Protein AF-0000000066271198 (afdb_homodimer)

Radius of gyration: 22.62 Å; Cα contacts (8 Å, |Δi|>4): 1071; chains: 2; bounding box: 44×80×50 Å

Sequence (428 aa):
MVAAVRVIGGETPLARYVLKVLRDRTTGFPEFRRYVRIAGSILAVYIAGELGWVEEEVETPLGAKAKELAPAGPVYLVGILGASLPMVEGFASMMPEARIALVAARRVEEPGRLKIEVYYSRLPRMFDGPAVVLDPMLATGKTVAEAVRLARDRGASKVVIGSIIASRQGVEYISSLYGDTPIYTLALDPELDENYFIVPGLGDAGDRALGVEPMVAAVRVIGGETPLARYVLKVLRDRTTGFPEFRRYVRIAGSILAVYIAGELGWVEEEVETPLGAKAKELAPAGPVYLVGILGASLPMVEGFASMMPEARIALVAARRVEEPGRLKIEVYYSRLPRMFDGPAVVLDPMLATGKTVAEAVRLARDRGASKVVIGSIIASRQGVEYISSLYGDTPIYTLALDPELDENYFIVPGLGDAGDRALGVEP

Organism: Aeropyrum pernix (strain ATCC 700893 / DSM 11879 / JCM 9820 / NBRC 100138 / K1) (NCBI:txid272557)

Nearest PDB structures (foldseek):
  1xtt-assembly1_D  TM=9.079E-01  e=1.219E-23  Saccharolobus solfataricus
  1v9s-assembly1_C  TM=9.137E-01  e=6.698E-23  Thermus thermophilus HB8
  3g6w-assembly1_B  TM=9.095E-01  e=1.025E-22  Saccharolobus solfataricus
  1i5e-assembly1_B  TM=9.008E-01  e=3.227E-23  [Bacillus] caldolyticus
  2e55-assembly1_D  TM=9.241E-01  e=1.267E-19  Aquifex aeolicus

InterPro domains:
  IPR000836 Phosphoribosyltransferase domain [PF14681] (11-209)
  IPR000836 Phosphoribosyltransferase domain [cd06223] (74-186)
  IPR005765 Uracil phosphoribosyl transferase [TIGR01091] (11-212)
  IPR029057 Phosphoribosyltransferase-like [G3DSA:3.40.50.2020] (3-212)
  IPR029057 Phosphoribosyltransferase-like [SSF53271] (11-211)
  IPR034331 Uracil phosphoribosyltransferase, archaea [MF_01218_A] (5-211)

Foldseek 3Di:
DQAAEDACLVVDVVLVVLVVLLQDPPRAQARNLVSLLVLLQSCLVVCVVVWAWDWDWDADPVRDIDIDIDGPDAEEEEEAPFLCVSSSNSNCVNVVRHHYWYWYWDFDDDVPDTDIDTPDTRDDQADPTAYEYEDQEQFQQRNVLVVVVVNVVRPYPAYEYEYAEYEPNSSRVSCVVPVHHHYYYNYYAYHADPVRAGVVHNPDSRCRNVVDDD/DQAAEDACLVVDVVLVVLCVLLQDPPRAQARNLVSLLVLLQSCLVVCVVVWAWDWDWDADPVRDIDIDIDGPDAEEEEEAPFLCVSSSNSNCVNVVRHHYWYWYWDFDDDVPDGDIDTPDTRDDQADPTAYEYEDQEQFQQRNVLVVVVVNVVRPYPAYEYEYAEYEPNSSRVSCVVPVHHHYYYNYYAYHADPVRAGVVHNPDSRCRNVVDDD

Secondary structure (DSSP, 8-state):
----EEEGGGT-HHHHHHHHHHH-TT--HHHHHHHHHHHHHHHHHHHGGGS-EEEEEEE-TTS-EEEEEEESS--EEEEETTTTHHHHHHHHHHSTT-EEEEEEEEEEEETTEEEEEEEEEE--SS-SS-EEEE-SEESSSHHHHHHHHHHHHTT-S-EEEEEEEEEHHHHHHHHHH-TT--EEEEEEESEE-TT--EESS-S-HHHHHHS---/----EEEGGGT-HHHHHHHHHHH-TT--HHHHHHHHHHHHHHHHHHHGGGS-EEEEEEE-TTS-EEEEEEESS--EEEEETTTTHHHHHHHHHHSTT-EEEEEEEEEEEETTEEEEEEEEEE--SS-SS-EEEE-SEESSSHHHHHHHHHHHHTT-S-EEEEEEEEEHHHHHHHHHH-TT--EEEEEEESEE-TT--EESS-S-HHHHHHS---

pLDDT: mean 94.22, std 8.73, range [44.59, 98.88]

Structure (mmCIF, N/CA/C/O backbone):
data_AF-0000000066271198-model_v1
#
loop_
_entity.id
_entity.type
_entity.pdbx_description
1 polymer 'Uracil phosphoribosyltransferase'
#
loop_
_atom_site.group_PDB
_atom_site.id
_atom_site.type_symbol
_atom_site.label_atom_id
_atom_site.label_alt_id
_atom_site.label_comp_id
_atom_site.label_asym_id
_atom_site.label_entity_id
_atom_site.label_seq_id
_atom_site.pdbx_PDB_ins_code
_atom_site.Cartn_x
_atom_site.Cartn_y
_atom_site.Cartn_z
_atom_site.occupancy
_atom_site.B_iso_or_equiv
_atom_site.auth_seq_id
_atom_site.auth_comp_id
_atom_site.auth_asym_id
_atom_site.auth_atom_id
_atom_site.pdbx_PDB_model_num
ATOM 1 N N . MET A 1 1 ? -13.281 -14.758 -23.453 1 44.59 1 MET A N 1
ATOM 2 C CA . MET A 1 1 ? -13.055 -13.461 -22.828 1 44.59 1 MET A CA 1
ATOM 3 C C . MET A 1 1 ? -11.711 -13.43 -22.109 1 44.59 1 MET A C 1
ATOM 5 O O . MET A 1 1 ? -11.32 -14.414 -21.469 1 44.59 1 MET A O 1
ATOM 9 N N . VAL A 1 2 ? -10.711 -12.758 -22.578 1 56.53 2 VAL A N 1
ATOM 10 C CA . VAL A 1 2 ? -9.32 -12.742 -22.141 1 56.53 2 VAL A CA 1
ATOM 11 C C . VAL A 1 2 ? -9.234 -12.211 -20.719 1 56.53 2 VAL A C 1
ATOM 13 O O . VAL A 1 2 ? -9.867 -11.203 -20.391 1 56.53 2 VAL A O 1
ATOM 16 N N . ALA A 1 3 ? -8.766 -13.133 -19.859 1 67.19 3 ALA A N 1
ATOM 17 C CA . ALA A 1 3 ? -8.547 -12.656 -18.5 1 67.19 3 ALA A CA 1
ATOM 18 C C . ALA A 1 3 ? -7.879 -11.289 -18.5 1 67.19 3 ALA A C 1
ATOM 20 O O . ALA A 1 3 ? -6.977 -11.031 -19.297 1 67.19 3 ALA A O 1
ATOM 21 N N . ALA A 1 4 ? -8.555 -10.289 -17.922 1 84.88 4 ALA A N 1
ATOM 22 C CA . ALA A 1 4 ? -8 -8.938 -17.828 1 84.88 4 ALA A CA 1
ATOM 23 C C . ALA A 1 4 ? -6.793 -8.906 -16.891 1 84.88 4 ALA A C 1
ATOM 25 O O . ALA A 1 4 ? -6.895 -9.312 -15.734 1 84.88 4 ALA A O 1
ATOM 26 N N . VAL A 1 5 ? -5.605 -8.805 -17.469 1 95.88 5 VAL A N 1
ATOM 27 C CA . VAL A 1 5 ? -4.398 -8.711 -16.656 1 95.88 5 VAL A CA 1
ATOM 28 C C . VAL A 1 5 ? -4.023 -7.242 -16.453 1 95.88 5 VAL A C 1
ATOM 30 O O . VAL A 1 5 ? -3.982 -6.473 -17.422 1 95.88 5 VAL A O 1
ATOM 33 N N . ARG A 1 6 ? -3.941 -6.883 -15.258 1 97.81 6 ARG A N 1
ATOM 34 C CA . ARG A 1 6 ? -3.463 -5.547 -14.922 1 97.81 6 ARG A CA 1
ATOM 35 C C . ARG A 1 6 ? -2.029 -5.594 -14.406 1 97.81 6 ARG A C 1
ATOM 37 O O . ARG A 1 6 ? -1.745 -6.254 -13.398 1 97.81 6 ARG A O 1
ATOM 44 N N . VAL A 1 7 ? -1.145 -4.91 -15.086 1 98.56 7 VAL A N 1
ATOM 45 C CA . VAL A 1 7 ? 0.271 -4.883 -14.734 1 98.56 7 VAL A CA 1
ATOM 46 C C . VAL A 1 7 ? 0.586 -3.611 -13.953 1 98.56 7 VAL A C 1
ATOM 48 O O . VAL A 1 7 ? 0.713 -2.531 -14.539 1 98.56 7 VAL A O 1
ATOM 51 N N . ILE A 1 8 ? 0.87 -3.719 -12.727 1 98.56 8 ILE A N 1
ATOM 52 C CA . ILE A 1 8 ? 0.976 -2.619 -11.773 1 98.56 8 ILE A CA 1
ATOM 53 C C . ILE A 1 8 ? 2.311 -1.901 -11.961 1 98.56 8 ILE A C 1
ATOM 55 O O . ILE A 1 8 ? 2.41 -0.694 -11.727 1 98.56 8 ILE A O 1
ATOM 59 N N . GLY A 1 9 ? 3.361 -2.629 -12.406 1 97.5 9 GLY A N 1
ATOM 60 C CA . GLY A 1 9 ? 4.656 -2.02 -12.672 1 97.5 9 GLY A CA 1
ATOM 61 C C . GLY A 1 9 ? 4.586 -0.865 -13.648 1 97.5 9 GLY A C 1
ATOM 62 O O . GLY A 1 9 ? 5.477 -0.012 -13.68 1 97.5 9 GLY A O 1
ATOM 63 N N . GLY A 1 10 ? 3.568 -0.855 -14.461 1 96.69 10 GLY A N 1
ATOM 64 C CA . GLY A 1 10 ? 3.348 0.245 -15.383 1 96.69 10 GLY A CA 1
ATOM 65 C C . GLY A 1 10 ? 2.582 1.399 -14.766 1 96.69 10 GLY A C 1
ATOM 66 O O . GLY A 1 10 ? 2.41 2.445 -15.391 1 96.69 10 GLY A O 1
ATOM 67 N N . GLU A 1 11 ? 2.143 1.268 -13.555 1 96.69 11 GLU A N 1
ATOM 68 C CA . GLU A 1 11 ? 1.245 2.25 -12.953 1 96.69 11 GLU A CA 1
ATOM 69 C C . GLU A 1 11 ? 1.906 2.953 -11.773 1 96.69 11 GLU A C 1
ATOM 71 O O . GLU A 1 11 ? 1.559 4.09 -11.445 1 96.69 11 GLU A O 1
ATOM 76 N N . THR A 1 12 ? 2.834 2.322 -11.047 1 97.94 12 THR A N 1
ATOM 77 C CA . THR A 1 12 ? 3.564 2.938 -9.945 1 97.94 12 THR A CA 1
ATOM 78 C C . THR A 1 12 ? 5.031 2.523 -9.969 1 97.94 12 THR A C 1
ATOM 80 O O . THR A 1 12 ? 5.348 1.336 -10.062 1 97.94 12 THR A O 1
ATOM 83 N N . PRO A 1 13 ? 5.91 3.438 -9.836 1 98.56 13 PRO A N 1
ATOM 84 C CA . PRO A 1 13 ? 7.336 3.092 -9.812 1 98.56 13 PRO A CA 1
ATOM 85 C C . PRO A 1 13 ? 7.723 2.271 -8.586 1 98.56 13 PRO A C 1
ATOM 87 O O . PRO A 1 13 ? 8.766 1.612 -8.578 1 98.56 13 PRO A O 1
ATOM 90 N N . LEU A 1 14 ? 6.93 2.32 -7.523 1 98.75 14 LEU A N 1
ATOM 91 C CA . LEU A 1 14 ? 7.203 1.529 -6.328 1 98.75 14 LEU A CA 1
ATOM 92 C C . LEU A 1 14 ? 7.234 0.04 -6.66 1 98.75 14 LEU A C 1
ATOM 94 O O . LEU A 1 14 ? 8.07 -0.698 -6.137 1 98.75 14 LEU A O 1
ATOM 98 N N . ALA A 1 15 ? 6.312 -0.421 -7.504 1 98.81 15 ALA A N 1
ATOM 99 C CA . ALA A 1 15 ? 6.285 -1.82 -7.922 1 98.81 15 ALA A CA 1
ATOM 100 C C . ALA A 1 15 ? 7.57 -2.199 -8.648 1 98.81 15 ALA A C 1
ATOM 102 O O . ALA A 1 15 ? 8.109 -3.287 -8.445 1 98.81 15 ALA A O 1
ATOM 103 N N . ARG A 1 16 ? 8.047 -1.316 -9.484 1 98.75 16 ARG A N 1
ATOM 104 C CA . ARG A 1 16 ? 9.273 -1.569 -10.234 1 98.75 16 ARG A CA 1
ATOM 105 C C . ARG A 1 16 ? 10.484 -1.588 -9.305 1 98.75 16 ARG A C 1
ATOM 107 O O . ARG A 1 16 ? 11.445 -2.332 -9.539 1 98.75 16 ARG A O 1
ATOM 114 N N . TYR A 1 17 ? 10.445 -0.723 -8.336 1 98.75 17 TYR A N 1
ATOM 115 C CA . TYR A 1 17 ? 11.5 -0.744 -7.324 1 98.75 17 TYR A CA 1
ATOM 116 C C . TYR A 1 17 ? 11.508 -2.074 -6.582 1 98.75 17 TYR A C 1
ATOM 118 O O . TYR A 1 17 ? 12.57 -2.666 -6.375 1 98.75 17 TYR A O 1
ATOM 126 N N . VAL A 1 18 ? 10.344 -2.561 -6.141 1 98.81 18 VAL A N 1
ATOM 127 C CA . VAL A 1 18 ? 10.203 -3.85 -5.473 1 98.81 18 VAL A CA 1
ATOM 128 C C . VAL A 1 18 ? 10.742 -4.957 -6.375 1 98.81 18 VAL A C 1
ATOM 130 O O . VAL A 1 18 ? 11.5 -5.82 -5.926 1 98.81 18 VAL A O 1
ATOM 133 N N . LEU A 1 19 ? 10.391 -4.93 -7.633 1 98.81 19 LEU A N 1
ATOM 134 C CA . LEU A 1 19 ? 10.844 -5.918 -8.609 1 98.81 19 LEU A CA 1
ATOM 135 C C . LEU A 1 19 ? 12.359 -5.898 -8.734 1 98.81 19 LEU A C 1
ATOM 137 O O . LEU A 1 19 ? 12.992 -6.949 -8.883 1 98.81 19 LEU A O 1
ATOM 141 N N . LYS A 1 20 ? 12.984 -4.672 -8.703 1 98.75 20 LYS A N 1
ATOM 142 C CA . LYS A 1 20 ? 14.438 -4.559 -8.773 1 98.75 20 LYS A CA 1
ATOM 143 C C . LYS A 1 20 ? 15.109 -5.41 -7.703 1 98.75 20 LYS A C 1
ATOM 145 O O . LYS A 1 20 ? 16.031 -6.176 -8 1 98.75 20 LYS A O 1
ATOM 150 N N . VAL A 1 21 ? 14.633 -5.289 -6.508 1 98.69 21 VAL A N 1
ATOM 151 C CA . VAL A 1 21 ? 15.219 -6 -5.375 1 98.69 21 VAL A CA 1
ATOM 152 C C . VAL A 1 21 ? 14.961 -7.496 -5.516 1 98.69 21 VAL A C 1
ATOM 154 O O . VAL A 1 21 ? 15.875 -8.312 -5.348 1 98.69 21 VAL A O 1
ATOM 157 N N . LEU A 1 22 ? 13.758 -7.875 -5.926 1 98.69 22 LEU A N 1
ATOM 158 C CA . LEU A 1 22 ? 13.344 -9.273 -5.957 1 98.69 22 LEU A CA 1
ATOM 159 C C . LEU A 1 22 ? 14.016 -10.016 -7.109 1 98.69 22 LEU A C 1
ATOM 161 O O . LEU A 1 22 ? 14.305 -11.203 -6.996 1 98.69 22 LEU A O 1
ATOM 165 N N . ARG A 1 23 ? 14.25 -9.328 -8.195 1 98.75 23 ARG A N 1
ATOM 166 C CA . ARG A 1 23 ? 14.859 -9.953 -9.367 1 98.75 23 ARG A CA 1
ATOM 167 C C . ARG A 1 23 ? 16.359 -10.117 -9.188 1 98.75 23 ARG A C 1
ATOM 169 O O . ARG A 1 23 ? 16.984 -10.938 -9.859 1 98.75 23 ARG A O 1
ATOM 176 N N . ASP A 1 24 ? 17.016 -9.32 -8.328 1 98.69 24 ASP A N 1
ATOM 177 C CA . ASP A 1 24 ? 18.469 -9.297 -8.141 1 98.69 24 ASP A CA 1
ATOM 178 C C . ASP A 1 24 ? 18.953 -10.594 -7.5 1 98.69 24 ASP A C 1
ATOM 180 O O . ASP A 1 24 ? 18.578 -10.906 -6.363 1 98.69 24 ASP A O 1
ATOM 184 N N . ARG A 1 25 ? 19.797 -11.305 -8.141 1 97.75 25 ARG A N 1
ATOM 185 C CA . ARG A 1 25 ? 20.281 -12.602 -7.676 1 97.75 25 ARG A CA 1
ATOM 186 C C . ARG A 1 25 ? 21.047 -12.461 -6.359 1 97.75 25 ARG A C 1
ATOM 188 O O . ARG A 1 25 ? 21.203 -13.445 -5.629 1 97.75 25 ARG A O 1
ATOM 195 N N . THR A 1 26 ? 21.484 -11.266 -6 1 97.81 26 THR A N 1
ATOM 196 C CA . THR A 1 26 ? 22.328 -11.078 -4.824 1 97.81 26 THR A CA 1
ATOM 197 C C . THR A 1 26 ? 21.469 -10.75 -3.598 1 97.81 26 THR A C 1
ATOM 199 O O . THR A 1 26 ? 22 -10.656 -2.484 1 97.81 26 THR A O 1
ATOM 202 N N . THR A 1 27 ? 20.172 -10.57 -3.787 1 97.75 27 THR A N 1
ATOM 203 C CA . THR A 1 27 ? 19.312 -10.273 -2.65 1 97.75 27 THR A CA 1
ATOM 204 C C . THR A 1 27 ? 19.219 -11.469 -1.707 1 97.75 27 THR A C 1
ATOM 206 O O . THR A 1 27 ? 18.828 -12.562 -2.115 1 97.75 27 THR A O 1
ATOM 209 N N . GLY A 1 28 ? 19.547 -11.289 -0.429 1 96.25 28 GLY A N 1
ATOM 210 C CA . GLY A 1 28 ? 19.453 -12.352 0.554 1 96.25 28 GLY A CA 1
ATOM 211 C C . GLY A 1 28 ? 18.031 -12.633 0.993 1 96.25 28 GLY A C 1
ATOM 212 O O . GLY A 1 28 ? 17.125 -11.836 0.723 1 96.25 28 GLY A O 1
ATOM 213 N N . PHE A 1 29 ? 17.844 -13.789 1.69 1 94.88 29 PHE A N 1
ATOM 214 C CA . PHE A 1 29 ? 16.484 -14.281 1.944 1 94.88 29 PHE A CA 1
ATOM 215 C C . PHE A 1 29 ? 15.734 -13.336 2.877 1 94.88 29 PHE A C 1
ATOM 217 O O . PHE A 1 29 ? 14.539 -13.109 2.703 1 94.88 29 PHE A O 1
ATOM 224 N N . PRO A 1 30 ? 16.406 -12.727 3.932 1 96 30 PRO A N 1
ATOM 225 C CA . PRO A 1 30 ? 15.609 -11.812 4.766 1 96 30 PRO A CA 1
ATOM 226 C C . PRO A 1 30 ? 15.07 -10.617 3.984 1 96 30 PRO A C 1
ATOM 228 O O . PRO A 1 30 ? 13.906 -10.242 4.148 1 96 30 PRO A O 1
ATOM 231 N N . GLU A 1 31 ? 15.93 -10.047 3.178 1 97.31 31 GLU A N 1
ATOM 232 C CA . GLU A 1 31 ? 15.523 -8.906 2.363 1 97.31 31 GLU A CA 1
ATOM 233 C C . GLU A 1 31 ? 14.492 -9.312 1.318 1 97.31 31 GLU A C 1
ATOM 235 O O . GLU A 1 31 ? 13.539 -8.57 1.064 1 97.31 31 GLU A O 1
ATOM 240 N N . PHE A 1 32 ? 14.719 -10.461 0.703 1 97.81 32 PHE A N 1
ATOM 241 C CA . PHE A 1 32 ? 13.75 -10.984 -0.258 1 97.81 32 PHE A CA 1
ATOM 242 C C . PHE A 1 32 ? 12.375 -11.117 0.378 1 97.81 32 PHE A C 1
ATOM 244 O O . PHE A 1 32 ? 11.383 -10.641 -0.175 1 97.81 32 PHE A O 1
ATOM 251 N N . ARG A 1 33 ? 12.281 -11.664 1.538 1 97 33 ARG A N 1
ATOM 252 C CA . ARG A 1 33 ? 11.023 -11.852 2.264 1 97 33 ARG A CA 1
ATOM 253 C C . ARG A 1 33 ? 10.344 -10.516 2.537 1 97 33 ARG A C 1
ATOM 255 O O . ARG A 1 33 ? 9.133 -10.383 2.371 1 97 33 ARG A O 1
ATOM 262 N N . ARG A 1 34 ? 11.133 -9.594 2.939 1 97.81 34 ARG A N 1
ATOM 263 C CA . ARG A 1 34 ? 10.617 -8.258 3.221 1 97.81 34 ARG A CA 1
ATOM 264 C C . ARG A 1 34 ? 9.953 -7.656 1.984 1 97.81 34 ARG A C 1
ATOM 266 O O . ARG A 1 34 ? 8.844 -7.121 2.066 1 97.81 34 ARG A O 1
ATOM 273 N N . TYR A 1 35 ? 10.57 -7.77 0.913 1 98.62 35 TYR A N 1
ATOM 274 C CA . TYR A 1 35 ? 10.062 -7.133 -0.298 1 98.62 35 TYR A CA 1
ATOM 275 C C . TYR A 1 35 ? 8.906 -7.93 -0.895 1 98.62 35 TYR A C 1
ATOM 277 O O . TYR A 1 35 ? 8.062 -7.379 -1.603 1 98.62 35 TYR A O 1
ATOM 285 N N . VAL A 1 36 ? 8.836 -9.258 -0.66 1 98.5 36 VAL A N 1
ATOM 286 C CA . VAL A 1 36 ? 7.637 -10.016 -1.009 1 98.5 36 VAL A CA 1
ATOM 287 C C . VAL A 1 36 ? 6.445 -9.492 -0.212 1 98.5 36 VAL A C 1
ATOM 289 O O . VAL A 1 36 ? 5.34 -9.375 -0.744 1 98.5 36 VAL A O 1
ATOM 292 N N . ARG A 1 37 ? 6.656 -9.141 1.064 1 98.38 37 ARG A N 1
ATOM 293 C CA . ARG A 1 37 ? 5.605 -8.539 1.88 1 98.38 37 ARG A CA 1
ATOM 294 C C . ARG A 1 37 ? 5.145 -7.211 1.289 1 98.38 37 ARG A C 1
ATOM 296 O O . ARG A 1 37 ? 3.945 -6.949 1.197 1 98.38 37 ARG A O 1
ATOM 303 N N . ILE A 1 38 ? 6.145 -6.395 0.879 1 98.88 38 ILE A N 1
ATOM 304 C CA . ILE A 1 38 ? 5.828 -5.105 0.279 1 98.88 38 ILE A CA 1
ATOM 305 C C . ILE A 1 38 ? 5.004 -5.312 -0.99 1 98.88 38 ILE A C 1
ATOM 307 O O . ILE A 1 38 ? 4.016 -4.609 -1.218 1 98.88 38 ILE A O 1
ATOM 311 N N . ALA A 1 39 ? 5.387 -6.293 -1.8 1 98.81 39 ALA A N 1
ATOM 312 C CA . ALA A 1 39 ? 4.621 -6.617 -3 1 98.81 39 ALA A CA 1
ATOM 313 C C . ALA A 1 39 ? 3.176 -6.965 -2.652 1 98.81 39 ALA A C 1
ATOM 315 O O . ALA A 1 39 ? 2.246 -6.539 -3.342 1 98.81 39 ALA A O 1
ATOM 316 N N . GLY A 1 40 ? 2.982 -7.75 -1.594 1 98.81 40 GLY A N 1
ATOM 317 C CA . GLY A 1 40 ? 1.642 -8.07 -1.13 1 98.81 40 GLY A CA 1
ATOM 318 C C . GLY A 1 40 ? 0.823 -6.84 -0.781 1 98.81 40 GLY A C 1
ATOM 319 O O . GLY A 1 40 ? -0.359 -6.758 -1.121 1 98.81 40 GLY A O 1
ATOM 320 N N . SER A 1 41 ? 1.475 -5.918 -0.12 1 98.88 41 SER A N 1
ATOM 321 C CA . SER A 1 41 ? 0.802 -4.68 0.261 1 98.88 41 SER A CA 1
ATOM 322 C C . SER A 1 41 ? 0.394 -3.873 -0.967 1 98.88 41 SER A C 1
ATOM 324 O O . SER A 1 41 ? -0.707 -3.318 -1.015 1 98.88 41 SER A O 1
ATOM 326 N N . ILE A 1 42 ? 1.28 -3.75 -1.953 1 98.88 42 ILE A N 1
ATOM 327 C CA . ILE A 1 42 ? 0.973 -3.041 -3.191 1 98.88 42 ILE A CA 1
ATOM 328 C C . ILE A 1 42 ? -0.224 -3.695 -3.877 1 98.88 42 ILE A C 1
ATOM 330 O O . ILE A 1 42 ? -1.147 -3.006 -4.316 1 98.88 42 ILE A O 1
ATOM 334 N N . LEU A 1 43 ? -0.22 -4.977 -3.951 1 98.88 43 LEU A N 1
ATOM 335 C CA . LEU A 1 43 ? -1.312 -5.715 -4.578 1 98.88 43 LEU A CA 1
ATOM 336 C C . LEU A 1 43 ? -2.635 -5.434 -3.873 1 98.88 43 LEU A C 1
ATOM 338 O O . LEU A 1 43 ? -3.676 -5.316 -4.523 1 98.88 43 LEU A O 1
ATOM 342 N N . ALA A 1 44 ? -2.609 -5.383 -2.549 1 98.88 44 ALA A N 1
ATOM 343 C CA . ALA A 1 44 ? -3.824 -5.117 -1.782 1 98.88 44 ALA A CA 1
ATOM 344 C C . ALA A 1 44 ? -4.473 -3.807 -2.217 1 98.88 44 ALA A C 1
ATOM 346 O O . ALA A 1 44 ? -5.695 -3.732 -2.371 1 98.88 44 ALA A O 1
ATOM 347 N N . VAL A 1 45 ? -3.67 -2.791 -2.439 1 98.81 45 VAL A N 1
ATOM 348 C CA . VAL A 1 45 ? -4.168 -1.476 -2.834 1 98.81 45 VAL A CA 1
ATOM 349 C C . VAL A 1 45 ? -4.914 -1.581 -4.16 1 98.81 45 VAL A C 1
ATOM 351 O O . VAL A 1 45 ? -6.023 -1.056 -4.297 1 98.81 45 VAL A O 1
ATOM 354 N N . TYR A 1 46 ? -4.422 -2.271 -5.113 1 98.69 46 TYR A N 1
ATOM 355 C CA . TYR A 1 46 ? -4.977 -2.328 -6.461 1 98.69 46 TYR A CA 1
ATOM 356 C C . TYR A 1 46 ? -6.113 -3.34 -6.543 1 98.69 46 TYR A C 1
ATOM 358 O O . TYR A 1 46 ? -7.125 -3.096 -7.203 1 98.69 46 TYR A O 1
ATOM 366 N N . ILE A 1 47 ? -5.992 -4.449 -5.832 1 98.69 47 ILE A N 1
ATOM 367 C CA . ILE A 1 47 ? -6.973 -5.527 -5.902 1 98.69 47 ILE A CA 1
ATOM 368 C C . ILE A 1 47 ? -8.227 -5.141 -5.121 1 98.69 47 ILE A C 1
ATOM 370 O O . ILE A 1 47 ? -9.297 -5.719 -5.324 1 98.69 47 ILE A O 1
ATOM 374 N N . ALA A 1 48 ? -8.109 -4.199 -4.242 1 98.56 48 ALA A N 1
ATOM 375 C CA . ALA A 1 48 ? -9.227 -3.787 -3.395 1 98.56 48 ALA A CA 1
ATOM 376 C C . ALA A 1 48 ? -10.453 -3.453 -4.234 1 98.56 48 ALA A C 1
ATOM 378 O O . ALA A 1 48 ? -11.586 -3.693 -3.809 1 98.56 48 ALA A O 1
ATOM 379 N N . GLY A 1 49 ? -10.227 -2.912 -5.422 1 97.81 49 GLY A N 1
ATOM 380 C CA . GLY A 1 49 ? -11.336 -2.535 -6.285 1 97.81 49 GLY A CA 1
ATOM 381 C C . GLY A 1 49 ? -12.188 -3.715 -6.707 1 97.81 49 GLY A C 1
ATOM 382 O O . GLY A 1 49 ? -13.312 -3.535 -7.188 1 97.81 49 GLY A O 1
ATOM 383 N N . GLU A 1 50 ? -11.672 -4.945 -6.48 1 97.75 50 GLU A N 1
ATOM 384 C CA . GLU A 1 50 ? -12.344 -6.164 -6.934 1 97.75 50 GLU A CA 1
ATOM 385 C C . GLU A 1 50 ? -13.18 -6.777 -5.816 1 97.75 50 GLU A C 1
ATOM 387 O O . GLU A 1 50 ? -13.914 -7.746 -6.043 1 97.75 50 GLU A O 1
ATOM 392 N N . LEU A 1 51 ? -13.203 -6.363 -4.543 1 97.81 51 LEU A N 1
ATOM 393 C CA . LEU A 1 51 ? -13.555 -7.16 -3.369 1 97.81 51 LEU A CA 1
ATOM 394 C C . LEU A 1 51 ? -14.992 -6.883 -2.934 1 97.81 51 LEU A C 1
ATOM 396 O O . LEU A 1 51 ? -15.5 -7.531 -2.018 1 97.81 51 LEU A O 1
ATOM 400 N N . GLY A 1 52 ? -15.703 -5.992 -3.592 1 96.94 52 GLY A N 1
ATOM 401 C CA . GLY A 1 52 ? -17.078 -5.66 -3.229 1 96.94 52 GLY A CA 1
ATOM 402 C C . GLY A 1 52 ? -17.172 -4.781 -1.994 1 96.94 52 GLY A C 1
ATOM 403 O O . GLY A 1 52 ? -16.625 -5.129 -0.94 1 96.94 52 GLY A O 1
ATOM 404 N N . TRP A 1 53 ? -17.812 -3.734 -2.035 1 98.19 53 TRP A N 1
ATOM 405 C CA . TRP A 1 53 ? -17.859 -2.738 -0.971 1 98.19 53 TRP A CA 1
ATOM 406 C C . TRP A 1 53 ? -19.281 -2.199 -0.795 1 98.19 53 TRP A C 1
ATOM 408 O O . TRP A 1 53 ? -20.062 -2.174 -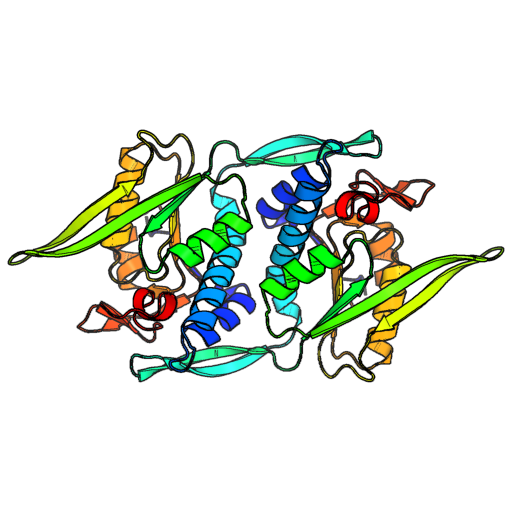1.747 1 98.19 53 TRP A O 1
ATOM 418 N N . VAL A 1 54 ? -19.562 -1.817 0.382 1 98.44 54 VAL A N 1
ATOM 419 C CA . VAL A 1 54 ? -20.844 -1.169 0.683 1 98.44 54 VAL A CA 1
ATOM 420 C C . VAL A 1 54 ? -20.594 0.128 1.449 1 98.44 54 VAL A C 1
ATOM 422 O O . VAL A 1 54 ? -19.609 0.245 2.18 1 98.44 54 VAL A O 1
ATOM 425 N N . GLU A 1 55 ? -21.438 1.098 1.229 1 98.38 55 GLU A N 1
ATOM 426 C CA . GLU A 1 55 ? -21.344 2.357 1.961 1 98.38 55 GLU A CA 1
ATOM 427 C C . GLU A 1 55 ? -21.781 2.191 3.41 1 98.38 55 GLU A C 1
ATOM 429 O O . GLU A 1 55 ? -22.766 1.498 3.686 1 98.38 55 GLU A O 1
ATOM 434 N N . GLU A 1 56 ? -21.062 2.713 4.305 1 98.06 56 GLU A N 1
ATOM 435 C CA . GLU A 1 56 ? -21.391 2.734 5.727 1 98.06 56 GLU A CA 1
ATOM 436 C C . GLU A 1 56 ? -21.172 4.121 6.324 1 98.06 56 GLU A C 1
ATOM 438 O O . GLU A 1 56 ? -20.172 4.781 6.016 1 98.06 56 GLU A O 1
ATOM 443 N N . GLU A 1 57 ? -22.125 4.586 7.062 1 98.25 57 GLU A N 1
ATOM 444 C CA . GLU A 1 57 ? -22 5.875 7.738 1 98.25 57 GLU A CA 1
ATOM 445 C C . GLU A 1 57 ? -21.375 5.715 9.117 1 98.25 57 GLU A C 1
ATOM 447 O O . GLU A 1 57 ? -21.703 4.789 9.859 1 98.25 57 GLU A O 1
ATOM 452 N N . VAL A 1 58 ? -20.453 6.566 9.461 1 98.12 58 VAL A N 1
ATOM 453 C CA . VAL A 1 58 ? -19.844 6.551 10.781 1 98.12 58 VAL A CA 1
ATOM 454 C C . VAL A 1 58 ? -19.906 7.941 11.406 1 98.12 58 VAL A C 1
ATOM 456 O O . VAL A 1 58 ? -20 8.945 10.688 1 98.12 58 VAL A O 1
ATOM 459 N N . GLU A 1 59 ? -19.938 7.977 12.688 1 98.62 59 GLU A N 1
ATOM 460 C CA . GLU A 1 59 ? -19.875 9.242 13.414 1 98.62 59 GLU A CA 1
ATOM 461 C C . GLU A 1 59 ? -18.453 9.531 13.891 1 98.62 59 GLU A C 1
ATOM 463 O O . GLU A 1 59 ? -17.781 8.656 14.461 1 98.62 59 GLU A O 1
ATOM 468 N N . THR A 1 60 ? -18.016 10.719 13.594 1 98.31 60 THR A N 1
ATOM 469 C CA . THR A 1 60 ? -16.672 11.117 13.969 1 98.31 60 THR A CA 1
ATOM 470 C C . THR A 1 60 ? -16.625 11.625 15.406 1 98.31 60 THR A C 1
ATOM 472 O O . THR A 1 60 ? -17.672 11.875 16 1 98.31 60 THR A O 1
ATOM 475 N N . PRO A 1 61 ? -15.461 11.758 16 1 96.94 61 PRO A N 1
ATOM 476 C CA . PRO A 1 61 ? -15.344 12.312 17.344 1 96.94 61 PRO A CA 1
ATOM 477 C C . PRO A 1 61 ? -15.898 13.734 17.453 1 96.94 61 PRO A C 1
ATOM 479 O O . PRO A 1 61 ? -16.141 14.227 18.562 1 96.94 61 PRO A O 1
ATOM 482 N N . LEU A 1 62 ? -16.094 14.461 16.359 1 96.81 62 LEU A N 1
ATOM 483 C CA . LEU A 1 62 ? -16.594 15.828 16.344 1 96.81 62 LEU A CA 1
ATOM 484 C C . LEU A 1 62 ? -18.109 15.852 16.203 1 96.81 62 LEU A C 1
ATOM 486 O O . LEU A 1 62 ? -18.719 16.922 16.094 1 96.81 62 LEU A O 1
ATOM 490 N N . GLY A 1 63 ? -18.688 14.641 16.172 1 96.81 63 GLY A N 1
ATOM 491 C CA . GLY A 1 63 ? -20.141 14.531 16.109 1 96.81 63 GLY A CA 1
ATOM 492 C C . GLY A 1 63 ? -20.688 14.57 14.688 1 96.81 63 GLY A C 1
ATOM 493 O O . GLY A 1 63 ? -21.891 14.492 14.469 1 96.81 63 GLY A O 1
ATOM 494 N N . ALA A 1 64 ? -19.859 14.734 13.727 1 97.81 64 ALA A N 1
ATOM 495 C CA . ALA A 1 64 ? -20.266 14.758 12.32 1 97.81 64 ALA A CA 1
ATOM 496 C C . ALA A 1 64 ? -20.359 13.344 11.758 1 97.81 64 ALA A C 1
ATOM 498 O O . ALA A 1 64 ? -19.703 12.43 12.25 1 97.81 64 ALA A O 1
ATOM 499 N N . LYS A 1 65 ? -21.156 13.203 10.758 1 97.94 65 LYS A N 1
ATOM 500 C CA . LYS A 1 65 ? -21.297 11.93 10.062 1 97.94 65 LYS A CA 1
ATOM 501 C C . LYS A 1 65 ? -20.484 11.906 8.773 1 97.94 65 LYS A C 1
ATOM 503 O O . LYS A 1 65 ? -20.375 12.93 8.094 1 97.94 65 LYS A O 1
ATOM 508 N N . ALA A 1 66 ? -19.922 10.797 8.531 1 97.88 66 ALA A N 1
ATOM 509 C CA . ALA A 1 66 ? -19.172 10.594 7.293 1 97.88 66 ALA A CA 1
ATOM 510 C C . ALA A 1 66 ? -19.562 9.273 6.637 1 97.88 66 ALA A C 1
ATOM 512 O O . ALA A 1 66 ? -19.797 8.273 7.324 1 97.88 66 ALA A O 1
ATOM 513 N N . LYS A 1 67 ? -19.688 9.25 5.344 1 98.06 67 LYS A N 1
ATOM 514 C CA . LYS A 1 67 ? -19.984 8.039 4.578 1 98.06 67 LYS A CA 1
ATOM 515 C C . LYS A 1 67 ? -18.703 7.449 3.982 1 98.06 67 LYS A C 1
ATOM 517 O O . LYS A 1 67 ? -18 8.125 3.227 1 98.06 67 LYS A O 1
ATOM 522 N N . GLU A 1 68 ? -18.375 6.273 4.363 1 98.62 68 GLU A N 1
ATOM 523 C CA . GLU A 1 68 ? -17.203 5.566 3.889 1 98.62 68 GLU A CA 1
ATOM 524 C C . GLU A 1 68 ? -17.547 4.148 3.438 1 98.62 68 GLU A C 1
ATOM 526 O O . GLU A 1 68 ? -18.719 3.828 3.232 1 98.62 68 GLU A O 1
ATOM 531 N N . LEU A 1 69 ? -16.547 3.393 3.125 1 98.62 69 LEU A N 1
ATOM 532 C CA . LEU A 1 69 ? -16.781 2.061 2.584 1 98.62 69 LEU A CA 1
ATOM 533 C C . LEU A 1 69 ? -16.391 0.984 3.588 1 98.62 69 LEU A C 1
ATOM 535 O O . LEU A 1 69 ? -15.43 1.163 4.348 1 98.62 69 LEU A O 1
ATOM 539 N N . ALA A 1 70 ? -17.078 -0.099 3.629 1 98.19 70 ALA A N 1
ATOM 540 C CA . ALA A 1 70 ? -16.781 -1.349 4.328 1 98.19 70 ALA A CA 1
ATOM 541 C C . ALA A 1 70 ? -16.891 -2.541 3.381 1 98.19 70 ALA A C 1
ATOM 543 O O . ALA A 1 70 ? -17.594 -2.484 2.373 1 98.19 70 ALA A O 1
ATOM 544 N N . PRO A 1 71 ? -16.094 -3.59 3.689 1 97.5 71 PRO A N 1
ATOM 545 C CA . PRO A 1 71 ? -16.297 -4.789 2.873 1 97.5 71 PRO A CA 1
ATOM 546 C C . PRO A 1 71 ? -17.75 -5.289 2.904 1 97.5 71 PRO A C 1
ATOM 548 O O . PRO A 1 71 ? -18.375 -5.285 3.963 1 97.5 71 PRO A O 1
ATOM 551 N N . ALA A 1 72 ? -18.281 -5.68 1.708 1 97.69 72 ALA A N 1
ATOM 552 C CA . ALA A 1 72 ? -19.656 -6.176 1.612 1 97.69 72 ALA A CA 1
ATOM 553 C C . ALA A 1 72 ? -19.812 -7.508 2.34 1 97.69 72 ALA A C 1
ATOM 555 O O . ALA A 1 72 ? -20.922 -7.898 2.703 1 97.69 72 ALA A O 1
ATOM 556 N N . GLY A 1 73 ? -18.75 -8.25 2.557 1 96 73 GLY A N 1
ATOM 557 C CA . GLY A 1 73 ? -18.641 -9.531 3.236 1 96 73 GLY A CA 1
ATOM 558 C C . GLY A 1 73 ? -17.219 -9.93 3.527 1 96 73 GLY A C 1
ATOM 559 O O . GLY A 1 73 ? -16.281 -9.148 3.301 1 96 73 GLY A O 1
ATOM 560 N N . PRO A 1 74 ? -17.016 -11.117 4.094 1 97.56 74 PRO A N 1
ATOM 561 C CA . PRO A 1 74 ? -15.656 -11.562 4.395 1 97.56 74 PRO A CA 1
ATOM 562 C C . PRO A 1 74 ? -14.789 -11.695 3.146 1 97.56 74 PRO A C 1
ATOM 564 O O . PRO A 1 74 ? -15.25 -12.195 2.121 1 97.56 74 PRO A O 1
ATOM 567 N N . VAL A 1 75 ? -13.641 -11.164 3.223 1 98.44 75 VAL A N 1
ATOM 568 C CA . VAL A 1 75 ? -12.633 -11.312 2.176 1 98.44 75 VAL A CA 1
ATOM 569 C C . VAL A 1 75 ? -11.68 -12.445 2.533 1 98.44 75 VAL A C 1
ATOM 571 O O . VAL A 1 75 ? -11.195 -12.523 3.666 1 98.44 75 VAL A O 1
ATOM 574 N N . TYR A 1 76 ? -11.391 -13.336 1.584 1 98.62 76 TYR A N 1
ATOM 575 C CA . TYR A 1 76 ? -10.5 -14.469 1.826 1 98.62 76 TYR A CA 1
ATOM 576 C C . TYR A 1 76 ? -9.219 -14.336 1.011 1 98.62 76 TYR A C 1
ATOM 578 O O . TYR A 1 76 ? -9.273 -14.156 -0.208 1 98.62 76 TYR A O 1
ATOM 586 N N . LEU A 1 77 ? -8.133 -14.367 1.683 1 98.69 77 LEU A N 1
ATOM 587 C CA . LEU A 1 77 ? -6.84 -14.523 1.033 1 98.69 77 LEU A CA 1
ATOM 588 C C . LEU A 1 77 ? -6.445 -16 0.959 1 98.69 77 LEU A C 1
ATOM 590 O O . LEU A 1 77 ? -6.371 -16.672 1.985 1 98.69 77 LEU A O 1
ATOM 594 N N . VAL A 1 78 ? -6.27 -16.453 -0.234 1 98.12 78 VAL A N 1
ATOM 595 C CA . VAL A 1 78 ? -5.887 -17.844 -0.446 1 98.12 78 VAL A CA 1
ATOM 596 C C . VAL A 1 78 ? -4.422 -17.922 -0.868 1 98.12 78 VAL A C 1
ATOM 598 O O . VAL A 1 78 ? -4.09 -17.672 -2.031 1 98.12 78 VAL A O 1
ATOM 601 N N . GLY A 1 79 ? -3.605 -18.266 0.066 1 97.62 79 GLY A N 1
ATOM 602 C CA . GLY A 1 79 ? -2.182 -18.391 -0.209 1 97.62 79 GLY A CA 1
ATOM 603 C C . GLY A 1 79 ? -1.784 -19.766 -0.682 1 97.62 79 GLY A C 1
ATOM 604 O O . GLY A 1 79 ? -2.215 -20.766 -0.111 1 97.62 79 GLY A O 1
ATOM 605 N N . ILE A 1 80 ? -1.085 -19.797 -1.721 1 94.5 80 ILE A N 1
ATOM 606 C CA . ILE A 1 80 ? -0.467 -21.047 -2.141 1 94.5 80 ILE A CA 1
ATOM 607 C C . ILE A 1 80 ? 0.828 -21.266 -1.363 1 94.5 80 ILE A C 1
ATOM 609 O O . ILE A 1 80 ? 1.816 -20.562 -1.575 1 94.5 80 ILE A O 1
ATOM 613 N N . LEU A 1 81 ? 0.872 -22.203 -0.475 1 87.81 81 LEU A N 1
ATOM 614 C CA . LEU A 1 81 ? 1.888 -22.391 0.554 1 87.81 81 LEU A CA 1
ATOM 615 C C . LEU A 1 81 ? 3.285 -22.391 -0.055 1 87.81 81 LEU A C 1
ATOM 617 O O . LEU A 1 81 ? 3.475 -22.844 -1.187 1 87.81 81 LEU A O 1
ATOM 621 N N . GLY A 1 82 ? 4.348 -22.016 0.828 1 83.25 82 GLY A N 1
ATOM 622 C CA . GLY A 1 82 ? 5.742 -21.781 0.482 1 83.25 82 GLY A CA 1
ATOM 623 C C . GLY A 1 82 ? 6.066 -20.312 0.267 1 83.25 82 GLY A C 1
ATOM 624 O O . GLY A 1 82 ? 6.074 -19.531 1.218 1 83.25 82 GLY A O 1
ATOM 625 N N . ALA A 1 83 ? 6.07 -19.938 -0.964 1 82.5 83 ALA A N 1
ATOM 626 C CA . ALA A 1 83 ? 6.598 -18.625 -1.292 1 82.5 83 ALA A CA 1
ATOM 627 C C . ALA A 1 83 ? 5.539 -17.547 -1.073 1 82.5 83 ALA A C 1
ATOM 629 O O . ALA A 1 83 ? 5.863 -16.359 -1.007 1 82.5 83 ALA A O 1
ATOM 630 N N . SER A 1 84 ? 4.277 -17.984 -0.833 1 93.06 84 SER A N 1
ATOM 631 C CA . SER A 1 84 ? 3.23 -16.953 -0.828 1 93.06 84 SER A CA 1
ATOM 632 C C . SER A 1 84 ? 3.051 -16.359 0.562 1 93.06 84 SER A C 1
ATOM 634 O O . SER A 1 84 ? 2.398 -15.32 0.717 1 93.06 84 SER A O 1
ATOM 636 N N . LEU A 1 85 ? 3.561 -16.969 1.557 1 93.88 85 LEU A N 1
ATOM 637 C CA . LEU A 1 85 ? 3.254 -16.594 2.932 1 93.88 85 LEU A CA 1
ATOM 638 C C . LEU A 1 85 ? 3.604 -15.133 3.188 1 93.88 85 LEU A C 1
ATOM 640 O O . LEU A 1 85 ? 2.758 -14.359 3.645 1 93.88 85 LEU A O 1
ATOM 644 N N . PRO A 1 86 ? 4.879 -14.711 2.867 1 96.19 86 PRO A N 1
ATOM 645 C CA . PRO A 1 86 ? 5.164 -13.289 3.086 1 96.19 86 PRO A CA 1
ATOM 646 C C . PRO A 1 86 ? 4.23 -12.375 2.301 1 96.19 86 PRO A C 1
ATOM 648 O O . PRO A 1 86 ? 3.881 -11.289 2.775 1 96.19 86 PRO A O 1
ATOM 651 N N . MET A 1 87 ? 3.85 -12.797 1.154 1 97.88 87 MET A N 1
ATOM 652 C CA . MET A 1 87 ? 2.938 -12.023 0.316 1 97.88 87 MET A CA 1
ATOM 653 C C . MET A 1 87 ? 1.562 -11.914 0.964 1 97.88 87 MET A C 1
ATOM 655 O O . MET A 1 87 ? 0.963 -10.836 0.987 1 97.88 87 MET A O 1
ATOM 659 N N . VAL A 1 88 ? 1.091 -13.031 1.468 1 98.19 88 VAL A N 1
ATOM 660 C CA . VAL A 1 88 ? -0.179 -13.07 2.186 1 98.19 88 VAL A CA 1
ATOM 661 C C . VAL A 1 88 ? -0.117 -12.133 3.395 1 98.19 88 VAL A C 1
ATOM 663 O O . VAL A 1 88 ? -1.053 -11.375 3.645 1 98.19 88 VAL A O 1
ATOM 666 N N . GLU A 1 89 ? 0.998 -12.195 4.082 1 97.81 89 GLU A N 1
ATOM 667 C CA . GLU A 1 89 ? 1.188 -11.328 5.238 1 97.81 89 GLU A CA 1
ATOM 668 C C . GLU A 1 89 ? 1.109 -9.859 4.84 1 97.81 89 GLU A C 1
ATOM 670 O O . GLU A 1 89 ? 0.469 -9.055 5.523 1 97.81 89 GLU A O 1
ATOM 675 N N . GLY A 1 90 ? 1.812 -9.5 3.793 1 98.56 90 GLY A N 1
ATOM 676 C CA . GLY A 1 90 ? 1.762 -8.133 3.293 1 98.56 90 GLY A CA 1
ATOM 677 C C . GLY A 1 90 ? 0.358 -7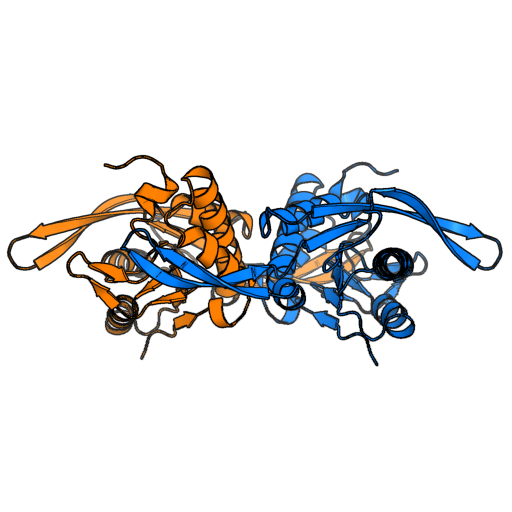.68 2.936 1 98.56 90 GLY A C 1
ATOM 678 O O . GLY A 1 90 ? -0.07 -6.598 3.338 1 98.56 90 GLY A O 1
ATOM 679 N N . PHE A 1 91 ? -0.368 -8.523 2.172 1 98.81 91 PHE A N 1
ATOM 680 C CA . PHE A 1 91 ? -1.742 -8.219 1.79 1 98.81 91 PHE A CA 1
ATOM 681 C C . PHE A 1 91 ? -2.625 -8.07 3.021 1 98.81 91 PHE A C 1
ATOM 683 O O . PHE A 1 91 ? -3.369 -7.094 3.143 1 98.81 91 PHE A O 1
ATOM 690 N N . ALA A 1 92 ? -2.504 -9 3.961 1 98.56 92 ALA A N 1
ATOM 691 C CA . ALA A 1 92 ? -3.326 -9.023 5.168 1 98.56 92 ALA A CA 1
ATOM 692 C C . ALA A 1 92 ? -3.047 -7.809 6.047 1 98.56 92 ALA A C 1
ATOM 694 O O . ALA A 1 92 ? -3.938 -7.324 6.75 1 98.56 92 ALA A O 1
ATOM 695 N N . SER A 1 93 ? -1.843 -7.328 6.012 1 98.38 93 SER A N 1
ATOM 696 C CA . SER A 1 93 ? -1.51 -6.148 6.809 1 98.38 93 SER A CA 1
ATOM 697 C C . SER A 1 93 ? -2.299 -4.93 6.348 1 98.38 93 SER A C 1
ATOM 699 O O . SER A 1 93 ? -2.531 -4.004 7.129 1 98.38 93 SER A O 1
ATOM 701 N N . MET A 1 94 ? -2.719 -4.906 5.102 1 98.69 94 MET A N 1
ATOM 702 C CA . MET A 1 94 ? -3.48 -3.799 4.531 1 98.69 94 MET A CA 1
ATOM 703 C C . MET A 1 94 ? -4.973 -3.982 4.773 1 98.69 94 MET A C 1
ATOM 705 O O . MET A 1 94 ? -5.742 -3.02 4.703 1 98.69 94 MET A O 1
ATOM 709 N N . MET A 1 95 ? -5.371 -5.211 5.008 1 98.25 95 MET A N 1
ATOM 710 C CA . MET A 1 95 ? -6.746 -5.586 5.316 1 98.25 95 MET A CA 1
ATOM 711 C C . MET A 1 95 ? -6.801 -6.535 6.508 1 98.25 95 MET A C 1
ATOM 713 O O . MET A 1 95 ? -7.031 -7.734 6.34 1 98.25 95 MET A O 1
ATOM 717 N N . PRO A 1 96 ? -6.703 -5.98 7.688 1 96.94 96 PRO A N 1
ATOM 718 C CA . PRO A 1 96 ? -6.5 -6.797 8.883 1 96.94 96 PRO A CA 1
ATOM 719 C C . PRO A 1 96 ? -7.652 -7.766 9.141 1 96.94 96 PRO A C 1
ATOM 721 O O . PRO A 1 96 ? -7.477 -8.781 9.82 1 96.94 96 PRO A O 1
ATOM 724 N N . GLU A 1 97 ? -8.805 -7.551 8.609 1 96 97 GLU A N 1
ATOM 725 C CA . GLU A 1 97 ? -9.969 -8.391 8.891 1 96 97 GLU A CA 1
ATOM 726 C C . GLU A 1 97 ? -10.102 -9.508 7.859 1 96 97 GLU A C 1
ATOM 728 O O . GLU A 1 97 ? -11 -10.344 7.957 1 96 97 GLU A O 1
ATOM 733 N N . ALA A 1 98 ? -9.25 -9.492 6.844 1 97.94 98 ALA A N 1
ATOM 734 C CA . ALA A 1 98 ? -9.297 -10.555 5.844 1 97.94 98 ALA A CA 1
ATOM 735 C C . ALA A 1 98 ? -9.023 -11.922 6.473 1 97.94 98 ALA A C 1
ATOM 737 O O . ALA A 1 98 ? -8.195 -12.031 7.383 1 97.94 98 ALA A O 1
ATOM 738 N N . ARG A 1 99 ? -9.695 -12.898 6.023 1 98.06 99 ARG A N 1
ATOM 739 C CA . ARG A 1 99 ? -9.469 -14.273 6.438 1 98.06 99 ARG A CA 1
ATOM 740 C C . ARG A 1 99 ? -8.398 -14.938 5.57 1 98.06 99 ARG A C 1
ATOM 742 O O . ARG A 1 99 ? -8.305 -14.656 4.375 1 98.06 99 ARG A O 1
ATOM 749 N N . ILE A 1 100 ? -7.605 -15.742 6.188 1 97.88 100 ILE A N 1
ATOM 750 C CA . ILE A 1 100 ? -6.492 -16.344 5.469 1 97.88 100 ILE A CA 1
ATOM 751 C C . ILE A 1 100 ? -6.746 -17.844 5.297 1 97.88 100 ILE A C 1
ATOM 753 O O . ILE A 1 100 ? -7.008 -18.547 6.273 1 97.88 100 ILE A O 1
ATOM 757 N N . ALA A 1 101 ? -6.801 -18.234 4.117 1 97.12 101 ALA A N 1
ATOM 758 C CA . ALA A 1 101 ? -6.863 -19.641 3.717 1 97.12 101 ALA A CA 1
ATOM 759 C C . ALA A 1 101 ? -5.578 -20.062 3.012 1 97.12 101 ALA A C 1
ATOM 761 O O . ALA A 1 101 ? -4.914 -19.25 2.369 1 97.12 101 ALA A O 1
ATOM 762 N N . LEU A 1 102 ? -5.238 -21.375 3.143 1 96.19 102 LEU A N 1
ATOM 763 C CA . LEU A 1 102 ? -3.971 -21.859 2.602 1 96.19 102 LEU A CA 1
ATOM 764 C C . LEU A 1 102 ? -4.168 -23.141 1.804 1 96.19 102 LEU A C 1
ATOM 766 O O . LEU A 1 102 ? -4.965 -24 2.191 1 96.19 102 LEU A O 1
ATOM 770 N N . VAL A 1 103 ? -3.426 -23.234 0.745 1 94.38 103 VAL A N 1
ATOM 771 C CA . VAL A 1 103 ? -3.404 -24.438 -0.065 1 94.38 103 VAL A CA 1
ATOM 772 C C . VAL A 1 103 ? -1.966 -24.781 -0.457 1 94.38 103 VAL A C 1
ATOM 774 O O . VAL A 1 103 ? -1.162 -23.875 -0.714 1 94.38 103 VAL A O 1
ATOM 777 N N . ALA A 1 104 ? -1.658 -26.031 -0.349 1 92.19 104 ALA A N 1
ATOM 778 C CA . ALA A 1 104 ? -0.393 -26.531 -0.885 1 92.19 104 ALA A CA 1
ATOM 779 C C . ALA A 1 104 ? -0.626 -27.469 -2.059 1 92.19 104 ALA A C 1
ATOM 781 O O . ALA A 1 104 ? -1.485 -28.359 -1.993 1 92.19 104 ALA A O 1
ATOM 782 N N . ALA A 1 105 ? 0.062 -27.188 -3.102 1 86.94 105 ALA A N 1
ATOM 783 C CA . ALA A 1 105 ? -0.072 -28.016 -4.309 1 86.94 105 ALA A CA 1
ATOM 784 C C . ALA A 1 105 ? 1.295 -28.344 -4.898 1 86.94 105 ALA A C 1
ATOM 786 O O . ALA A 1 105 ? 2.262 -27.609 -4.703 1 86.94 105 ALA A O 1
ATOM 787 N N . ARG A 1 106 ? 1.441 -29.469 -5.5 1 82 106 ARG A N 1
ATOM 788 C CA . ARG A 1 106 ? 2.668 -29.891 -6.164 1 82 106 ARG A CA 1
ATOM 789 C C . ARG A 1 106 ? 2.367 -30.5 -7.527 1 82 106 ARG A C 1
ATOM 791 O O . ARG A 1 106 ? 1.249 -30.953 -7.773 1 82 106 ARG A O 1
ATOM 798 N N . ARG A 1 107 ? 3.438 -30.359 -8.336 1 78.31 107 ARG A N 1
ATOM 799 C CA . ARG A 1 107 ? 3.352 -31 -9.641 1 78.31 107 ARG A CA 1
ATOM 800 C C . ARG A 1 107 ? 3.705 -32.5 -9.547 1 78.31 107 ARG A C 1
ATOM 802 O O . ARG A 1 107 ? 4.66 -32.844 -8.859 1 78.31 107 ARG A O 1
ATOM 809 N N . VAL A 1 108 ? 2.828 -33.281 -9.969 1 78.38 108 VAL A N 1
ATOM 810 C CA . VAL A 1 108 ? 3.104 -34.719 -10.008 1 78.38 108 VAL A CA 1
ATOM 811 C C . VAL A 1 108 ? 3.17 -35.188 -11.461 1 78.38 108 VAL A C 1
ATOM 813 O O . VAL A 1 108 ? 2.318 -34.812 -12.273 1 78.38 108 VAL A O 1
ATOM 816 N N . GLU A 1 109 ? 4.43 -35.5 -11.859 1 66.88 109 GLU A N 1
ATOM 817 C CA . GLU A 1 109 ? 4.602 -36.031 -13.211 1 66.88 109 GLU A CA 1
ATOM 818 C C . GLU A 1 109 ? 3.953 -37.406 -13.367 1 66.88 109 GLU A C 1
ATOM 820 O O . GLU A 1 109 ? 4.164 -38.281 -12.547 1 66.88 109 GLU A O 1
ATOM 825 N N . GLU A 1 110 ? 2.82 -37.5 -13.898 1 61.53 110 GLU A N 1
ATOM 826 C CA . GLU A 1 110 ? 2.318 -38.781 -14.359 1 61.53 110 GLU A CA 1
ATOM 827 C C . GLU A 1 110 ? 2.602 -38.969 -15.844 1 61.53 110 GLU A C 1
ATOM 829 O O . GLU A 1 110 ? 2.795 -38 -16.578 1 61.53 110 GLU A O 1
ATOM 834 N N . PRO A 1 111 ? 2.9 -40.281 -16.328 1 63.16 111 PRO A N 1
ATOM 835 C CA . PRO A 1 111 ? 3.172 -40.469 -17.75 1 63.16 111 PRO A CA 1
ATOM 836 C C . PRO A 1 111 ? 2.225 -39.688 -18.656 1 63.16 111 PRO A C 1
ATOM 838 O O . PRO A 1 111 ? 1.013 -39.906 -18.625 1 63.16 111 PRO A O 1
ATOM 841 N N . GLY A 1 112 ? 2.609 -38.656 -19.438 1 56.88 112 GLY A N 1
ATOM 842 C CA . GLY A 1 112 ? 1.924 -37.875 -20.453 1 56.88 112 GLY A CA 1
ATOM 843 C C . GLY A 1 112 ? 1.188 -36.688 -19.906 1 56.88 112 GLY A C 1
ATOM 844 O O . GLY A 1 112 ? 0.578 -35.906 -20.656 1 56.88 112 GLY A O 1
ATOM 845 N N . ARG A 1 113 ? 0.905 -36.625 -18.578 1 61.06 113 ARG A N 1
ATOM 846 C CA . ARG A 1 113 ? 0.085 -35.5 -18.125 1 61.06 113 ARG A CA 1
ATOM 847 C C . ARG A 1 113 ? 0.681 -34.875 -16.875 1 61.06 113 ARG A C 1
ATOM 849 O O . ARG A 1 113 ? 1.098 -35.562 -15.953 1 61.06 113 ARG A O 1
ATOM 856 N N . LEU A 1 114 ? 1.06 -33.656 -16.875 1 65.19 114 LEU A N 1
ATOM 857 C CA . LEU A 1 114 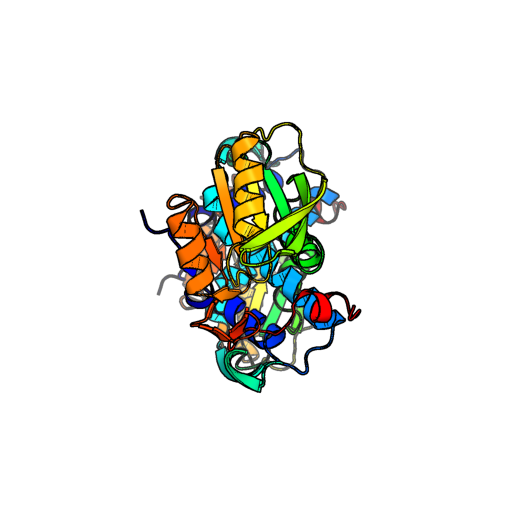? 1.406 -32.875 -15.703 1 65.19 114 LEU A CA 1
ATOM 858 C C . LEU A 1 114 ? 0.169 -32.562 -14.852 1 65.19 114 LEU A C 1
ATOM 860 O O . LEU A 1 114 ? -0.791 -31.969 -15.336 1 65.19 114 LEU A O 1
ATOM 864 N N . LYS A 1 115 ? -0.024 -33.438 -13.758 1 77.62 115 LYS A N 1
ATOM 865 C CA . LYS A 1 115 ? -1.169 -33.25 -12.867 1 77.62 115 LYS A CA 1
ATOM 866 C C . LYS A 1 115 ? -0.776 -32.469 -11.617 1 77.62 115 LYS A C 1
ATOM 868 O O . LYS A 1 115 ? 0.319 -32.656 -11.086 1 77.62 115 LYS A O 1
ATOM 873 N N . ILE A 1 116 ? -1.577 -31.438 -11.258 1 84.81 116 ILE A N 1
ATOM 874 C CA . ILE A 1 116 ? -1.402 -30.703 -10.016 1 84.81 116 ILE A CA 1
ATOM 875 C C . ILE A 1 116 ? -2.139 -31.422 -8.883 1 84.81 116 ILE A C 1
ATOM 877 O O . ILE A 1 116 ? -3.332 -31.703 -8.992 1 84.81 116 ILE A O 1
ATOM 881 N N . GLU A 1 117 ? -1.38 -31.797 -7.871 1 87.31 117 GLU A N 1
ATOM 882 C CA . GLU A 1 117 ? -1.977 -32.438 -6.699 1 87.31 117 GLU A CA 1
ATOM 883 C C . GLU A 1 117 ? -1.992 -31.484 -5.504 1 87.31 117 GLU A C 1
ATOM 885 O O . GLU A 1 117 ? -0.944 -30.984 -5.086 1 87.31 117 GLU A O 1
ATOM 890 N N . VAL A 1 118 ? -3.17 -31.203 -4.973 1 88.75 118 VAL A N 1
ATOM 891 C CA . VAL A 1 118 ? -3.316 -30.453 -3.734 1 88.75 118 VAL A CA 1
ATOM 892 C C . VAL A 1 118 ? -3.141 -31.375 -2.535 1 88.75 118 VAL A C 1
ATOM 894 O O . VAL A 1 118 ? -3.955 -32.281 -2.311 1 88.75 118 VAL A O 1
ATOM 897 N N . TYR A 1 119 ? -2.074 -31.188 -1.77 1 89.25 119 TYR A N 1
ATOM 898 C CA . TYR A 1 119 ? -1.8 -32.125 -0.695 1 89.25 119 TYR A CA 1
ATOM 899 C C . TYR A 1 119 ? -2.051 -31.5 0.668 1 89.25 119 TYR A C 1
ATOM 901 O O . TYR A 1 119 ? -2.004 -32.188 1.694 1 89.25 119 TYR A O 1
ATOM 909 N N . TYR A 1 120 ? -2.328 -30.25 0.761 1 90.81 120 TYR A N 1
ATOM 910 C CA . TYR A 1 120 ? -2.752 -29.531 1.951 1 90.81 120 TYR A CA 1
ATOM 911 C C . TYR A 1 120 ? -3.793 -28.469 1.603 1 90.81 120 TYR A C 1
ATOM 913 O O . TYR A 1 120 ? -3.654 -27.75 0.605 1 90.81 120 TYR A O 1
ATOM 921 N N . SER A 1 121 ? -4.852 -28.453 2.365 1 92.12 121 SER A N 1
ATOM 922 C CA . SER A 1 121 ? -5.906 -27.484 2.127 1 92.12 121 SER A CA 1
ATOM 923 C C . SER A 1 121 ? -6.547 -27.031 3.434 1 92.12 121 SER A C 1
ATOM 925 O O . SER A 1 121 ? -7.105 -27.844 4.172 1 92.12 121 SER A O 1
ATOM 927 N N . ARG A 1 122 ? -6.336 -25.844 3.816 1 93.62 122 ARG A N 1
ATOM 928 C CA . ARG A 1 122 ? -7.059 -25.172 4.895 1 93.62 122 ARG A CA 1
ATOM 929 C C . ARG A 1 122 ? -7.992 -24.094 4.344 1 93.62 122 ARG A C 1
ATOM 931 O O . ARG A 1 122 ? -7.762 -22.906 4.547 1 93.62 122 ARG A O 1
ATOM 938 N N . LEU A 1 123 ? -9 -24.531 3.615 1 95.62 123 LEU A N 1
ATOM 939 C CA . LEU A 1 123 ? -10.016 -23.688 2.996 1 95.62 123 LEU A CA 1
ATOM 940 C C . LEU A 1 123 ? -11.328 -23.781 3.762 1 95.62 123 LEU A C 1
ATOM 942 O O . LEU A 1 123 ? -11.617 -24.797 4.395 1 95.62 123 LEU A O 1
ATOM 946 N N . PRO A 1 124 ? -12.062 -22.719 3.73 1 95.12 124 PRO A N 1
ATOM 947 C CA . PRO A 1 124 ? -13.398 -22.844 4.305 1 95.12 124 PRO A CA 1
ATOM 948 C C . PRO A 1 124 ? -14.289 -23.812 3.531 1 95.12 124 PRO A C 1
ATOM 950 O O . PRO A 1 124 ? -14.031 -24.078 2.355 1 95.12 124 PRO A O 1
ATOM 953 N N . ARG A 1 125 ? -15.258 -24.391 4.23 1 95.56 125 ARG A N 1
ATOM 954 C CA . ARG A 1 125 ? -16.219 -25.266 3.555 1 95.56 125 ARG A CA 1
ATOM 955 C C . ARG A 1 125 ? -16.953 -24.516 2.445 1 95.56 125 ARG A C 1
ATOM 957 O O . ARG A 1 125 ? -17.188 -25.062 1.368 1 95.56 125 ARG A O 1
ATOM 964 N N . MET A 1 126 ? -17.219 -23.312 2.76 1 96.62 126 MET A N 1
ATOM 965 C CA . MET A 1 126 ? -17.875 -22.422 1.802 1 96.62 126 MET A CA 1
ATOM 966 C C . MET A 1 126 ? -17.312 -21 1.914 1 96.62 126 MET A C 1
ATOM 968 O O . MET A 1 126 ? -17.125 -20.5 3.02 1 96.62 126 MET A O 1
ATOM 972 N N . PHE A 1 127 ? -17.062 -20.453 0.737 1 96.75 127 PHE A N 1
ATOM 973 C CA . PHE A 1 127 ? -16.719 -19.047 0.717 1 96.75 127 PHE A CA 1
ATOM 974 C C . PHE A 1 127 ? -17.969 -18.172 0.74 1 96.75 127 PHE A C 1
ATOM 976 O O . PHE A 1 127 ? -18.875 -18.359 -0.072 1 96.75 127 PHE A O 1
ATOM 983 N N . ASP A 1 128 ? -18.125 -17.281 1.559 1 96.94 128 ASP A N 1
ATOM 984 C CA . ASP A 1 128 ? -19.266 -16.359 1.599 1 96.94 128 ASP A CA 1
ATOM 985 C C . ASP A 1 128 ? -18.828 -14.945 1.229 1 96.94 128 ASP A C 1
ATOM 987 O O . ASP A 1 128 ? -19.391 -13.969 1.719 1 96.94 128 ASP A O 1
ATOM 991 N N . GLY A 1 129 ? -17.797 -14.789 0.412 1 97.69 129 GLY A N 1
ATOM 992 C CA . GLY A 1 129 ? -17.219 -13.562 -0.115 1 97.69 129 GLY A CA 1
ATOM 993 C C . GLY A 1 129 ? -16.188 -13.805 -1.199 1 97.69 129 GLY A C 1
ATOM 994 O O . GLY A 1 129 ? -16.078 -14.914 -1.72 1 97.69 129 GLY A O 1
ATOM 995 N N . PRO A 1 130 ? -15.531 -12.75 -1.588 1 98.5 130 PRO A N 1
ATOM 996 C CA . PRO A 1 130 ? -14.516 -12.898 -2.635 1 98.5 130 PRO A CA 1
ATOM 997 C C . PRO A 1 130 ? -13.258 -13.609 -2.139 1 98.5 130 PRO A C 1
ATOM 999 O O . PRO A 1 130 ? -12.961 -13.578 -0.942 1 98.5 130 PRO A O 1
ATOM 1002 N N . ALA A 1 131 ? -12.586 -14.25 -3.059 1 98.56 131 ALA A N 1
ATOM 1003 C CA . ALA A 1 131 ? -11.32 -14.93 -2.791 1 98.56 131 ALA A CA 1
ATOM 1004 C C . ALA A 1 131 ? -10.188 -14.328 -3.627 1 98.56 131 ALA A C 1
ATOM 1006 O O . ALA A 1 131 ? -10.305 -14.219 -4.848 1 98.56 131 ALA A O 1
ATOM 1007 N N . VAL A 1 132 ? -9.156 -13.961 -2.963 1 98.81 132 VAL A N 1
ATOM 1008 C CA . VAL A 1 132 ? -7.941 -13.492 -3.627 1 98.81 132 VAL A CA 1
ATOM 1009 C C . VAL A 1 132 ? -6.875 -14.586 -3.568 1 98.81 132 VAL A C 1
ATOM 1011 O O . VAL A 1 132 ? -6.312 -14.852 -2.504 1 98.81 132 VAL A O 1
ATOM 1014 N N . VAL A 1 133 ? -6.582 -15.164 -4.684 1 98.44 133 VAL A N 1
ATOM 1015 C CA . VAL A 1 133 ? -5.559 -16.203 -4.77 1 98.44 133 VAL A CA 1
ATOM 1016 C C . VAL A 1 133 ? -4.188 -15.562 -4.965 1 98.44 133 VAL A C 1
ATOM 1018 O O . VAL A 1 133 ? -3.963 -14.844 -5.941 1 98.44 133 VAL A O 1
ATOM 1021 N N . LEU A 1 134 ? -3.295 -15.852 -4.047 1 98.56 134 LEU A N 1
ATOM 1022 C CA . LEU A 1 134 ? -1.993 -15.195 -4.043 1 98.56 134 LEU A CA 1
ATOM 1023 C C . LEU A 1 134 ? -0.871 -16.203 -4.242 1 98.56 134 LEU A C 1
ATOM 1025 O O . LEU A 1 134 ? -0.755 -17.172 -3.477 1 98.56 134 LEU A O 1
ATOM 1029 N N . ASP A 1 135 ? -0.09 -16 -5.191 1 97.19 135 ASP A N 1
ATOM 1030 C CA . ASP A 1 135 ? 1.138 -16.734 -5.48 1 97.19 135 ASP A CA 1
ATOM 1031 C C . ASP A 1 135 ? 2.18 -15.828 -6.133 1 97.19 135 ASP A C 1
ATOM 1033 O O . ASP A 1 135 ? 1.915 -15.219 -7.168 1 97.19 135 ASP A O 1
ATOM 1037 N N . PRO A 1 136 ? 3.359 -15.773 -5.566 1 97.94 136 PRO A N 1
ATOM 1038 C CA . PRO A 1 136 ? 4.348 -14.836 -6.109 1 97.94 136 PRO A CA 1
ATOM 1039 C C . PRO A 1 136 ? 4.602 -15.055 -7.602 1 97.94 136 PRO A C 1
ATOM 1041 O O . PRO A 1 136 ? 4.793 -14.086 -8.344 1 97.94 136 PRO A O 1
ATOM 1044 N N . MET A 1 137 ? 4.551 -16.281 -8 1 96.75 137 MET A N 1
ATOM 1045 C CA . MET A 1 137 ? 4.934 -16.625 -9.367 1 96.75 137 MET A CA 1
ATOM 1046 C C . MET A 1 137 ? 3.787 -17.312 -10.102 1 96.75 137 MET A C 1
ATOM 1048 O O . MET A 1 137 ? 3.396 -18.422 -9.742 1 96.75 137 MET A O 1
ATOM 1052 N N . LEU A 1 138 ? 3.223 -16.672 -11.07 1 96.81 138 LEU A N 1
ATOM 1053 C CA . LEU A 1 138 ? 2.277 -17.281 -11.992 1 96.81 138 LEU A CA 1
ATOM 1054 C C . LEU A 1 138 ? 2.988 -17.766 -13.258 1 96.81 138 LEU A C 1
ATOM 1056 O O . LEU A 1 138 ? 2.959 -17.094 -14.289 1 96.81 138 LEU A O 1
ATOM 1060 N N . ALA A 1 139 ? 3.555 -18.891 -13.18 1 95.62 139 ALA A N 1
ATOM 1061 C CA . ALA A 1 139 ? 4.391 -19.422 -14.25 1 95.62 139 ALA A CA 1
ATOM 1062 C C . ALA A 1 139 ? 3.545 -20.141 -15.297 1 95.62 139 ALA A C 1
ATOM 1064 O O . ALA A 1 139 ? 3.113 -19.531 -16.281 1 95.62 139 ALA A O 1
ATOM 1065 N N . THR A 1 140 ? 3.25 -21.406 -15.109 1 94 140 THR A N 1
ATOM 1066 C CA . THR A 1 140 ? 2.451 -22.141 -16.078 1 94 140 THR A CA 1
ATOM 1067 C C . THR A 1 140 ? 0.964 -21.875 -15.875 1 94 140 THR A C 1
ATOM 1069 O O . THR A 1 140 ? 0.161 -22.078 -16.781 1 94 140 THR A O 1
ATOM 1072 N N . GLY A 1 141 ? 0.62 -21.469 -14.703 1 94.69 141 GLY A N 1
ATOM 1073 C CA . GLY A 1 141 ? -0.76 -21.156 -14.359 1 94.69 141 GLY A CA 1
ATOM 1074 C C . GLY A 1 141 ? -1.517 -22.344 -13.789 1 94.69 141 GLY A C 1
ATOM 1075 O O . GLY A 1 141 ? -2.607 -22.188 -13.234 1 94.69 141 GLY A O 1
ATOM 1076 N N . LYS A 1 142 ? -0.956 -23.5 -13.828 1 94 142 LYS A N 1
ATOM 1077 C CA . LYS A 1 142 ? -1.673 -24.719 -13.477 1 94 142 LYS A CA 1
ATOM 1078 C C . LYS A 1 142 ? -2.002 -24.75 -11.984 1 94 142 LYS A C 1
ATOM 1080 O O . LYS A 1 142 ? -3.131 -25.062 -11.602 1 94 142 LYS A O 1
ATOM 1085 N N . THR A 1 143 ? -0.985 -24.453 -11.117 1 93.38 143 THR A N 1
ATOM 1086 C CA . THR A 1 143 ? -1.206 -24.469 -9.68 1 93.38 143 THR A CA 1
ATOM 1087 C C . THR A 1 143 ? -2.275 -23.453 -9.289 1 93.38 143 THR A C 1
ATOM 1089 O O . THR A 1 143 ? -3.213 -23.781 -8.555 1 93.38 143 THR A O 1
ATOM 1092 N N . VAL A 1 144 ? -2.139 -22.266 -9.797 1 95.5 144 VAL A N 1
ATOM 1093 C CA . VAL A 1 144 ? -3.076 -21.188 -9.492 1 95.5 144 VAL A CA 1
ATOM 1094 C C . VAL A 1 144 ? -4.469 -21.547 -10 1 95.5 144 VAL A C 1
ATOM 1096 O O . VAL A 1 144 ? -5.469 -21.297 -9.328 1 95.5 144 VAL A O 1
ATOM 1099 N N . ALA A 1 145 ? -4.527 -22.156 -11.188 1 95.62 145 ALA A N 1
ATOM 1100 C CA . ALA A 1 145 ? -5.809 -22.562 -11.75 1 95.62 145 ALA A CA 1
ATOM 1101 C C . ALA A 1 145 ? -6.535 -23.531 -10.82 1 95.62 145 ALA A C 1
ATOM 1103 O O . ALA A 1 145 ? -7.758 -23.469 -10.68 1 95.62 145 ALA A O 1
ATOM 1104 N N . GLU A 1 146 ? -5.809 -24.406 -10.258 1 94.81 146 GLU A N 1
ATOM 1105 C CA . GLU A 1 146 ? -6.402 -25.359 -9.32 1 94.81 146 GLU A CA 1
ATOM 1106 C C . GLU A 1 146 ? -6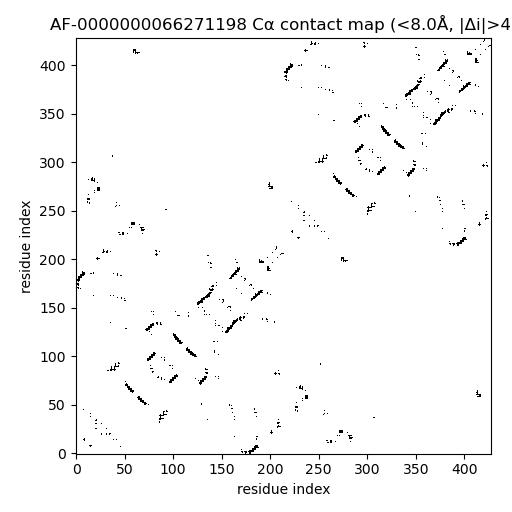.977 -24.641 -8.102 1 94.81 146 GLU A C 1
ATOM 1108 O O . GLU A 1 146 ? -8.062 -24.984 -7.629 1 94.81 146 GLU A O 1
ATOM 1113 N N . ALA A 1 147 ? -6.242 -23.703 -7.566 1 95.62 147 ALA A N 1
ATOM 1114 C CA . ALA A 1 147 ? -6.727 -22.922 -6.43 1 95.62 147 ALA A CA 1
ATOM 1115 C C . ALA A 1 147 ? -7.984 -22.141 -6.801 1 95.62 147 ALA A C 1
ATOM 1117 O O . ALA A 1 147 ? -8.922 -22.047 -6.004 1 95.62 147 ALA A O 1
ATOM 1118 N N . VAL A 1 148 ? -7.996 -21.547 -7.988 1 96.94 148 VAL A N 1
ATOM 1119 C CA . VAL A 1 148 ? -9.164 -20.828 -8.492 1 96.94 148 VAL A CA 1
ATOM 1120 C C . VAL A 1 148 ? -10.359 -21.766 -8.562 1 96.94 148 VAL A C 1
ATOM 1122 O O . VAL A 1 148 ? -11.453 -21.422 -8.109 1 96.94 148 VAL A O 1
ATOM 1125 N N . ARG A 1 149 ? -10.117 -22.938 -9.156 1 96.38 149 ARG A N 1
ATOM 1126 C CA . ARG A 1 149 ? -11.172 -23.938 -9.25 1 96.38 149 ARG A CA 1
ATOM 1127 C C . ARG A 1 149 ? -11.758 -24.25 -7.875 1 96.38 149 ARG A C 1
ATOM 1129 O O . ARG A 1 149 ? -12.977 -24.25 -7.703 1 96.38 149 ARG A O 1
ATOM 1136 N N . LEU A 1 150 ? -10.898 -24.531 -6.922 1 96.19 150 LEU A N 1
ATOM 1137 C CA . LEU A 1 150 ? -11.32 -24.891 -5.574 1 96.19 150 LEU A CA 1
ATOM 1138 C C . LEU A 1 150 ? -12.164 -23.766 -4.961 1 96.19 150 LEU A C 1
ATOM 1140 O O . LEU A 1 150 ? -13.195 -24.031 -4.34 1 96.19 150 LEU A O 1
ATOM 1144 N N . ALA A 1 151 ? -11.719 -22.516 -5.074 1 97.25 151 ALA A N 1
ATOM 1145 C CA . ALA A 1 151 ? -12.453 -21.375 -4.531 1 97.25 151 ALA A CA 1
ATOM 1146 C C . ALA A 1 151 ? -13.82 -21.234 -5.191 1 97.25 151 ALA A C 1
ATOM 1148 O O . ALA A 1 151 ? -14.828 -21.016 -4.512 1 97.25 151 ALA A O 1
ATOM 1149 N N . ARG A 1 152 ? -13.859 -21.375 -6.492 1 97.38 152 ARG A N 1
ATOM 1150 C CA . ARG A 1 152 ? -15.109 -21.266 -7.234 1 97.38 152 ARG A CA 1
ATOM 1151 C C . ARG A 1 152 ? -16.078 -22.375 -6.852 1 97.38 152 ARG A C 1
ATOM 1153 O O . ARG A 1 152 ? -17.25 -22.125 -6.598 1 97.38 152 ARG A O 1
ATOM 1160 N N . ASP A 1 153 ? -15.547 -23.562 -6.855 1 97.06 153 ASP A N 1
ATOM 1161 C CA . ASP A 1 153 ? -16.359 -24.719 -6.512 1 97.06 153 ASP A CA 1
ATOM 1162 C C . ASP A 1 153 ? -16.969 -24.578 -5.121 1 97.06 153 ASP A C 1
ATOM 1164 O O . ASP A 1 153 ? -18.047 -25.109 -4.844 1 97.06 153 ASP A O 1
ATOM 1168 N N . ARG A 1 154 ? -16.359 -23.859 -4.289 1 97.19 154 ARG A N 1
ATOM 1169 C CA . ARG A 1 154 ? -16.812 -23.703 -2.912 1 97.19 154 ARG A CA 1
ATOM 1170 C C . ARG A 1 154 ? -17.594 -22.406 -2.744 1 97.19 154 ARG A C 1
ATOM 1172 O O . ARG A 1 154 ? -17.797 -21.922 -1.622 1 97.19 154 ARG A O 1
ATOM 1179 N N . GLY A 1 155 ? -17.859 -21.672 -3.822 1 97.25 155 GLY A N 1
ATOM 1180 C CA . GLY A 1 155 ? -18.891 -20.641 -3.793 1 97.25 155 GLY A CA 1
ATOM 1181 C C . GLY A 1 155 ? -18.328 -19.234 -3.695 1 97.25 155 GLY A C 1
ATOM 1182 O O . GLY A 1 155 ? -19.047 -18.297 -3.365 1 97.25 155 GLY A O 1
ATOM 1183 N N . ALA A 1 156 ? -17.062 -19.047 -3.941 1 97.75 156 ALA A N 1
ATOM 1184 C CA . ALA A 1 156 ? -16.531 -17.703 -3.9 1 97.75 156 ALA A CA 1
ATOM 1185 C C . ALA A 1 156 ? -17.312 -16.766 -4.824 1 97.75 156 ALA A C 1
ATOM 1187 O O . ALA A 1 156 ? -17.562 -17.109 -5.984 1 97.75 156 ALA A O 1
ATOM 1188 N N . SER A 1 157 ? -17.719 -15.562 -4.305 1 97 157 SER A N 1
ATOM 1189 C CA . SER A 1 157 ? -18.516 -14.625 -5.098 1 97 157 SER A CA 1
ATOM 1190 C C . SER A 1 157 ? -17.703 -14.055 -6.258 1 97 157 SER A C 1
ATOM 1192 O O . SER A 1 157 ? -18.266 -13.664 -7.281 1 97 157 SER A O 1
ATOM 1194 N N . LYS A 1 158 ? -16.453 -13.891 -6.051 1 97.44 158 LYS A N 1
ATOM 1195 C CA . LYS A 1 158 ? -15.461 -13.414 -7.016 1 97.44 158 LYS A CA 1
ATOM 1196 C C . LYS A 1 158 ? -14.078 -13.992 -6.723 1 97.44 158 LYS A C 1
ATOM 1198 O O . LYS A 1 158 ? -13.719 -14.195 -5.562 1 97.44 158 LYS A O 1
ATOM 1203 N N . VAL A 1 159 ? -13.383 -14.336 -7.777 1 98.19 159 VAL A N 1
ATOM 1204 C CA . VAL A 1 159 ? -12.008 -14.781 -7.598 1 98.19 159 VAL A CA 1
ATOM 1205 C C . VAL A 1 159 ? -11.055 -13.836 -8.328 1 98.19 159 VAL A C 1
ATOM 1207 O O . VAL A 1 159 ? -11.305 -13.461 -9.477 1 98.19 159 VAL A O 1
ATOM 1210 N N . VAL A 1 160 ? -10.086 -13.398 -7.66 1 98.69 160 VAL A N 1
ATOM 1211 C CA . VAL A 1 160 ? -9.039 -12.539 -8.203 1 98.69 160 VAL A CA 1
ATOM 1212 C C . VAL A 1 160 ? -7.672 -13.172 -7.98 1 98.69 160 VAL A C 1
ATOM 1214 O O . VAL A 1 160 ? -7.434 -13.805 -6.949 1 98.69 160 VAL A O 1
ATOM 1217 N N . ILE A 1 161 ? -6.793 -13.016 -8.938 1 98.62 161 ILE A N 1
ATOM 1218 C CA . ILE A 1 161 ? -5.445 -13.562 -8.805 1 98.62 161 ILE A CA 1
ATOM 1219 C C . ILE A 1 161 ? -4.441 -12.43 -8.617 1 98.62 161 ILE A C 1
ATOM 1221 O O . ILE A 1 161 ? -4.488 -11.43 -9.328 1 98.62 161 ILE A O 1
ATOM 1225 N N . GLY A 1 162 ? -3.629 -12.555 -7.613 1 98.69 162 GLY A N 1
ATOM 1226 C CA . GLY A 1 162 ? -2.492 -11.672 -7.406 1 98.69 162 GLY A CA 1
ATOM 1227 C C . GLY A 1 162 ? -1.159 -12.391 -7.465 1 98.69 162 GLY A C 1
ATOM 1228 O O . GLY A 1 162 ? -0.985 -13.438 -6.84 1 98.69 162 GLY A O 1
ATOM 1229 N N . SER A 1 163 ? -0.222 -11.859 -8.203 1 98.56 163 SER A N 1
ATOM 1230 C CA . SER A 1 163 ? 1.128 -12.406 -8.281 1 98.56 163 SER A CA 1
ATOM 1231 C C . SER A 1 163 ? 2.172 -11.297 -8.359 1 98.56 163 SER A C 1
ATOM 1233 O O . SER A 1 163 ? 1.835 -10.141 -8.609 1 98.56 163 SER A O 1
ATOM 1235 N N . ILE A 1 164 ? 3.395 -11.617 -8.039 1 98.75 164 ILE A N 1
ATOM 1236 C CA . ILE A 1 164 ? 4.48 -10.656 -8.234 1 98.75 164 ILE A CA 1
ATOM 1237 C C . ILE A 1 164 ? 4.895 -10.633 -9.703 1 98.75 164 ILE A C 1
ATOM 1239 O O . ILE A 1 164 ? 4.941 -9.57 -10.32 1 98.75 164 ILE A O 1
ATOM 1243 N N . ILE A 1 165 ? 5.16 -11.781 -10.227 1 98.75 165 ILE A N 1
ATOM 1244 C CA . ILE A 1 165 ? 5.496 -11.898 -11.641 1 98.75 165 ILE A CA 1
ATOM 1245 C C . ILE A 1 165 ? 4.602 -12.945 -12.297 1 98.75 165 ILE A C 1
ATOM 1247 O O . ILE A 1 165 ? 4.383 -14.023 -11.734 1 98.75 165 ILE A O 1
ATOM 1251 N N . ALA A 1 166 ? 4.074 -12.641 -13.406 1 98.25 166 ALA A N 1
ATOM 1252 C CA . ALA A 1 166 ? 3.316 -13.586 -14.219 1 98.25 166 ALA A CA 1
ATOM 1253 C C . ALA A 1 166 ? 3.984 -13.797 -15.578 1 98.25 166 ALA A C 1
ATOM 1255 O O . ALA A 1 166 ? 4.656 -12.906 -16.094 1 98.25 166 ALA A O 1
ATOM 1256 N N . SER A 1 167 ? 3.865 -14.977 -16.109 1 97.94 167 SER A N 1
ATOM 1257 C CA . SER A 1 167 ? 4.281 -15.227 -17.484 1 97.94 167 SER A CA 1
ATOM 1258 C C . SER A 1 167 ? 3.113 -15.062 -18.453 1 97.94 167 SER A C 1
ATOM 1260 O O . SER A 1 167 ? 1.954 -15.227 -18.062 1 97.94 167 SER A O 1
ATOM 1262 N N . ARG A 1 168 ? 3.406 -14.734 -19.641 1 97.06 168 ARG A N 1
ATOM 1263 C CA . ARG A 1 168 ? 2.371 -14.672 -20.656 1 97.06 168 ARG A CA 1
ATOM 1264 C C . ARG A 1 168 ? 1.651 -16.016 -20.797 1 97.06 168 ARG A C 1
ATOM 1266 O O . ARG A 1 168 ? 0.423 -16.047 -20.906 1 97.06 168 ARG A O 1
ATOM 1273 N N . GLN A 1 169 ? 2.371 -17.078 -20.797 1 95.94 169 GLN A N 1
ATOM 1274 C CA . GLN A 1 169 ? 1.813 -18.422 -20.906 1 95.94 169 GLN A CA 1
ATOM 1275 C C . GLN A 1 169 ? 0.855 -18.719 -19.75 1 95.94 169 GLN A C 1
ATOM 1277 O O . GLN A 1 169 ? -0.221 -19.281 -19.969 1 95.94 169 GLN A O 1
ATOM 1282 N N . GLY A 1 170 ? 1.29 -18.328 -18.578 1 96.06 170 GLY A N 1
ATOM 1283 C CA . GLY A 1 170 ? 0.435 -18.531 -17.422 1 96.06 170 GLY A CA 1
ATOM 1284 C C . GLY A 1 170 ? -0.869 -17.75 -17.5 1 96.06 170 GLY A C 1
ATOM 1285 O O . GLY A 1 170 ? -1.935 -18.297 -17.188 1 96.06 170 GLY A O 1
ATOM 1286 N N . VAL A 1 171 ? -0.797 -16.5 -17.875 1 97.25 171 VAL A N 1
ATOM 1287 C CA . VAL A 1 171 ? -1.972 -15.648 -18.016 1 97.25 171 VAL A CA 1
ATOM 1288 C C . VAL A 1 171 ? -2.904 -16.219 -19.078 1 97.25 171 VAL A C 1
ATOM 1290 O O . VAL A 1 171 ? -4.121 -16.281 -18.875 1 97.25 171 VAL A O 1
ATOM 1293 N N . GLU A 1 172 ? -2.346 -16.656 -20.156 1 95.94 172 GLU A N 1
ATOM 1294 C CA . GLU A 1 172 ? -3.137 -17.234 -21.234 1 95.94 172 GLU A CA 1
ATOM 1295 C C . GLU A 1 172 ? -3.84 -18.516 -20.766 1 95.94 172 GLU A C 1
ATOM 1297 O O . GLU A 1 172 ? -5 -18.75 -21.109 1 95.94 172 GLU A O 1
ATOM 1302 N N . TYR A 1 173 ? -3.109 -19.297 -20.094 1 95.12 173 TYR A N 1
ATOM 1303 C CA . TYR A 1 173 ? -3.686 -20.531 -19.562 1 95.12 173 TYR A CA 1
ATOM 1304 C C . TYR A 1 173 ? -4.875 -20.234 -18.656 1 95.12 173 TYR A C 1
ATOM 1306 O O . TYR A 1 173 ? -5.953 -20.812 -18.844 1 95.12 173 TYR A O 1
ATOM 1314 N N . ILE A 1 174 ? -4.711 -19.328 -17.672 1 96.94 174 ILE A N 1
ATOM 1315 C CA . ILE A 1 174 ? -5.793 -18.953 -16.781 1 96.94 174 ILE A CA 1
ATOM 1316 C C . ILE A 1 174 ? -6.973 -18.422 -17.578 1 96.94 174 ILE A C 1
ATOM 1318 O O . ILE A 1 174 ? -8.125 -18.781 -17.328 1 96.94 174 ILE A O 1
ATOM 1322 N N . SER A 1 175 ? -6.672 -17.547 -18.516 1 96 175 SER A N 1
ATOM 1323 C CA . SER A 1 175 ? -7.703 -16.938 -19.359 1 96 175 SER A CA 1
ATOM 1324 C C . SER A 1 175 ? -8.508 -18 -20.094 1 96 175 SER A C 1
ATOM 1326 O O . SER A 1 175 ? -9.719 -17.859 -20.281 1 96 175 SER A O 1
ATOM 1328 N N . SER A 1 176 ? -7.875 -19.062 -20.562 1 96.06 176 SER A N 1
ATOM 1329 C CA . SER A 1 176 ? -8.539 -20.109 -21.312 1 96.06 176 SER A CA 1
ATOM 1330 C C . SER A 1 176 ? -9.508 -20.891 -20.422 1 96.06 176 SER A C 1
ATOM 1332 O O . SER A 1 176 ? -10.516 -21.422 -20.922 1 96.06 176 SER A O 1
ATOM 1334 N N . LEU A 1 177 ? -9.234 -20.938 -19.188 1 95.19 177 LEU A N 1
ATOM 1335 C CA . LEU A 1 177 ? -10.07 -21.703 -18.266 1 95.19 177 LEU A CA 1
ATOM 1336 C C . LEU A 1 177 ? -11.094 -20.797 -17.594 1 95.19 177 LEU A C 1
ATOM 1338 O O . LEU A 1 177 ? -12.258 -21.172 -17.422 1 95.19 177 LEU A O 1
ATOM 1342 N N . TYR A 1 178 ? -10.555 -19.641 -17.141 1 94.88 178 TYR A N 1
ATOM 1343 C CA . TYR A 1 178 ? -11.312 -18.688 -16.328 1 94.88 178 TYR A CA 1
ATOM 1344 C C . TYR A 1 178 ? -11.203 -17.281 -16.891 1 94.88 178 TYR A C 1
ATOM 1346 O O . TYR A 1 178 ? -10.672 -16.391 -16.234 1 94.88 178 TYR A O 1
ATOM 1354 N N . GLY A 1 179 ? -11.82 -17.047 -17.984 1 92.69 179 GLY A N 1
ATOM 1355 C CA . GLY A 1 179 ? -11.68 -15.805 -18.734 1 92.69 179 GLY A CA 1
ATOM 1356 C C . GLY A 1 179 ? -12.195 -14.594 -17.969 1 92.69 179 GLY A C 1
ATOM 1357 O O . GLY A 1 179 ? -11.836 -13.453 -18.281 1 92.69 179 GLY A O 1
ATOM 1358 N N . ASP A 1 180 ? -12.914 -14.781 -16.938 1 93.62 180 ASP A N 1
ATOM 1359 C CA . ASP A 1 180 ? -13.523 -13.688 -16.188 1 93.62 180 ASP A CA 1
ATOM 1360 C C . ASP A 1 180 ? -12.727 -13.383 -14.922 1 93.62 180 ASP A C 1
ATOM 1362 O O . ASP A 1 180 ? -13.109 -12.516 -14.133 1 93.62 180 ASP A O 1
ATOM 1366 N N . THR A 1 181 ? -11.641 -14.031 -14.688 1 97.12 181 THR A N 1
ATOM 1367 C CA . THR A 1 181 ? -10.859 -13.875 -13.469 1 97.12 181 THR A CA 1
ATOM 1368 C C . THR A 1 181 ? -9.797 -12.789 -13.641 1 97.12 181 THR A C 1
ATOM 1370 O O . THR A 1 181 ? -8.875 -12.953 -14.438 1 97.12 181 THR A O 1
ATOM 1373 N N . PRO A 1 182 ? -9.93 -11.672 -12.938 1 98.12 182 PRO A N 1
ATOM 1374 C CA . PRO A 1 182 ? -8.898 -10.641 -13.055 1 98.12 182 PRO A CA 1
ATOM 1375 C C . PRO A 1 182 ? -7.547 -11.094 -12.5 1 98.12 182 PRO A C 1
ATOM 1377 O O . PRO A 1 182 ? -7.496 -11.805 -11.492 1 98.12 182 PRO A O 1
ATOM 1380 N N . ILE A 1 183 ? -6.52 -10.734 -13.172 1 98.62 183 ILE A N 1
ATOM 1381 C CA . ILE A 1 183 ? -5.152 -11.008 -12.742 1 98.62 183 ILE A CA 1
ATOM 1382 C C . ILE A 1 183 ? -4.406 -9.695 -12.516 1 98.62 183 ILE A C 1
ATOM 1384 O O . ILE A 1 183 ? -4.387 -8.82 -13.391 1 98.62 183 ILE A O 1
ATOM 1388 N N . TYR A 1 184 ? -3.902 -9.516 -11.344 1 98.81 184 TYR A N 1
ATOM 1389 C CA . TYR A 1 184 ? -3.031 -8.398 -11 1 98.81 184 TYR A CA 1
ATOM 1390 C C . TYR A 1 184 ? -1.604 -8.875 -10.758 1 98.81 184 TYR A C 1
ATOM 1392 O O . TYR A 1 184 ? -1.375 -9.828 -10.008 1 98.81 184 TYR A O 1
ATOM 1400 N N . THR A 1 185 ? -0.666 -8.258 -11.406 1 98.88 185 THR A N 1
ATOM 1401 C CA . THR A 1 185 ? 0.735 -8.633 -11.25 1 98.88 185 THR A CA 1
ATOM 1402 C C . THR A 1 185 ? 1.633 -7.395 -11.305 1 98.88 185 THR A C 1
ATOM 1404 O O . THR A 1 185 ? 1.275 -6.387 -11.914 1 98.88 185 THR A O 1
ATOM 1407 N N . LEU A 1 186 ? 2.779 -7.453 -10.602 1 98.88 186 LEU A N 1
ATOM 1408 C CA . LEU A 1 186 ? 3.717 -6.34 -10.711 1 98.88 186 LEU A CA 1
ATOM 1409 C C . LEU A 1 186 ? 4.402 -6.332 -12.07 1 98.88 186 LEU A C 1
ATOM 1411 O O . LEU A 1 186 ? 4.715 -5.27 -12.609 1 98.88 186 LEU A O 1
ATOM 1415 N N . ALA A 1 187 ? 4.598 -7.535 -12.641 1 98.75 187 ALA A N 1
ATOM 1416 C CA . ALA A 1 187 ? 5.262 -7.629 -13.938 1 98.75 187 ALA A CA 1
ATOM 1417 C C . ALA A 1 187 ? 4.715 -8.797 -14.75 1 98.75 187 ALA A C 1
ATOM 1419 O O . ALA A 1 187 ? 4.312 -9.82 -14.188 1 98.75 187 ALA A O 1
ATOM 1420 N N . LEU A 1 188 ? 4.715 -8.656 -16 1 98.38 188 LEU A N 1
ATOM 1421 C CA . LEU A 1 188 ? 4.414 -9.695 -16.984 1 98.38 188 LEU A CA 1
ATOM 1422 C C . LEU A 1 188 ? 5.641 -10.023 -17.828 1 98.38 188 LEU A C 1
ATOM 1424 O O . LEU A 1 188 ? 6.047 -9.234 -18.672 1 98.38 188 LEU A O 1
ATOM 1428 N N . ASP A 1 189 ? 6.211 -11.164 -17.578 1 98.25 189 ASP A N 1
ATOM 1429 C CA . ASP A 1 189 ? 7.418 -11.562 -18.297 1 98.25 189 ASP A CA 1
ATOM 1430 C C . ASP A 1 189 ? 7.074 -12.391 -19.531 1 98.25 189 ASP A C 1
ATOM 1432 O O . ASP A 1 189 ? 6.031 -13.047 -19.578 1 98.25 189 ASP A O 1
ATOM 1436 N N . PRO A 1 190 ? 7.871 -12.484 -20.469 1 96.19 190 PRO A N 1
ATOM 1437 C CA . PRO A 1 190 ? 7.484 -12.945 -21.797 1 96.19 190 PRO A CA 1
ATOM 1438 C C . PRO A 1 190 ? 7.48 -14.469 -21.922 1 96.19 190 PRO A C 1
ATOM 1440 O O . PRO A 1 190 ? 6.75 -15.023 -22.75 1 96.19 190 PRO A O 1
ATOM 1443 N N . GLU A 1 191 ? 8.312 -15.141 -21.109 1 93.31 191 GLU A N 1
ATOM 1444 C CA . GLU A 1 191 ? 8.414 -16.547 -21.469 1 93.31 191 GLU A CA 1
ATOM 1445 C C . GLU A 1 191 ? 8.758 -17.406 -20.25 1 93.31 191 GLU A C 1
ATOM 1447 O O . GLU A 1 191 ? 9.156 -16.891 -19.203 1 93.31 191 GLU A O 1
ATOM 1452 N N . LEU A 1 192 ? 8.625 -18.703 -20.469 1 96 192 LEU A N 1
ATOM 1453 C CA . LEU A 1 192 ? 9.062 -19.766 -19.578 1 96 192 LEU A CA 1
ATOM 1454 C C . LEU A 1 192 ? 10.227 -20.547 -20.188 1 96 192 LEU A C 1
ATOM 1456 O O . LEU A 1 192 ? 10.242 -20.797 -21.391 1 96 192 LEU A O 1
ATOM 1460 N N . ASP A 1 193 ? 11.141 -20.875 -19.438 1 95.19 193 ASP A N 1
ATOM 1461 C CA . ASP A 1 193 ? 12.211 -21.719 -19.953 1 95.19 193 ASP A CA 1
ATOM 1462 C C . ASP A 1 193 ? 11.828 -23.188 -19.906 1 95.19 193 ASP A C 1
ATOM 1464 O O . ASP A 1 193 ? 10.672 -23.531 -19.672 1 95.19 193 ASP A O 1
ATOM 1468 N N . GLU A 1 194 ? 12.734 -24.094 -20.172 1 92.62 194 GLU A N 1
ATOM 1469 C CA . GLU A 1 194 ? 12.469 -25.531 -20.297 1 92.62 194 GLU A CA 1
ATOM 1470 C C . GLU A 1 194 ? 12.07 -26.125 -18.938 1 92.62 194 GLU A C 1
ATOM 1472 O O . GLU A 1 194 ? 11.406 -27.172 -18.891 1 92.62 194 GLU A O 1
ATOM 1477 N N . ASN A 1 195 ? 12.477 -25.469 -17.891 1 91.25 195 ASN A N 1
ATOM 1478 C CA . ASN A 1 195 ? 12.148 -25.938 -16.547 1 91.25 195 ASN A CA 1
ATOM 1479 C C . ASN A 1 195 ? 10.922 -25.219 -15.984 1 91.25 195 ASN A C 1
ATOM 1481 O O . ASN A 1 195 ? 10.641 -25.312 -14.789 1 91.25 195 ASN A O 1
ATOM 1485 N N . TYR A 1 196 ? 10.266 -24.359 -16.797 1 91.56 196 TYR A N 1
ATOM 1486 C CA . TYR A 1 196 ? 9.023 -23.672 -16.469 1 91.56 196 TYR A CA 1
ATOM 1487 C C . TYR A 1 196 ? 9.273 -22.5 -15.523 1 91.56 196 TYR A C 1
ATOM 1489 O O . TYR A 1 196 ? 8.383 -22.094 -14.773 1 91.56 196 TYR A O 1
ATOM 1497 N N . PHE A 1 197 ? 10.539 -22.094 -15.461 1 95.19 197 PHE A N 1
ATOM 1498 C CA . PHE A 1 197 ? 10.82 -20.828 -14.781 1 95.19 197 PHE A CA 1
ATOM 1499 C C . PHE A 1 197 ? 10.445 -19.641 -15.664 1 95.19 197 PHE A C 1
ATOM 1501 O O . PHE A 1 197 ? 10.633 -19.688 -16.891 1 95.19 197 PHE A O 1
ATOM 1508 N N . ILE A 1 198 ? 9.914 -18.672 -14.992 1 97.31 198 ILE A N 1
ATOM 1509 C CA . ILE A 1 198 ? 9.633 -17.438 -15.711 1 97.31 198 ILE A CA 1
ATOM 1510 C C . ILE A 1 198 ? 10.945 -16.703 -16.016 1 97.31 198 ILE A C 1
ATOM 1512 O O . ILE A 1 198 ? 11.797 -16.547 -15.125 1 97.31 198 ILE A O 1
ATOM 1516 N N . VAL A 1 199 ? 11.133 -16.25 -17.188 1 97.88 199 VAL A N 1
ATOM 1517 C CA . VAL A 1 199 ? 12.328 -15.531 -17.609 1 97.88 199 VAL A CA 1
ATOM 1518 C C . VAL A 1 199 ? 11.938 -14.156 -18.141 1 97.88 199 VAL A C 1
ATOM 1520 O O . VAL A 1 199 ? 11.094 -14.039 -19.031 1 97.88 199 VAL A O 1
ATOM 1523 N N . PRO A 1 200 ? 12.594 -12.992 -17.625 1 97.81 200 PRO A N 1
ATOM 1524 C CA . PRO A 1 200 ? 13.758 -13.023 -16.734 1 97.81 200 PRO A CA 1
ATOM 1525 C C . PRO A 1 200 ? 13.422 -13.523 -15.328 1 97.81 200 PRO A C 1
ATOM 1527 O O . PRO A 1 200 ? 14.273 -14.117 -14.664 1 97.81 200 PRO A O 1
ATOM 1530 N N . GLY A 1 201 ? 12.156 -13.258 -14.883 1 97.81 201 GLY A N 1
ATOM 1531 C CA . GLY A 1 201 ? 11.695 -13.805 -13.617 1 97.81 201 GLY A CA 1
ATOM 1532 C C . GLY A 1 201 ? 12.547 -13.375 -12.438 1 97.81 201 GLY A C 1
ATOM 1533 O O . GLY A 1 201 ? 13.133 -12.289 -12.453 1 97.81 201 GLY A O 1
ATOM 1534 N N . LEU A 1 202 ? 12.469 -14.109 -11.352 1 97.5 202 LEU A N 1
ATOM 1535 C CA . LEU A 1 202 ? 13.234 -13.812 -10.141 1 97.5 202 LEU A CA 1
ATOM 1536 C C . LEU A 1 202 ? 13.75 -15.094 -9.508 1 97.5 202 LEU A C 1
ATOM 1538 O O . LEU A 1 202 ? 14.141 -15.102 -8.336 1 97.5 202 LEU A O 1
ATOM 1542 N N . GLY A 1 203 ? 13.695 -16.203 -10.289 1 94.12 203 GLY A N 1
ATOM 1543 C CA . GLY A 1 203 ? 14.109 -17.5 -9.758 1 94.12 203 GLY A CA 1
ATOM 1544 C C . GLY A 1 203 ? 13.016 -18.172 -8.945 1 94.12 203 GLY A C 1
ATOM 1545 O O . GLY A 1 203 ? 11.828 -17.953 -9.188 1 94.12 203 GLY A O 1
ATOM 1546 N N . ASP A 1 204 ? 13.367 -19.109 -8.086 1 92.81 204 ASP A N 1
ATOM 1547 C CA . ASP A 1 204 ? 12.422 -19.797 -7.219 1 92.81 204 ASP A CA 1
ATOM 1548 C C . ASP A 1 204 ? 12.07 -18.953 -6 1 92.81 204 ASP A C 1
ATOM 1550 O O . ASP A 1 204 ? 12.859 -18.844 -5.062 1 92.81 204 ASP A O 1
ATOM 1554 N N . ALA A 1 205 ? 10.914 -18.453 -6.016 1 93.81 205 ALA A N 1
ATOM 1555 C CA . ALA A 1 205 ? 10.5 -17.531 -4.969 1 93.81 205 ALA A CA 1
ATOM 1556 C C . ALA A 1 205 ? 10.492 -18.203 -3.602 1 93.81 205 ALA A C 1
ATOM 1558 O O . ALA A 1 205 ? 10.789 -17.578 -2.584 1 93.81 205 ALA A O 1
ATOM 1559 N N . GLY A 1 206 ? 10.062 -19.469 -3.562 1 91.44 206 GLY A N 1
ATOM 1560 C CA . GLY A 1 206 ? 10.062 -20.203 -2.301 1 91.44 206 GLY A CA 1
ATOM 1561 C C . GLY A 1 206 ? 11.445 -20.312 -1.678 1 91.44 206 GLY A C 1
ATOM 1562 O O . GLY A 1 206 ? 11.633 -19.969 -0.507 1 91.44 206 GLY A O 1
ATOM 1563 N N . ASP A 1 207 ? 12.406 -20.734 -2.438 1 90.81 207 ASP A N 1
ATOM 1564 C CA . ASP A 1 207 ? 13.781 -20.859 -1.967 1 90.81 207 ASP A CA 1
ATOM 1565 C C . ASP A 1 207 ? 14.336 -19.516 -1.523 1 90.81 207 ASP A C 1
ATOM 1567 O O . ASP A 1 207 ? 14.992 -19.422 -0.484 1 90.81 207 ASP A O 1
ATOM 1571 N N . ARG A 1 208 ? 14.055 -18.516 -2.271 1 93.88 208 ARG A N 1
ATOM 1572 C CA . ARG A 1 208 ? 14.625 -17.188 -2.027 1 93.88 208 ARG A CA 1
ATOM 1573 C C . ARG A 1 208 ? 13.984 -16.531 -0.814 1 93.88 208 ARG A C 1
ATOM 1575 O O . ARG A 1 208 ? 14.625 -15.75 -0.112 1 93.88 208 ARG A O 1
ATOM 1582 N N . ALA A 1 209 ? 12.734 -16.875 -0.559 1 92.94 209 ALA A N 1
ATOM 1583 C CA . ALA A 1 209 ? 12.023 -16.234 0.553 1 92.94 209 ALA A CA 1
ATOM 1584 C C . ALA A 1 209 ? 12.289 -16.984 1.861 1 92.94 209 ALA A C 1
ATOM 1586 O O . ALA A 1 209 ? 12.438 -16.359 2.914 1 92.94 209 ALA A O 1
ATOM 1587 N N . LEU A 1 210 ? 12.328 -18.328 1.791 1 89.12 210 LEU A N 1
ATOM 1588 C CA . LEU A 1 210 ? 12.344 -19.141 3.008 1 89.12 210 LEU A CA 1
ATOM 1589 C C . LEU A 1 210 ? 13.773 -19.453 3.428 1 89.12 210 LEU A C 1
ATOM 1591 O O . LEU A 1 210 ? 14.023 -19.797 4.586 1 89.12 210 LEU A O 1
ATOM 1595 N N . GLY A 1 211 ? 14.711 -19.406 2.531 1 86.56 211 GLY A N 1
ATOM 1596 C CA . GLY A 1 211 ? 16.109 -19.656 2.857 1 86.56 211 GLY A CA 1
ATOM 1597 C C . GLY A 1 211 ? 16.438 -21.125 2.977 1 86.56 211 GLY A C 1
ATOM 1598 O O . GLY A 1 211 ? 17.469 -21.5 3.539 1 86.56 211 GLY A O 1
ATOM 1599 N N . VAL A 1 212 ? 15.516 -21.969 2.674 1 81.12 212 VAL A N 1
ATOM 1600 C CA . VAL A 1 212 ? 15.727 -23.422 2.672 1 81.12 212 VAL A CA 1
ATOM 1601 C C . VAL A 1 212 ? 15.484 -23.984 1.271 1 81.12 212 VAL A C 1
ATOM 1603 O O . VAL A 1 212 ? 14.562 -23.547 0.575 1 81.12 212 VAL A O 1
ATOM 1606 N N . GLU A 1 213 ? 16.516 -24.531 0.776 1 71.38 213 GLU A N 1
ATOM 1607 C CA . GLU A 1 213 ? 16.375 -25.203 -0.512 1 71.38 213 GLU A CA 1
ATOM 1608 C C . GLU A 1 213 ? 16.062 -26.688 -0.327 1 71.38 213 GLU A C 1
ATOM 1610 O O . GLU A 1 213 ? 16.781 -27.406 0.37 1 71.38 213 GLU A O 1
ATOM 1615 N N . PRO A 1 214 ? 14.859 -27.031 -0.825 1 62.19 214 PRO A N 1
ATOM 1616 C CA . PRO A 1 214 ? 14.547 -28.453 -0.618 1 62.19 214 PRO A CA 1
ATOM 1617 C C . PRO A 1 214 ? 15.594 -29.391 -1.231 1 62.19 214 PRO A C 1
ATOM 1619 O O . PRO A 1 214 ? 16.297 -29 -2.166 1 62.19 214 PRO A O 1
ATOM 1622 N N . MET B 1 1 ? -0.405 28.922 -9.422 1 44.75 1 MET B N 1
ATOM 1623 C CA . MET B 1 1 ? -0.506 27.531 -9.844 1 44.75 1 MET B CA 1
ATOM 1624 C C . MET B 1 1 ? -1.044 26.656 -8.719 1 44.75 1 MET B C 1
ATOM 1626 O O . MET B 1 1 ? -0.667 26.828 -7.559 1 44.75 1 MET B O 1
ATOM 1630 N N . VAL B 1 2 ? -2.275 26.188 -8.781 1 56.75 2 VAL B N 1
ATOM 1631 C CA . VAL B 1 2 ? -3.027 25.5 -7.738 1 56.75 2 VAL B CA 1
ATOM 1632 C C . VAL B 1 2 ? -2.348 24.172 -7.402 1 56.75 2 VAL B C 1
ATOM 1634 O O . VAL B 1 2 ? -1.956 23.438 -8.297 1 56.75 2 VAL B O 1
ATOM 1637 N N . ALA B 1 3 ? -1.888 24.156 -6.129 1 67.06 3 ALA B N 1
ATOM 1638 C CA . ALA B 1 3 ? -1.333 22.891 -5.691 1 67.06 3 ALA B CA 1
ATOM 1639 C C . ALA B 1 3 ? -2.205 21.719 -6.16 1 67.06 3 ALA B C 1
ATOM 1641 O O . ALA B 1 3 ? -3.434 21.797 -6.113 1 67.06 3 ALA B O 1
ATOM 1642 N N . ALA B 1 4 ? -1.642 20.828 -6.977 1 85.06 4 ALA B N 1
ATOM 1643 C CA . ALA B 1 4 ? -2.361 19.656 -7.449 1 85.06 4 ALA B CA 1
ATOM 1644 C C . ALA B 1 4 ? -2.654 18.688 -6.301 1 85.06 4 ALA B C 1
ATOM 1646 O O . ALA B 1 4 ? -1.739 18.266 -5.598 1 85.06 4 ALA B O 1
ATOM 1647 N N . VAL B 1 5 ? -3.898 18.656 -5.871 1 95.94 5 VAL B N 1
ATOM 1648 C CA . VAL B 1 5 ? -4.289 17.734 -4.816 1 95.94 5 VAL B CA 1
ATOM 1649 C C . VAL B 1 5 ? -4.852 16.453 -5.434 1 95.94 5 VAL B C 1
ATOM 1651 O O . VAL B 1 5 ? -5.703 16.5 -6.324 1 95.94 5 VAL B O 1
ATOM 1654 N N . ARG B 1 6 ? -4.258 15.398 -5.086 1 97.81 6 ARG B N 1
ATOM 1655 C CA . ARG B 1 6 ? -4.77 14.094 -5.496 1 97.81 6 ARG B CA 1
ATOM 1656 C C . ARG B 1 6 ? -5.465 13.391 -4.336 1 97.81 6 ARG B C 1
ATOM 1658 O O . ARG B 1 6 ? -4.852 13.133 -3.301 1 97.81 6 ARG B O 1
ATOM 1665 N N . VAL B 1 7 ? -6.734 13.109 -4.523 1 98.56 7 VAL B N 1
ATOM 1666 C CA . VAL B 1 7 ? -7.539 12.461 -3.49 1 98.56 7 VAL B CA 1
ATOM 1667 C C . VAL B 1 7 ? -7.633 10.961 -3.771 1 98.56 7 VAL B C 1
ATOM 1669 O O . VAL B 1 7 ? -8.398 10.539 -4.641 1 98.56 7 VAL B O 1
ATOM 1672 N N . ILE B 1 8 ? -7.039 10.164 -2.99 1 98.56 8 ILE B N 1
ATOM 1673 C CA . ILE B 1 8 ? -6.828 8.734 -3.217 1 98.56 8 ILE B CA 1
ATOM 1674 C C . ILE B 1 8 ? -8.109 7.969 -2.918 1 98.56 8 ILE B C 1
ATOM 1676 O O . ILE B 1 8 ? -8.375 6.926 -3.527 1 98.56 8 ILE B O 1
ATOM 1680 N N . GLY B 1 9 ? -8.945 8.484 -1.996 1 97.5 9 GLY B N 1
ATOM 1681 C CA . GLY B 1 9 ? -10.219 7.852 -1.686 1 97.5 9 GLY B CA 1
ATOM 1682 C C . GLY B 1 9 ? -11.109 7.676 -2.9 1 97.5 9 GLY B C 1
ATOM 1683 O O . GLY B 1 9 ? -12.008 6.832 -2.9 1 97.5 9 GLY B O 1
ATOM 1684 N N . GLY B 1 10 ? -10.883 8.469 -3.896 1 96.69 10 GLY B N 1
ATOM 1685 C CA . GLY B 1 10 ? -11.617 8.336 -5.145 1 96.69 10 GLY B CA 1
ATOM 1686 C C . GLY B 1 10 ? -11 7.34 -6.102 1 96.69 10 GLY B C 1
ATOM 1687 O O . GLY B 1 10 ? -11.562 7.043 -7.156 1 96.69 10 GLY B O 1
ATOM 1688 N N . GLU B 1 11 ? -9.883 6.781 -5.766 1 96.75 11 GLU B N 1
ATOM 1689 C CA . GLU B 1 11 ? -9.133 5.953 -6.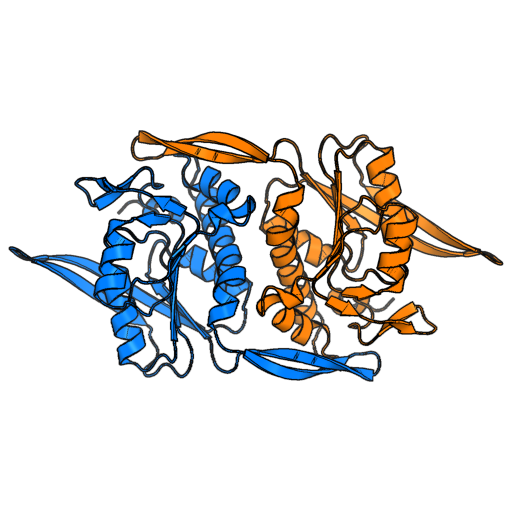703 1 96.75 11 GLU B CA 1
ATOM 1690 C C . GLU B 1 11 ? -9.062 4.504 -6.227 1 96.75 11 GLU B C 1
ATOM 1692 O O . GLU B 1 11 ? -8.93 3.586 -7.035 1 96.75 11 GLU B O 1
ATOM 1697 N N . THR B 1 12 ? -9.102 4.223 -4.918 1 98 12 THR B N 1
ATOM 1698 C CA . THR B 1 12 ? -9.109 2.869 -4.375 1 98 12 THR B CA 1
ATOM 1699 C C . THR B 1 12 ? -10.07 2.766 -3.193 1 98 12 THR B C 1
ATOM 1701 O O . THR B 1 12 ? -10.023 3.582 -2.271 1 98 12 THR B O 1
ATOM 1704 N N . PRO B 1 13 ? -10.875 1.789 -3.168 1 98.62 13 PRO B N 1
ATOM 1705 C CA . PRO B 1 13 ? -11.789 1.618 -2.035 1 98.62 13 PRO B CA 1
ATOM 1706 C C . PRO B 1 13 ? -11.062 1.3 -0.732 1 98.62 13 PRO B C 1
ATOM 1708 O O . PRO B 1 13 ? -11.625 1.472 0.352 1 98.62 13 PRO B O 1
ATOM 1711 N N . LEU B 1 14 ? -9.844 0.806 -0.801 1 98.75 14 LEU B N 1
ATOM 1712 C CA . LEU B 1 14 ? -9.055 0.523 0.397 1 98.75 14 LEU B CA 1
ATOM 1713 C C . LEU B 1 14 ? -8.867 1.786 1.23 1 98.75 14 LEU B C 1
ATOM 1715 O O . LEU B 1 14 ? -8.93 1.738 2.461 1 98.75 14 LEU B O 1
ATOM 1719 N N . ALA B 1 15 ? -8.602 2.918 0.577 1 98.81 15 ALA B N 1
ATOM 1720 C CA . ALA B 1 15 ? -8.453 4.191 1.279 1 98.81 15 ALA B CA 1
ATOM 1721 C C . ALA B 1 15 ? -9.734 4.562 2.02 1 98.81 15 ALA B C 1
ATOM 1723 O O . ALA B 1 15 ? -9.68 5.051 3.152 1 98.81 15 ALA B O 1
ATOM 1724 N N . ARG B 1 16 ? -10.859 4.336 1.396 1 98.75 16 ARG B N 1
ATOM 1725 C CA . ARG B 1 16 ? -12.141 4.648 2.01 1 98.75 16 ARG B CA 1
ATOM 1726 C C . ARG B 1 16 ? -12.43 3.721 3.186 1 98.75 16 ARG B C 1
ATOM 1728 O O . ARG B 1 16 ? -13.055 4.129 4.168 1 98.75 16 ARG B O 1
ATOM 1735 N N . TYR B 1 17 ? -12.031 2.5 3.021 1 98.75 17 TYR B N 1
ATOM 1736 C CA . TYR B 1 17 ? -12.141 1.566 4.137 1 98.75 17 TYR B CA 1
ATOM 1737 C C . TYR B 1 17 ? -11.305 2.029 5.324 1 98.75 17 TYR B C 1
ATOM 1739 O O . TYR B 1 17 ? -11.773 2.014 6.465 1 98.75 17 TYR B O 1
ATOM 1747 N N . VAL B 1 18 ? -10.055 2.416 5.086 1 98.81 18 VAL B N 1
ATOM 1748 C CA . VAL B 1 18 ? -9.164 2.941 6.117 1 98.81 18 VAL B CA 1
ATOM 1749 C C . VAL B 1 18 ? -9.805 4.156 6.781 1 98.81 18 VAL B C 1
ATOM 1751 O O . VAL B 1 18 ? -9.828 4.266 8.008 1 98.81 18 VAL B O 1
ATOM 1754 N N . LEU B 1 19 ? -10.359 5.047 5.996 1 98.81 19 LEU B N 1
ATOM 1755 C CA . LEU B 1 19 ? -11.016 6.246 6.496 1 98.81 19 LEU B CA 1
ATOM 1756 C C . LEU B 1 19 ? -12.203 5.883 7.391 1 98.81 19 LEU B C 1
ATOM 1758 O O . LEU B 1 19 ? -12.453 6.551 8.398 1 98.81 19 LEU B O 1
ATOM 1762 N N . LYS B 1 20 ? -12.969 4.82 7.004 1 98.75 20 LYS B N 1
ATOM 1763 C CA . LYS B 1 20 ? -14.094 4.375 7.816 1 98.75 20 LYS B CA 1
ATOM 1764 C C . LYS B 1 20 ? -13.664 4.102 9.25 1 98.75 20 LYS B C 1
ATOM 1766 O O . LYS B 1 20 ? -14.305 4.57 10.195 1 98.75 20 LYS B O 1
ATOM 1771 N N . VAL B 1 21 ? -12.602 3.379 9.398 1 98.69 21 VAL B N 1
ATOM 1772 C CA . VAL B 1 21 ? -12.109 2.99 10.711 1 98.69 21 VAL B CA 1
ATOM 1773 C C . VAL B 1 21 ? -11.586 4.219 11.453 1 98.69 21 VAL B C 1
ATOM 1775 O O . VAL B 1 21 ? -11.906 4.43 12.625 1 98.69 21 VAL B O 1
ATOM 1778 N N . LEU B 1 22 ? -10.867 5.094 10.758 1 98.69 22 LEU B N 1
ATOM 1779 C CA . LEU B 1 22 ? -10.195 6.227 11.375 1 98.69 22 LEU B CA 1
ATOM 1780 C C . LEU B 1 22 ? -11.195 7.305 11.781 1 98.69 22 LEU B C 1
ATOM 1782 O O . LEU B 1 22 ? -10.992 8 12.773 1 98.69 22 LEU B O 1
ATOM 1786 N N . ARG B 1 23 ? -12.242 7.449 11.023 1 98.75 23 ARG B N 1
ATOM 1787 C CA . ARG B 1 23 ? -13.25 8.469 11.297 1 98.75 23 ARG B CA 1
ATOM 1788 C C . ARG B 1 23 ? -14.172 8.047 12.438 1 98.75 23 ARG B C 1
ATOM 1790 O O . ARG B 1 23 ? -14.812 8.883 13.07 1 98.75 23 ARG B O 1
ATOM 1797 N N . ASP B 1 24 ? -14.328 6.746 12.711 1 98.69 24 ASP B N 1
ATOM 1798 C CA . ASP B 1 24 ? -15.258 6.203 13.688 1 98.69 24 ASP B CA 1
ATOM 1799 C C . ASP B 1 24 ? -14.836 6.57 15.109 1 98.69 24 ASP B C 1
ATOM 1801 O O . ASP B 1 24 ? -13.766 6.168 15.57 1 98.69 24 ASP B O 1
ATOM 1805 N N . ARG B 1 25 ? -15.656 7.242 15.82 1 97.75 25 ARG B N 1
ATOM 1806 C CA . ARG B 1 25 ? -15.344 7.73 17.156 1 97.75 25 ARG B CA 1
ATOM 1807 C C . ARG B 1 25 ? -15.102 6.57 18.125 1 97.75 25 ARG B C 1
ATOM 1809 O O . ARG B 1 25 ? -14.484 6.75 19.172 1 97.75 25 ARG B O 1
ATOM 1816 N N . THR B 1 26 ? -15.531 5.355 17.781 1 97.81 26 THR B N 1
ATOM 1817 C CA . THR B 1 26 ? -15.445 4.227 18.703 1 97.81 26 THR B CA 1
ATOM 1818 C C . THR B 1 26 ? -14.148 3.449 18.484 1 97.81 26 THR B C 1
ATOM 1820 O O . THR B 1 26 ? -13.844 2.525 19.234 1 97.81 26 THR B O 1
ATOM 1823 N N . THR B 1 27 ? -13.383 3.818 17.453 1 97.75 27 THR B N 1
ATOM 1824 C CA . THR B 1 27 ? -12.117 3.123 17.203 1 97.75 27 THR B CA 1
ATOM 1825 C C . THR B 1 27 ? -11.125 3.396 18.328 1 97.75 27 THR B C 1
ATOM 1827 O O . THR B 1 27 ? -10.789 4.551 18.609 1 97.75 27 THR B O 1
ATOM 1830 N N . GLY B 1 28 ? -10.602 2.363 18.984 1 96.25 28 GLY B N 1
ATOM 1831 C CA . GLY B 1 28 ? -9.609 2.521 20.031 1 96.25 28 GLY B CA 1
ATOM 1832 C C . GLY B 1 28 ? -8.219 2.834 19.5 1 96.25 28 GLY B C 1
ATOM 1833 O O . GLY B 1 28 ? -7.965 2.701 18.312 1 96.25 28 GLY B O 1
ATOM 1834 N N . PHE B 1 29 ? -7.316 3.254 20.422 1 94.88 29 PHE B N 1
ATOM 1835 C CA . PHE B 1 29 ? -6.039 3.816 20 1 94.88 29 PHE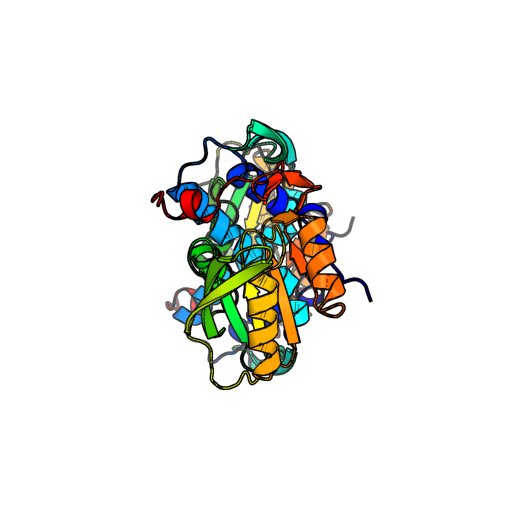 B CA 1
ATOM 1836 C C . PHE B 1 29 ? -5.18 2.758 19.328 1 94.88 29 PHE B C 1
ATOM 1838 O O . PHE B 1 29 ? -4.488 3.043 18.344 1 94.88 29 PHE B O 1
ATOM 1845 N N . PRO B 1 30 ? -5.172 1.452 19.812 1 96 30 PRO B N 1
ATOM 1846 C CA . PRO B 1 30 ? -4.34 0.489 19.078 1 96 30 PRO B CA 1
ATOM 1847 C C . PRO B 1 30 ? -4.785 0.293 17.641 1 96 30 PRO B C 1
ATOM 1849 O O . PRO B 1 30 ? -3.951 0.245 16.734 1 96 30 PRO B O 1
ATOM 1852 N N . GLU B 1 31 ? -6.07 0.171 17.469 1 97.31 31 GLU B N 1
ATOM 1853 C CA . GLU B 1 31 ? -6.621 -0.003 16.125 1 97.31 31 GLU B CA 1
ATOM 1854 C C . GLU B 1 31 ? -6.418 1.249 15.273 1 97.31 31 GLU B C 1
ATOM 1856 O O . GLU B 1 31 ? -6.105 1.156 14.086 1 97.31 31 GLU B O 1
ATOM 1861 N N . PHE B 1 32 ? -6.641 2.402 15.891 1 97.88 32 PHE B N 1
ATOM 1862 C CA . PHE B 1 32 ? -6.402 3.664 15.195 1 97.88 32 PHE B CA 1
ATOM 1863 C C . PHE B 1 32 ? -4.969 3.736 14.688 1 97.88 32 PHE B C 1
ATOM 1865 O O . PHE B 1 32 ? -4.738 4.031 13.516 1 97.88 32 PHE B O 1
ATOM 1872 N N . ARG B 1 33 ? -4.008 3.41 15.484 1 97 33 ARG B N 1
ATOM 1873 C CA . ARG B 1 33 ? -2.594 3.43 15.133 1 97 33 ARG B CA 1
ATOM 1874 C C . ARG B 1 33 ? -2.311 2.492 13.961 1 97 33 ARG B C 1
ATOM 1876 O O . ARG B 1 33 ? -1.577 2.85 13.039 1 97 33 ARG B O 1
ATOM 1883 N N . ARG B 1 34 ? -2.891 1.358 14.039 1 97.81 34 ARG B N 1
ATOM 1884 C CA . ARG B 1 34 ? -2.719 0.374 12.977 1 97.81 34 ARG B CA 1
ATOM 1885 C C . ARG B 1 34 ? -3.189 0.927 11.641 1 97.81 34 ARG B C 1
ATOM 1887 O O . ARG B 1 34 ? -2.49 0.805 10.633 1 97.81 34 ARG B O 1
ATOM 1894 N N . TYR B 1 35 ? -4.277 1.527 11.633 1 98.62 35 TYR B N 1
ATOM 1895 C CA . TYR B 1 35 ? -4.859 1.996 10.375 1 98.62 35 TYR B CA 1
ATOM 1896 C C . TYR B 1 35 ? -4.176 3.273 9.906 1 98.62 35 TYR B C 1
ATOM 1898 O O . TYR B 1 35 ? -4.168 3.576 8.711 1 98.62 35 TYR B O 1
ATOM 1906 N N . VAL B 1 36 ? -3.598 4.086 10.812 1 98.5 36 VAL B N 1
ATOM 1907 C CA . VAL B 1 36 ? -2.738 5.188 10.391 1 98.5 36 VAL B CA 1
ATOM 1908 C C . VAL B 1 36 ? -1.523 4.641 9.648 1 98.5 36 VAL B C 1
ATOM 1910 O O . VAL B 1 36 ? -1.093 5.211 8.648 1 98.5 36 VAL B O 1
ATOM 1913 N N . ARG B 1 37 ? -0.961 3.51 10.117 1 98.38 37 ARG B N 1
ATOM 1914 C CA . ARG B 1 37 ? 0.141 2.852 9.422 1 98.38 37 ARG B CA 1
ATOM 1915 C C . ARG B 1 37 ? -0.277 2.416 8.016 1 98.38 37 ARG B C 1
ATOM 1917 O O . ARG B 1 37 ? 0.458 2.629 7.051 1 98.38 37 ARG B O 1
ATOM 1924 N N . ILE B 1 38 ? -1.486 1.818 7.938 1 98.88 38 ILE B N 1
ATOM 1925 C CA . ILE B 1 38 ? -2.004 1.376 6.648 1 98.88 38 ILE B CA 1
ATOM 1926 C C . ILE B 1 38 ? -2.15 2.574 5.711 1 98.88 38 ILE B C 1
ATOM 1928 O O . ILE B 1 38 ? -1.774 2.504 4.539 1 98.88 38 ILE B O 1
ATOM 1932 N N . ALA B 1 39 ? -2.666 3.68 6.234 1 98.81 39 ALA B N 1
ATOM 1933 C CA . ALA B 1 39 ? -2.779 4.902 5.441 1 98.81 39 ALA B CA 1
ATOM 1934 C C . ALA B 1 39 ? -1.42 5.332 4.902 1 98.81 39 ALA B C 1
ATOM 1936 O O . ALA B 1 39 ? -1.305 5.734 3.74 1 98.81 39 ALA B O 1
ATOM 1937 N N . GLY B 1 40 ? -0.382 5.266 5.746 1 98.81 40 GLY B N 1
ATOM 1938 C CA . GLY B 1 40 ? 0.969 5.574 5.305 1 98.81 40 GLY B CA 1
ATOM 1939 C C . GLY B 1 40 ? 1.434 4.711 4.148 1 98.81 40 GLY B C 1
ATOM 1940 O O . GLY B 1 40 ? 2.053 5.207 3.207 1 98.81 40 GLY B O 1
ATOM 1941 N N . SER B 1 41 ? 1.12 3.445 4.25 1 98.88 41 SER B N 1
ATOM 1942 C CA . SER B 1 41 ? 1.495 2.512 3.191 1 98.88 41 SER B CA 1
ATOM 1943 C C . SER B 1 41 ? 0.785 2.842 1.885 1 98.88 41 SER B C 1
ATOM 1945 O O . SER B 1 41 ? 1.392 2.793 0.812 1 98.88 41 SER B O 1
ATOM 1947 N N . ILE B 1 42 ? -0.515 3.137 1.947 1 98.88 42 ILE B N 1
ATOM 1948 C CA . ILE B 1 42 ? -1.276 3.514 0.761 1 98.88 42 ILE B CA 1
ATOM 1949 C C . ILE B 1 42 ? -0.662 4.762 0.129 1 98.88 42 ILE B C 1
ATOM 1951 O O . ILE B 1 42 ? -0.469 4.816 -1.088 1 98.88 42 ILE B O 1
ATOM 1955 N N . LEU B 1 43 ? -0.354 5.723 0.922 1 98.88 43 LEU B N 1
ATOM 1956 C CA . LEU B 1 43 ? 0.245 6.961 0.437 1 98.88 43 LEU B CA 1
ATOM 1957 C C . LEU B 1 43 ? 1.565 6.684 -0.275 1 98.88 43 LEU B C 1
ATOM 1959 O O . LEU B 1 43 ? 1.872 7.312 -1.29 1 98.88 43 LEU B O 1
ATOM 1963 N N . ALA B 1 44 ? 2.379 5.785 0.279 1 98.88 44 ALA B N 1
ATOM 1964 C CA . ALA B 1 44 ? 3.664 5.453 -0.327 1 98.88 44 ALA B CA 1
ATOM 1965 C C . ALA B 1 44 ? 3.486 4.984 -1.769 1 98.88 44 ALA B C 1
ATOM 1967 O O . ALA B 1 44 ? 4.25 5.375 -2.654 1 98.88 44 ALA B O 1
ATOM 1968 N N . VAL B 1 45 ? 2.479 4.18 -2.016 1 98.81 45 VAL B N 1
ATOM 1969 C CA . VAL B 1 45 ? 2.215 3.637 -3.346 1 98.81 45 VAL B CA 1
ATOM 1970 C C . VAL B 1 45 ? 1.946 4.777 -4.324 1 98.81 45 VAL B C 1
ATOM 1972 O O . VAL B 1 45 ? 2.506 4.809 -5.422 1 98.81 45 VAL B O 1
ATOM 1975 N N . TYR B 1 46 ? 1.182 5.742 -3.979 1 98.69 46 TYR B N 1
ATOM 1976 C CA . TYR B 1 46 ? 0.744 6.809 -4.875 1 98.69 46 TYR B CA 1
ATOM 1977 C C . TYR B 1 46 ? 1.799 7.902 -4.977 1 98.69 46 TYR B C 1
ATOM 1979 O O . TYR B 1 46 ? 2.035 8.445 -6.059 1 98.69 46 TYR B O 1
ATOM 1987 N N . ILE B 1 47 ? 2.48 8.195 -3.881 1 98.69 47 ILE B N 1
ATOM 1988 C CA . ILE B 1 47 ? 3.445 9.289 -3.834 1 98.69 47 ILE B CA 1
ATOM 1989 C C . ILE B 1 47 ? 4.734 8.867 -4.535 1 98.69 47 ILE B C 1
ATOM 1991 O O . ILE B 1 47 ? 5.539 9.719 -4.93 1 98.69 47 ILE B O 1
ATOM 1995 N N . ALA B 1 48 ? 4.941 7.594 -4.691 1 98.56 48 ALA B N 1
ATOM 1996 C CA . ALA B 1 48 ? 6.168 7.074 -5.289 1 98.56 48 ALA B CA 1
ATOM 1997 C C . ALA B 1 48 ? 6.438 7.727 -6.645 1 98.56 48 ALA B C 1
ATOM 1999 O O . ALA B 1 48 ? 7.594 7.945 -7.016 1 98.56 48 ALA B O 1
ATOM 2000 N N . GLY B 1 49 ? 5.371 8.047 -7.359 1 97.75 49 GLY B N 1
ATOM 2001 C CA . GLY B 1 49 ? 5.523 8.641 -8.672 1 97.75 49 GLY B CA 1
ATOM 2002 C C . GLY B 1 49 ? 6.211 9.992 -8.641 1 97.75 49 GLY B C 1
ATOM 2003 O O . GLY B 1 49 ? 6.672 10.492 -9.672 1 97.75 49 GLY B O 1
ATOM 2004 N N . GLU B 1 50 ? 6.328 10.578 -7.426 1 97.75 50 GLU B N 1
ATOM 2005 C CA . GLU B 1 50 ? 6.871 11.922 -7.262 1 97.75 50 GLU B CA 1
ATOM 2006 C C . GLU B 1 50 ? 8.352 11.883 -6.906 1 97.75 50 GLU B C 1
ATOM 2008 O O . GLU B 1 50 ? 9.008 12.93 -6.84 1 97.75 50 GLU B O 1
ATOM 2013 N N . LEU B 1 51 ? 9.062 10.781 -6.645 1 97.81 51 LEU B N 1
ATOM 2014 C CA . LEU B 1 51 ? 10.273 10.688 -5.844 1 97.81 51 LEU B CA 1
ATOM 2015 C C . LEU B 1 51 ? 11.508 10.625 -6.738 1 97.81 51 LEU B C 1
ATOM 2017 O O . LEU B 1 51 ? 12.641 10.633 -6.246 1 97.81 51 LEU B O 1
ATOM 2021 N N . GLY B 1 52 ? 11.359 10.617 -8.039 1 96.88 52 GLY B N 1
ATOM 2022 C CA . GLY B 1 52 ? 12.484 10.531 -8.961 1 96.88 52 GLY B CA 1
ATOM 2023 C C . GLY B 1 52 ? 13.078 9.141 -9.047 1 96.88 52 GLY B C 1
ATOM 2024 O O . GLY B 1 52 ? 13.445 8.547 -8.031 1 96.88 52 GLY B O 1
ATOM 2025 N N . TRP B 1 53 ? 13.219 8.602 -10.156 1 98.19 53 TRP B N 1
ATOM 2026 C CA . TRP B 1 53 ? 13.641 7.219 -10.367 1 98.19 53 TRP B CA 1
ATOM 2027 C C . TRP B 1 53 ? 14.617 7.125 -11.531 1 98.19 53 TRP B C 1
ATOM 2029 O O . TRP B 1 53 ? 14.586 7.945 -12.453 1 98.19 53 TRP B O 1
ATOM 2039 N N . VAL B 1 54 ? 15.469 6.184 -11.438 1 98.44 54 VAL B N 1
ATOM 2040 C CA . VAL B 1 54 ? 16.391 5.887 -12.523 1 98.44 54 VAL B CA 1
ATOM 2041 C C . VAL B 1 54 ? 16.328 4.402 -12.875 1 98.44 54 VAL B C 1
ATOM 2043 O O . VAL B 1 54 ? 16.031 3.57 -12.016 1 98.44 54 VAL B O 1
ATOM 2046 N N . GLU B 1 55 ? 16.516 4.094 -14.141 1 98.31 55 GLU B N 1
ATOM 2047 C CA . GLU B 1 55 ? 16.547 2.699 -14.57 1 98.31 55 GLU B CA 1
ATOM 2048 C C . GLU B 1 55 ? 17.828 2.01 -14.125 1 98.31 55 GLU B C 1
ATOM 2050 O O . GLU B 1 55 ? 18.906 2.604 -14.18 1 98.31 55 GLU B O 1
ATOM 2055 N N . GLU B 1 56 ? 17.719 0.86 -13.609 1 98.06 56 GLU B N 1
ATOM 2056 C CA . GLU B 1 56 ? 18.859 0.021 -13.219 1 98.06 56 GLU B CA 1
ATOM 2057 C C . GLU B 1 56 ? 18.672 -1.413 -13.711 1 98.06 56 GLU B C 1
ATOM 2059 O O . GLU B 1 56 ? 17.578 -1.967 -13.625 1 98.06 56 GLU B O 1
ATOM 2064 N N . GLU B 1 57 ? 19.703 -1.951 -14.305 1 98.25 57 GLU B N 1
ATOM 2065 C CA . GLU B 1 57 ? 19.672 -3.338 -14.766 1 98.25 57 GLU B CA 1
ATOM 2066 C C . GLU B 1 57 ? 20.125 -4.293 -13.664 1 98.25 57 GLU B C 1
ATOM 2068 O O . GLU B 1 57 ? 21.094 -4.016 -12.961 1 98.25 57 GLU B O 1
ATOM 2073 N N . VAL B 1 58 ? 19.438 -5.363 -13.492 1 98.12 58 VAL B N 1
ATOM 2074 C CA . VAL B 1 58 ? 19.828 -6.375 -12.516 1 98.12 58 VAL B CA 1
ATOM 2075 C C . VAL B 1 58 ? 19.891 -7.746 -13.188 1 98.12 58 VAL B C 1
ATOM 2077 O O . VAL B 1 58 ? 19.219 -7.977 -14.195 1 98.12 58 VAL B O 1
ATOM 2080 N N . GLU B 1 59 ? 20.703 -8.594 -12.664 1 98.62 59 GLU B N 1
ATOM 2081 C CA . GLU B 1 59 ? 20.766 -9.977 -13.117 1 98.62 59 GLU B CA 1
ATOM 2082 C C . GLU B 1 59 ? 19.953 -10.891 -12.195 1 98.62 59 GLU B C 1
ATOM 2084 O O . GLU B 1 59 ? 20.094 -10.828 -10.977 1 98.62 59 GLU B O 1
ATOM 2089 N N . THR B 1 60 ? 19.109 -11.68 -12.828 1 98.38 60 THR B N 1
ATOM 2090 C CA . THR B 1 60 ? 18.266 -12.578 -12.062 1 98.38 60 THR B CA 1
ATOM 2091 C C . THR B 1 60 ? 19 -13.883 -11.75 1 98.38 60 THR B C 1
ATOM 2093 O O . THR B 1 60 ? 20.062 -14.148 -12.312 1 98.38 60 THR B O 1
ATOM 2096 N N . PRO B 1 61 ? 18.5 -14.68 -10.836 1 97 61 PRO B N 1
ATOM 2097 C CA . PRO B 1 61 ? 19.109 -15.977 -10.539 1 97 61 PRO B CA 1
ATOM 2098 C C . PRO B 1 61 ? 19.172 -16.891 -11.758 1 97 61 PRO B C 1
ATOM 2100 O O . PRO B 1 61 ? 19.906 -17.891 -11.75 1 97 61 PRO B O 1
ATOM 2103 N N . LEU B 1 62 ? 18.422 -16.656 -12.812 1 96.88 62 LEU B N 1
ATOM 2104 C CA . LEU B 1 62 ? 18.375 -17.469 -14.023 1 96.88 62 LEU B CA 1
ATOM 2105 C C . LEU B 1 62 ? 19.391 -16.969 -15.055 1 96.88 62 LEU B C 1
ATOM 2107 O O . LEU B 1 62 ? 19.438 -17.484 -16.172 1 96.88 62 LEU B O 1
ATOM 2111 N N . GLY B 1 63 ? 20.125 -15.914 -14.672 1 96.81 63 GLY B N 1
ATOM 2112 C CA . GLY B 1 63 ? 21.156 -15.383 -15.539 1 96.81 63 GLY B CA 1
ATOM 2113 C C . GLY B 1 63 ? 20.641 -14.344 -16.516 1 96.81 63 GLY B C 1
ATOM 2114 O O . GLY B 1 63 ? 21.391 -13.812 -17.328 1 96.81 63 GLY B O 1
ATOM 2115 N N . ALA B 1 64 ? 19.391 -14.078 -16.516 1 97.81 64 ALA B N 1
ATOM 2116 C CA . ALA B 1 64 ? 18.797 -13.078 -17.391 1 97.81 64 ALA B CA 1
ATOM 2117 C C . ALA B 1 64 ? 18.906 -11.68 -16.781 1 97.81 64 ALA B C 1
ATOM 2119 O O . ALA B 1 64 ? 19.016 -11.531 -15.57 1 97.81 64 ALA B O 1
ATOM 2120 N N . LYS B 1 65 ? 18.891 -10.719 -17.625 1 97.94 65 LYS B N 1
ATOM 2121 C CA . LYS B 1 65 ? 18.906 -9.328 -17.203 1 97.94 65 LYS B CA 1
ATOM 2122 C C . LYS B 1 65 ? 17.516 -8.711 -17.234 1 97.94 65 LYS B C 1
ATOM 2124 O O . LYS B 1 65 ? 16.719 -9.031 -18.109 1 97.94 65 LYS B O 1
ATOM 2129 N N . ALA B 1 66 ? 17.266 -7.938 -16.266 1 97.88 66 ALA B N 1
ATOM 2130 C CA . ALA B 1 66 ? 16.016 -7.195 -16.203 1 97.88 66 ALA B CA 1
ATOM 2131 C C . ALA B 1 66 ? 16.25 -5.723 -15.891 1 97.88 66 ALA B C 1
ATOM 2133 O O . ALA B 1 66 ? 17.141 -5.391 -15.102 1 97.88 66 ALA B O 1
ATOM 2134 N N . LYS B 1 67 ? 15.547 -4.824 -16.516 1 98.06 67 LYS B N 1
ATOM 2135 C CA . LYS B 1 67 ? 15.609 -3.391 -16.234 1 98.06 67 LYS B CA 1
ATOM 2136 C C . LYS B 1 67 ? 14.477 -2.953 -15.312 1 98.06 67 LYS B C 1
ATOM 2138 O O . LYS B 1 67 ? 13.305 -3.146 -15.625 1 98.06 67 LYS B O 1
ATOM 2143 N N . GLU B 1 68 ? 14.812 -2.467 -14.195 1 98.62 68 GLU B N 1
ATOM 2144 C CA . GLU B 1 68 ? 13.859 -1.998 -13.195 1 98.62 68 GLU B CA 1
ATOM 2145 C C . GLU B 1 68 ? 14.227 -0.604 -12.695 1 98.62 68 GLU B C 1
ATOM 2147 O O . GLU B 1 68 ? 15.031 0.091 -13.312 1 98.62 68 GLU B O 1
ATOM 2152 N N . LEU B 1 69 ? 13.523 -0.144 -11.711 1 98.62 69 LEU B N 1
ATOM 2153 C CA . LEU B 1 69 ? 13.734 1.22 -11.234 1 98.62 69 LEU B CA 1
ATOM 2154 C C . LEU B 1 69 ? 14.383 1.223 -9.852 1 98.62 69 LEU B C 1
ATOM 2156 O O . LEU B 1 69 ? 14.117 0.338 -9.039 1 98.62 69 LEU B O 1
ATOM 2160 N N . ALA B 1 70 ? 15.219 2.16 -9.586 1 98.19 70 ALA B N 1
ATOM 2161 C CA . ALA B 1 70 ? 15.805 2.514 -8.297 1 98.19 70 ALA B CA 1
ATOM 2162 C C . ALA B 1 70 ? 15.617 3.998 -7.996 1 98.19 70 ALA B C 1
ATOM 2164 O O . ALA B 1 70 ? 15.477 4.809 -8.914 1 98.19 70 ALA B O 1
ATOM 2165 N N . PRO B 1 71 ? 15.539 4.305 -6.688 1 97.44 71 PRO B N 1
ATOM 2166 C CA . PRO B 1 71 ? 15.516 5.742 -6.395 1 97.44 71 PRO B CA 1
ATOM 2167 C C . PRO B 1 71 ? 16.719 6.48 -6.973 1 97.44 71 PRO B C 1
ATOM 2169 O O . PRO B 1 71 ? 17.844 5.973 -6.918 1 97.44 71 PRO B O 1
ATOM 2172 N N . ALA B 1 72 ? 16.469 7.691 -7.578 1 97.62 72 ALA B N 1
ATOM 2173 C CA . ALA B 1 72 ? 17.547 8.492 -8.164 1 97.62 72 ALA B CA 1
ATOM 2174 C C . ALA B 1 72 ? 18.484 9.008 -7.09 1 97.62 72 ALA B C 1
ATOM 2176 O O . ALA B 1 72 ? 19.641 9.367 -7.383 1 97.62 72 ALA B O 1
ATOM 2177 N N . GLY B 1 73 ? 18.078 9.109 -5.859 1 95.94 73 GLY B N 1
ATOM 2178 C CA . GLY B 1 73 ? 18.797 9.547 -4.672 1 95.94 73 GLY B CA 1
ATOM 2179 C C . GLY B 1 73 ? 18.047 9.242 -3.385 1 95.94 73 GLY B C 1
ATOM 2180 O O . GLY B 1 73 ? 17.016 8.578 -3.4 1 95.94 73 GLY B O 1
ATOM 2181 N N . PRO B 1 74 ? 18.609 9.672 -2.25 1 97.56 74 PRO B N 1
ATOM 2182 C CA . PRO B 1 74 ? 17.938 9.406 -0.974 1 97.56 74 PRO B CA 1
ATOM 2183 C C . PRO B 1 74 ? 16.562 10.062 -0.886 1 97.56 74 PRO B C 1
ATOM 2185 O O . PRO B 1 74 ? 16.375 11.211 -1.303 1 97.56 74 PRO B O 1
ATOM 2188 N N . VAL B 1 75 ? 15.633 9.305 -0.458 1 98.44 75 VAL B N 1
ATOM 2189 C CA . VAL B 1 75 ? 14.289 9.805 -0.183 1 98.44 75 VAL B CA 1
ATOM 2190 C C . VAL B 1 75 ? 14.148 10.109 1.307 1 98.44 75 VAL B C 1
ATOM 2192 O O . VAL B 1 75 ? 14.531 9.297 2.152 1 98.44 75 VAL B O 1
ATOM 2195 N N . TYR B 1 76 ? 13.586 11.273 1.645 1 98.56 76 TYR B N 1
ATOM 2196 C CA . TYR B 1 76 ? 13.414 11.664 3.039 1 98.56 76 TYR B CA 1
ATOM 2197 C C . TYR B 1 76 ? 11.938 11.734 3.408 1 98.56 76 TYR B C 1
ATOM 2199 O O . TYR B 1 76 ? 11.148 12.398 2.73 1 98.56 76 TYR B O 1
ATOM 2207 N N . LEU B 1 77 ? 11.586 11.016 4.406 1 98.69 77 LEU B N 1
ATOM 2208 C CA . LEU B 1 77 ? 10.289 11.18 5.047 1 98.69 77 LEU B CA 1
ATOM 2209 C C . LEU B 1 77 ? 10.375 12.164 6.211 1 98.69 77 LEU B C 1
ATOM 2211 O O . LEU B 1 77 ? 11.164 11.961 7.141 1 98.69 77 LEU B O 1
ATOM 2215 N N . VAL B 1 78 ? 9.617 13.211 6.102 1 98.12 78 VAL B N 1
ATOM 2216 C CA . VAL B 1 78 ? 9.602 14.227 7.148 1 98.12 78 VAL B CA 1
ATOM 2217 C C . VAL B 1 78 ? 8.297 14.133 7.938 1 98.12 78 VAL B C 1
ATOM 2219 O O . VAL B 1 78 ? 7.254 14.617 7.488 1 98.12 78 VAL B O 1
ATOM 2222 N N . GLY B 1 79 ? 8.398 13.547 9.078 1 97.62 79 GLY B N 1
ATOM 2223 C CA . GLY B 1 79 ? 7.23 13.406 9.938 1 97.62 79 GLY B CA 1
ATOM 2224 C C . GLY B 1 79 ? 7.039 14.586 10.875 1 97.62 79 GLY B C 1
ATOM 2225 O O . GLY B 1 79 ? 7.992 15.047 11.5 1 97.62 79 GLY B O 1
ATOM 2226 N N . ILE B 1 80 ? 5.875 15.07 10.875 1 94.5 80 ILE B N 1
ATOM 2227 C CA . ILE B 1 80 ? 5.516 16.062 11.891 1 94.5 80 ILE B CA 1
ATOM 2228 C C . ILE B 1 80 ? 5.145 15.344 13.188 1 94.5 80 ILE B C 1
ATOM 2230 O O . ILE B 1 80 ? 4.094 14.703 13.266 1 94.5 80 ILE B O 1
ATOM 2234 N N . LEU B 1 81 ? 5.949 15.422 14.195 1 87.69 81 LEU B N 1
ATOM 2235 C CA . LEU B 1 81 ? 5.926 14.602 15.406 1 87.69 81 LEU B CA 1
ATOM 2236 C C . LEU B 1 81 ? 4.531 14.594 16.031 1 87.69 81 LEU B C 1
ATOM 2238 O O . LEU B 1 81 ? 3.811 15.586 15.953 1 87.69 81 LEU B O 1
ATOM 2242 N N . GLY B 1 82 ? 4.207 13.445 16.828 1 83.19 82 GLY B N 1
ATOM 2243 C CA . GLY B 1 82 ? 2.918 13.109 17.406 1 83.19 82 GLY B CA 1
ATOM 2244 C C . GLY B 1 82 ? 2.127 12.117 16.578 1 83.19 82 GLY B C 1
ATOM 2245 O O . GLY B 1 82 ? 2.5 10.953 16.469 1 83.19 82 GLY B O 1
ATOM 2246 N N . ALA B 1 83 ? 1.249 12.641 15.82 1 82.81 83 ALA B N 1
ATOM 2247 C CA . ALA B 1 83 ? 0.287 11.766 15.148 1 82.81 83 ALA B CA 1
ATOM 2248 C C . ALA B 1 83 ? 0.883 11.156 13.883 1 82.81 83 ALA B C 1
ATOM 2250 O O . ALA B 1 83 ? 0.358 10.18 13.352 1 82.81 83 ALA B O 1
ATOM 2251 N N . SER B 1 84 ? 2.061 11.68 13.469 1 93.06 84 SER B N 1
ATOM 2252 C CA . SER B 1 84 ? 2.533 11.25 12.156 1 93.06 84 SER B CA 1
ATOM 2253 C C . SER B 1 84 ? 3.371 9.977 12.258 1 93.06 84 SER B C 1
ATOM 2255 O O . SER B 1 84 ? 3.646 9.328 11.25 1 93.06 84 SER B O 1
ATOM 2257 N N . LEU B 1 85 ? 3.805 9.641 13.406 1 93.81 85 LEU B N 1
ATOM 2258 C CA . LEU B 1 85 ? 4.789 8.57 13.57 1 93.81 85 LEU B CA 1
ATOM 2259 C C . LEU B 1 85 ? 4.281 7.27 12.961 1 93.81 85 LEU B C 1
ATOM 2261 O O . LEU B 1 85 ? 4.961 6.664 12.125 1 93.81 85 LEU B O 1
ATOM 2265 N N . PRO B 1 86 ? 3.035 6.809 13.352 1 96.25 86 PRO B N 1
ATOM 2266 C CA . PRO B 1 86 ? 2.564 5.578 12.711 1 96.25 86 PRO B CA 1
ATOM 2267 C C . PRO B 1 86 ? 2.484 5.699 11.195 1 96.25 86 PRO B C 1
ATOM 2269 O O . PRO B 1 86 ? 2.727 4.719 10.484 1 96.25 86 PRO B O 1
ATOM 2272 N N . MET B 1 87 ? 2.152 6.84 10.734 1 97.88 87 MET B N 1
ATOM 2273 C CA . MET B 1 87 ? 2.062 7.09 9.297 1 97.88 87 MET B CA 1
ATOM 2274 C C . MET B 1 87 ? 3.434 6.988 8.641 1 97.88 87 MET B C 1
ATOM 2276 O O . MET B 1 87 ? 3.574 6.379 7.578 1 97.88 87 MET B O 1
ATOM 2280 N N . VAL B 1 88 ? 4.414 7.594 9.273 1 98.19 88 VAL B N 1
ATOM 2281 C CA . VAL B 1 88 ? 5.793 7.52 8.805 1 98.19 88 VAL B CA 1
ATOM 2282 C C . VAL B 1 88 ? 6.246 6.062 8.766 1 98.19 88 VAL B C 1
ATOM 2284 O O . VAL B 1 88 ? 6.863 5.621 7.793 1 98.19 88 VAL B O 1
ATOM 2287 N N . GLU B 1 89 ? 5.895 5.344 9.812 1 97.81 89 GLU B N 1
ATOM 2288 C CA . GLU B 1 89 ? 6.246 3.93 9.867 1 97.81 89 GLU B CA 1
ATOM 2289 C C . GLU B 1 89 ? 5.633 3.16 8.703 1 97.81 89 GLU B C 1
ATOM 2291 O O . GLU B 1 89 ? 6.297 2.33 8.078 1 97.81 89 GLU B O 1
ATOM 2296 N N . GLY B 1 90 ? 4.363 3.379 8.461 1 98.56 90 GLY B N 1
ATOM 2297 C CA . GLY B 1 90 ? 3.695 2.744 7.336 1 98.56 90 GLY B CA 1
ATOM 2298 C C . GLY B 1 90 ? 4.352 3.047 6.004 1 98.56 90 GLY B C 1
ATOM 2299 O O . GLY B 1 90 ? 4.605 2.141 5.207 1 98.56 90 GLY B O 1
ATOM 2300 N N . PHE B 1 91 ? 4.633 4.348 5.758 1 98.81 91 PHE B N 1
ATOM 2301 C CA . PHE B 1 91 ? 5.297 4.77 4.531 1 98.81 91 PHE B CA 1
ATOM 2302 C C . PHE B 1 91 ? 6.672 4.117 4.41 1 98.81 91 PHE B C 1
ATOM 2304 O O . PHE B 1 91 ? 7.008 3.557 3.365 1 98.81 91 PHE B O 1
ATOM 2311 N N . ALA B 1 92 ? 7.441 4.145 5.488 1 98.56 92 ALA B N 1
ATOM 2312 C CA . ALA B 1 92 ? 8.805 3.617 5.504 1 98.56 92 ALA B CA 1
ATOM 2313 C C . ALA B 1 92 ? 8.812 2.107 5.281 1 98.56 92 ALA B C 1
ATOM 2315 O O . ALA B 1 92 ? 9.766 1.563 4.715 1 98.56 92 ALA B O 1
ATOM 2316 N N . SER B 1 93 ? 7.789 1.447 5.723 1 98.31 93 SER B N 1
ATOM 2317 C CA . SER B 1 93 ? 7.719 0.004 5.52 1 98.31 93 SER B CA 1
ATOM 2318 C C . SER B 1 93 ? 7.652 -0.343 4.035 1 98.31 93 SER B C 1
ATOM 2320 O O . SER B 1 93 ? 8.055 -1.436 3.629 1 98.31 93 SER B O 1
ATOM 2322 N N . MET B 1 94 ? 7.152 0.557 3.209 1 98.69 94 MET B N 1
ATOM 2323 C CA . MET B 1 94 ? 7.023 0.352 1.769 1 98.69 94 MET B CA 1
ATOM 2324 C C . MET B 1 94 ? 8.312 0.75 1.049 1 98.69 94 MET B C 1
ATOM 2326 O O . MET B 1 94 ? 8.547 0.326 -0.083 1 98.69 94 MET B O 1
ATOM 2330 N N . MET B 1 95 ? 9.086 1.59 1.687 1 98.25 95 MET B N 1
ATOM 2331 C CA . MET B 1 95 ? 10.383 2.049 1.191 1 98.25 95 MET B CA 1
ATOM 2332 C C . MET B 1 95 ? 11.445 1.971 2.285 1 98.25 95 MET B C 1
ATOM 2334 O O . MET B 1 95 ? 11.852 2.996 2.834 1 98.25 95 MET B O 1
ATOM 2338 N N . PRO B 1 96 ? 11.961 0.788 2.5 1 97 96 PRO B N 1
ATOM 2339 C CA . PRO B 1 96 ? 12.805 0.538 3.672 1 97 96 PRO B CA 1
ATOM 2340 C C . PRO B 1 96 ? 14.078 1.384 3.676 1 97 96 PRO B C 1
ATOM 2342 O O . PRO B 1 96 ? 14.664 1.617 4.734 1 97 96 PRO B O 1
ATOM 2345 N N . GLU B 1 97 ? 14.508 1.914 2.584 1 95.94 97 GLU B N 1
ATOM 2346 C CA . GLU B 1 97 ? 15.766 2.66 2.512 1 95.94 97 GLU B CA 1
ATOM 2347 C C . GLU B 1 97 ? 15.531 4.156 2.705 1 95.94 97 GLU B C 1
ATOM 2349 O O . GLU B 1 97 ? 16.469 4.945 2.707 1 95.94 97 GLU B O 1
ATOM 2354 N N . ALA B 1 98 ? 14.266 4.551 2.789 1 98 98 ALA B N 1
ATOM 2355 C CA . ALA B 1 98 ? 13.969 5.965 3.01 1 98 98 ALA B CA 1
ATOM 2356 C C . ALA B 1 98 ? 14.555 6.445 4.336 1 98 98 ALA B C 1
ATOM 2358 O O . ALA B 1 98 ? 14.555 5.707 5.324 1 98 98 ALA B O 1
ATOM 2359 N N . ARG B 1 99 ? 15.039 7.621 4.348 1 98.06 99 ARG B N 1
ATOM 2360 C CA . ARG B 1 99 ? 15.523 8.266 5.562 1 98.06 99 ARG B CA 1
ATOM 2361 C C . ARG B 1 99 ? 14.398 9 6.285 1 98.06 99 ARG B C 1
ATOM 2363 O O . ARG B 1 99 ? 13.492 9.539 5.648 1 98.06 99 ARG B O 1
ATOM 2370 N N . ILE B 1 100 ? 14.445 8.953 7.57 1 97.88 100 ILE B N 1
ATOM 2371 C CA . ILE B 1 100 ? 13.359 9.531 8.359 1 97.88 100 ILE B CA 1
ATOM 2372 C C . ILE B 1 100 ? 13.852 10.773 9.086 1 97.88 100 ILE B C 1
ATOM 2374 O O . ILE B 1 100 ? 14.859 10.727 9.797 1 97.88 100 ILE B O 1
ATOM 2378 N N . ALA B 1 101 ? 13.258 11.828 8.797 1 97.12 101 ALA B N 1
ATOM 2379 C CA . ALA B 1 101 ? 13.445 13.102 9.484 1 97.12 101 ALA B CA 1
ATOM 2380 C C . ALA B 1 101 ? 12.195 13.492 10.266 1 97.12 101 ALA B C 1
ATOM 2382 O O . ALA B 1 101 ? 11.078 13.141 9.883 1 97.12 101 ALA B O 1
ATOM 2383 N N . LEU B 1 102 ? 12.406 14.242 11.383 1 96.19 102 LEU B N 1
ATOM 2384 C CA . LEU B 1 102 ? 11.289 14.57 12.25 1 96.19 102 LEU B CA 1
ATOM 2385 C C . LEU B 1 102 ? 11.289 16.062 12.609 1 96.19 102 LEU B C 1
ATOM 2387 O O . LEU B 1 102 ? 12.352 16.641 12.828 1 96.19 102 LEU B O 1
ATOM 2391 N N . VAL B 1 103 ? 10.102 16.578 12.68 1 94.5 103 VAL B N 1
ATOM 2392 C CA . VAL B 1 103 ? 9.914 17.953 13.125 1 94.5 103 VAL B CA 1
ATOM 2393 C C . VAL B 1 103 ? 8.727 18.031 14.078 1 94.5 103 VAL B C 1
ATOM 2395 O O . VAL B 1 103 ? 7.73 17.328 13.891 1 94.5 103 VAL B O 1
ATOM 2398 N N . ALA B 1 104 ? 8.93 18.766 15.125 1 92.12 104 ALA B N 1
ATOM 2399 C CA . ALA B 1 104 ? 7.816 19.109 16.016 1 92.12 104 ALA B CA 1
ATOM 2400 C C . ALA B 1 104 ? 7.508 20.609 15.961 1 92.12 104 ALA B C 1
ATOM 2402 O O . ALA B 1 104 ? 8.414 21.438 16.016 1 92.12 104 ALA B O 1
ATOM 2403 N N . ALA B 1 105 ? 6.277 20.875 15.758 1 86.88 105 ALA B N 1
ATOM 2404 C CA . ALA B 1 105 ? 5.84 22.266 15.672 1 86.88 105 ALA B CA 1
ATOM 2405 C C . ALA B 1 105 ? 4.57 22.5 16.484 1 86.88 105 ALA B C 1
ATOM 2407 O O . ALA B 1 105 ? 3.789 21.562 16.703 1 86.88 105 ALA B O 1
ATOM 2408 N N . ARG B 1 106 ? 4.41 23.641 17.047 1 81.88 106 ARG B N 1
ATOM 2409 C CA . ARG B 1 106 ? 3.223 24.016 17.812 1 81.88 106 ARG B CA 1
ATOM 2410 C C . ARG B 1 106 ? 2.754 25.422 17.438 1 81.88 106 ARG B C 1
ATOM 2412 O O . ARG B 1 106 ? 3.531 26.219 16.906 1 81.88 106 ARG B O 1
ATOM 2419 N N . ARG B 1 107 ? 1.432 25.531 17.672 1 78.12 107 ARG B N 1
ATOM 2420 C CA . ARG B 1 107 ? 0.852 26.859 17.469 1 78.12 107 ARG B CA 1
ATOM 2421 C C . ARG B 1 107 ? 1.075 27.75 18.688 1 78.12 107 ARG B C 1
ATOM 2423 O O . ARG B 1 107 ? 0.922 27.297 19.828 1 78.12 107 ARG B O 1
ATOM 2430 N N . VAL B 1 108 ? 1.686 28.812 18.469 1 78.12 108 VAL B N 1
ATOM 2431 C CA . VAL B 1 108 ? 1.867 29.781 19.562 1 78.12 108 VAL B CA 1
ATOM 2432 C C . VAL B 1 108 ? 1.035 31.031 19.281 1 78.12 108 VAL B C 1
ATOM 2434 O O . VAL B 1 108 ? 1.033 31.547 18.172 1 78.12 108 VAL B O 1
ATOM 2437 N N . GLU B 1 109 ? -0.033 31.172 20.109 1 66.12 109 GLU B N 1
ATOM 2438 C CA . GLU B 1 109 ? -0.87 32.344 19.969 1 66.12 109 GLU B CA 1
ATOM 2439 C C . GLU B 1 109 ? -0.114 33.625 20.375 1 66.12 109 GLU B C 1
ATOM 2441 O O . GLU B 1 109 ? 0.507 33.656 21.438 1 66.12 109 GLU B O 1
ATOM 2446 N N . GLU B 1 110 ? 0.422 34.344 19.5 1 61.12 110 GLU B N 1
ATOM 2447 C CA . GLU B 1 110 ? 0.858 35.688 19.828 1 61.12 110 GLU B CA 1
ATOM 2448 C C . GLU B 1 110 ? -0.226 36.719 19.484 1 61.12 110 GLU B C 1
ATOM 2450 O O . GLU B 1 110 ? -1.103 36.438 18.672 1 61.12 110 GLU B O 1
ATOM 2455 N N . PRO B 1 111 ? -0.386 37.844 20.281 1 63.06 111 PRO B N 1
ATOM 2456 C CA . PRO B 1 111 ? -1.416 38.812 19.984 1 63.06 111 PRO B CA 1
ATOM 2457 C C . PRO B 1 111 ? -1.518 39.125 18.484 1 63.06 111 PRO B C 1
ATOM 2459 O O . PRO B 1 111 ? -0.554 39.594 17.875 1 63.06 111 PRO B O 1
ATOM 2462 N N . GLY B 1 112 ? -2.576 38.812 17.719 1 56.72 112 GLY B N 1
ATOM 2463 C CA . GLY B 1 112 ? -2.939 39.125 16.359 1 56.72 112 GLY B CA 1
ATOM 2464 C C . GLY B 1 112 ? -2.408 38.125 15.344 1 56.72 112 GLY B C 1
ATOM 2465 O O . GLY B 1 112 ? -2.664 38.25 14.141 1 56.72 112 GLY B O 1
ATOM 2466 N N . ARG B 1 113 ? -1.385 37.312 15.695 1 60.72 113 ARG B N 1
ATOM 2467 C CA . ARG B 1 113 ? -0.827 36.469 14.648 1 60.72 113 ARG B CA 1
ATOM 2468 C C . ARG B 1 113 ? -0.646 35.031 15.148 1 60.72 113 ARG B C 1
ATOM 2470 O O . ARG B 1 113 ? -0.159 34.812 16.266 1 60.72 113 ARG B O 1
ATOM 2477 N N . LEU B 1 114 ? -1.284 34.062 14.602 1 64.75 114 LEU B N 1
ATOM 2478 C CA . LEU B 1 114 ? -1.017 32.656 14.82 1 64.75 114 LEU B CA 1
ATOM 2479 C C . LEU B 1 114 ? 0.327 32.25 14.219 1 64.75 114 LEU B C 1
ATOM 2481 O O . LEU B 1 114 ? 0.547 32.406 13.023 1 64.75 114 LEU B O 1
ATOM 2485 N N . LYS B 1 115 ? 1.418 32.219 15.141 1 77.31 115 LYS B N 1
ATOM 2486 C CA . LYS B 1 115 ? 2.752 31.828 14.68 1 77.31 115 LYS B CA 1
ATOM 2487 C C . LYS B 1 115 ? 3.033 30.359 14.969 1 77.31 115 LYS B C 1
ATOM 2489 O O . LYS B 1 115 ? 2.627 29.844 16 1 77.31 115 LYS B O 1
ATOM 2494 N N . ILE B 1 116 ? 3.521 29.609 13.938 1 84.56 116 ILE B N 1
ATOM 2495 C CA . ILE B 1 116 ? 3.967 28.234 14.109 1 84.56 116 ILE B CA 1
ATOM 2496 C C . ILE B 1 116 ? 5.418 28.219 14.594 1 84.56 116 ILE B C 1
ATOM 2498 O O . ILE B 1 116 ? 6.293 28.828 13.969 1 84.56 116 ILE B O 1
ATOM 2502 N N . GLU B 1 117 ? 5.617 27.625 15.766 1 87.19 117 GLU B N 1
ATOM 2503 C CA . GLU B 1 117 ? 6.965 27.484 16.312 1 87.19 117 GLU B CA 1
ATOM 2504 C C . GLU B 1 117 ? 7.461 26.047 16.203 1 87.19 117 GLU B C 1
ATOM 2506 O O . GLU B 1 117 ? 6.828 25.125 16.719 1 87.19 117 GLU B O 1
ATOM 2511 N N . VAL B 1 118 ? 8.57 25.844 15.5 1 88.62 118 VAL B N 1
ATOM 2512 C CA . VAL B 1 118 ? 9.242 24.547 15.453 1 88.62 118 VAL B CA 1
ATOM 2513 C C . VAL B 1 118 ? 10.141 24.391 16.688 1 88.62 118 VAL B C 1
ATOM 2515 O O . VAL B 1 118 ? 11.125 25.109 16.844 1 88.62 118 VAL B O 1
ATOM 2518 N N . TYR B 1 119 ? 9.797 23.469 17.562 1 89.31 119 TYR B N 1
ATOM 2519 C CA . TYR B 1 119 ? 10.547 23.375 18.812 1 89.31 119 TYR B CA 1
ATOM 2520 C C . TYR B 1 119 ? 11.406 22.109 18.844 1 89.31 119 TYR B C 1
ATOM 2522 O O . TYR B 1 119 ? 12.211 21.922 19.75 1 89.31 119 TYR B O 1
ATOM 2530 N N . TYR B 1 120 ? 11.312 21.25 17.906 1 91 120 TYR B N 1
ATOM 2531 C CA . TYR B 1 120 ? 12.164 20.078 17.688 1 91 120 TYR B CA 1
ATOM 2532 C C . TYR B 1 120 ? 12.398 19.844 16.203 1 91 120 TYR B C 1
ATOM 2534 O O . TYR B 1 120 ? 11.469 19.938 15.398 1 91 120 TYR B O 1
ATOM 2542 N N . SER B 1 121 ? 13.633 19.656 15.852 1 92.12 121 SER B N 1
ATOM 2543 C CA . SER B 1 121 ? 13.969 19.406 14.453 1 92.12 121 SER B CA 1
ATOM 2544 C C . SER B 1 121 ? 15.125 18.438 14.32 1 92.12 121 SER B C 1
ATOM 2546 O O . SER B 1 121 ? 16.219 18.688 14.828 1 92.12 121 SER B O 1
ATOM 2548 N N . ARG B 1 122 ? 14.891 17.297 13.852 1 93.69 122 ARG B N 1
ATOM 2549 C CA . ARG B 1 122 ? 15.906 16.328 13.43 1 93.69 122 ARG B CA 1
ATOM 2550 C C . ARG B 1 122 ? 15.922 16.188 11.914 1 93.69 122 ARG B C 1
ATOM 2552 O O . ARG B 1 122 ? 15.547 15.133 11.383 1 93.69 122 ARG B O 1
ATOM 2559 N N . LEU B 1 123 ? 16.312 17.234 11.242 1 95.75 123 LEU B N 1
ATOM 2560 C CA . LEU B 1 123 ? 16.422 17.328 9.789 1 95.75 123 LEU B CA 1
ATOM 2561 C C . LEU B 1 123 ? 17.875 17.266 9.344 1 95.75 123 LEU B C 1
ATOM 2563 O O . LEU B 1 123 ? 18.781 17.672 10.086 1 95.75 123 LEU B O 1
ATOM 2567 N N . PRO B 1 124 ? 18.078 16.75 8.188 1 95.25 124 PRO B N 1
ATOM 2568 C CA . PRO B 1 124 ? 19.453 16.844 7.672 1 95.25 124 PRO B CA 1
ATOM 2569 C C . PRO B 1 124 ? 19.875 18.297 7.398 1 95.25 124 PRO B C 1
ATOM 2571 O O . PRO B 1 124 ? 19.031 19.172 7.234 1 95.25 124 PRO B O 1
ATOM 2574 N N . ARG B 1 125 ? 21.188 18.516 7.461 1 95.56 125 ARG B N 1
ATOM 2575 C CA . ARG B 1 125 ? 21.703 19.844 7.121 1 95.56 125 ARG B CA 1
ATOM 2576 C C . ARG B 1 125 ? 21.297 20.234 5.699 1 95.56 125 ARG B C 1
ATOM 2578 O O . ARG B 1 125 ? 20.938 21.375 5.441 1 95.56 125 ARG B O 1
ATOM 2585 N N . MET B 1 126 ? 21.359 19.25 4.887 1 96.62 126 MET B N 1
ATOM 2586 C CA . MET B 1 126 ? 20.953 19.406 3.49 1 96.62 126 MET B CA 1
ATOM 2587 C C . MET B 1 126 ? 20.234 18.172 2.977 1 96.62 126 MET B C 1
ATOM 2589 O O . MET B 1 126 ? 20.656 17.047 3.244 1 96.62 126 MET B O 1
ATOM 2593 N N . PHE B 1 127 ? 19.156 18.469 2.271 1 96.75 127 PHE B N 1
ATOM 2594 C CA . PHE B 1 127 ? 18.484 17.391 1.573 1 96.75 127 PHE B CA 1
ATOM 2595 C C . PHE B 1 127 ? 19.156 17.109 0.232 1 96.75 127 PHE B C 1
ATOM 2597 O O . PHE B 1 127 ? 19.344 18.031 -0.575 1 96.75 127 PHE B O 1
ATOM 2604 N N . ASP B 1 128 ? 19.547 16 -0.074 1 96.88 128 ASP B N 1
ATOM 2605 C CA . ASP B 1 128 ? 20.125 15.641 -1.365 1 96.88 128 ASP B CA 1
ATOM 2606 C C . ASP B 1 128 ? 19.172 14.75 -2.162 1 96.88 128 ASP B C 1
ATOM 2608 O O . ASP B 1 128 ? 19.625 13.891 -2.926 1 96.88 128 ASP B O 1
ATOM 2612 N N . GLY B 1 129 ? 17.875 14.891 -1.978 1 97.69 129 GLY B N 1
ATOM 2613 C CA . GLY B 1 129 ? 16.781 14.188 -2.635 1 97.69 129 GLY B CA 1
ATOM 2614 C C . GLY B 1 129 ? 15.422 14.766 -2.297 1 97.69 129 GLY B C 1
ATOM 2615 O O . GLY B 1 129 ? 15.32 15.859 -1.733 1 97.69 129 GLY B O 1
ATOM 2616 N N . PRO B 1 130 ? 14.406 14.078 -2.721 1 98.5 130 PRO B N 1
ATOM 2617 C CA . PRO B 1 130 ? 13.055 14.562 -2.438 1 98.5 130 PRO B CA 1
ATOM 2618 C C . PRO B 1 130 ? 12.664 14.391 -0.971 1 98.5 130 PRO B C 1
ATOM 2620 O O . PRO B 1 130 ? 13.195 13.516 -0.284 1 98.5 130 PRO B O 1
ATOM 2623 N N . ALA B 1 131 ? 11.773 15.242 -0.527 1 98.56 131 ALA B N 1
ATOM 2624 C CA . ALA B 1 131 ? 11.219 15.195 0.824 1 98.56 131 ALA B CA 1
ATOM 2625 C C . ALA B 1 131 ? 9.711 14.992 0.793 1 98.56 131 ALA B C 1
ATOM 2627 O O . ALA B 1 131 ? 8.992 15.734 0.119 1 98.56 131 ALA B O 1
ATOM 2628 N N . VAL B 1 132 ? 9.281 14 1.493 1 98.81 132 VAL B N 1
ATOM 2629 C CA . VAL B 1 132 ? 7.852 13.758 1.673 1 98.81 132 VAL B CA 1
ATOM 2630 C C . VAL B 1 132 ? 7.426 14.188 3.074 1 98.81 132 VAL B C 1
ATOM 2632 O O . VAL B 1 132 ? 7.77 13.531 4.062 1 98.81 132 VAL B O 1
ATOM 2635 N N . VAL B 1 133 ? 6.672 15.242 3.148 1 98.44 133 VAL B N 1
ATOM 2636 C CA . VAL B 1 133 ? 6.176 15.75 4.426 1 98.44 133 VAL B CA 1
ATOM 2637 C C . VAL B 1 133 ? 4.879 15.031 4.797 1 98.44 133 VAL B C 1
ATOM 2639 O O . VAL B 1 133 ? 3.898 15.086 4.051 1 98.44 133 VAL B O 1
ATOM 2642 N N . LEU B 1 134 ? 4.891 14.391 5.941 1 98.56 134 LEU B N 1
ATOM 2643 C CA . LEU B 1 134 ? 3.764 13.547 6.34 1 98.56 134 LEU B CA 1
ATOM 2644 C C . LEU B 1 134 ? 3.117 14.078 7.613 1 98.56 134 LEU B C 1
ATOM 2646 O O . LEU B 1 134 ? 3.787 14.234 8.641 1 98.56 134 LEU B O 1
ATOM 2650 N N . ASP B 1 135 ? 1.895 14.336 7.562 1 97.19 135 ASP B N 1
ATOM 2651 C CA . ASP B 1 135 ? 1.034 14.688 8.688 1 97.19 135 ASP B CA 1
ATOM 2652 C C . ASP B 1 135 ? -0.387 14.172 8.477 1 97.19 135 ASP B C 1
ATOM 2654 O O . ASP B 1 135 ? -1.024 14.484 7.469 1 97.19 135 ASP B O 1
ATOM 2658 N N . PRO B 1 136 ? -0.898 13.422 9.422 1 97.94 136 PRO B N 1
ATOM 2659 C CA . PRO B 1 136 ? -2.223 12.828 9.211 1 97.94 136 PRO B CA 1
ATOM 2660 C C . PRO B 1 136 ? -3.283 13.875 8.867 1 97.94 136 PRO B C 1
ATOM 2662 O O . PRO B 1 136 ? -4.168 13.609 8.047 1 97.94 136 PRO B O 1
ATOM 2665 N N . MET B 1 137 ? -3.143 15.023 9.461 1 96.69 137 MET B N 1
ATOM 2666 C CA . MET B 1 137 ? -4.188 16.031 9.336 1 96.69 137 MET B CA 1
ATOM 2667 C C . MET B 1 137 ? -3.627 17.328 8.734 1 96.69 137 MET B C 1
ATOM 2669 O O . MET B 1 137 ? -2.803 18 9.352 1 96.69 137 MET B O 1
ATOM 2673 N N . LEU B 1 138 ? -4.012 17.641 7.535 1 96.81 138 LEU B N 1
ATOM 2674 C CA . LEU B 1 138 ? -3.74 18.938 6.934 1 96.81 138 LEU B CA 1
ATOM 2675 C C . LEU B 1 138 ? -4.914 19.891 7.145 1 96.81 138 LEU B C 1
ATOM 2677 O O . LEU B 1 138 ? -5.73 20.094 6.242 1 96.81 138 LEU B O 1
ATOM 2681 N N . ALA B 1 139 ? -4.949 20.484 8.273 1 95.62 139 ALA B N 1
ATOM 2682 C CA . ALA B 1 139 ? -6.082 21.312 8.672 1 95.62 139 ALA B CA 1
ATOM 2683 C C . ALA B 1 139 ? -5.93 22.734 8.148 1 95.62 139 ALA B C 1
ATOM 2685 O O . ALA B 1 139 ? -6.41 23.062 7.062 1 95.62 139 ALA B O 1
ATOM 2686 N N . THR B 1 140 ? -5.246 23.594 8.867 1 93.94 140 THR B N 1
ATOM 2687 C CA . THR B 1 140 ? -5.066 24.969 8.422 1 93.94 140 THR B CA 1
ATOM 2688 C C . THR B 1 140 ? -3.949 25.062 7.387 1 93.94 140 THR B C 1
ATOM 2690 O O . THR B 1 140 ? -3.883 26.031 6.625 1 93.94 140 THR B O 1
ATOM 2693 N N . GLY B 1 141 ? -3.066 24.125 7.414 1 94.69 141 GLY B N 1
ATOM 2694 C CA . GLY B 1 141 ? -1.945 24.078 6.488 1 94.69 141 GLY B CA 1
ATOM 2695 C C . GLY B 1 141 ? -0.703 24.766 7.023 1 94.69 141 GLY B C 1
ATOM 2696 O O . GLY B 1 141 ? 0.386 24.609 6.465 1 94.69 141 GLY B O 1
ATOM 2697 N N . LYS B 1 142 ? -0.807 25.453 8.094 1 94 142 LYS B N 1
ATOM 2698 C CA . LYS B 1 142 ? 0.277 26.297 8.586 1 94 142 LYS B CA 1
ATOM 2699 C C . LYS B 1 142 ? 1.467 25.469 9.047 1 94 142 LYS B C 1
ATOM 2701 O O . LYS B 1 142 ? 2.613 25.766 8.703 1 94 142 LYS B O 1
ATOM 2706 N N . THR B 1 143 ? 1.196 24.406 9.875 1 93.44 143 THR B N 1
ATOM 2707 C CA . THR B 1 143 ? 2.268 23.547 10.367 1 93.44 143 THR B CA 1
ATOM 2708 C C . THR B 1 143 ? 3 22.875 9.203 1 93.44 143 THR B C 1
ATOM 2710 O O . THR B 1 143 ? 4.23 22.906 9.141 1 93.44 143 THR B O 1
ATOM 2713 N N . VAL B 1 144 ? 2.234 22.312 8.305 1 95.44 144 VAL B N 1
ATOM 2714 C CA . VAL B 1 144 ? 2.803 21.609 7.152 1 95.44 144 VAL B CA 1
ATOM 2715 C C . VAL B 1 144 ? 3.59 22.594 6.293 1 95.44 144 VAL B C 1
ATOM 2717 O O . VAL B 1 144 ? 4.664 22.266 5.785 1 95.44 144 VAL B O 1
ATOM 2720 N N . ALA B 1 145 ? 3.055 23.797 6.125 1 95.69 145 ALA B N 1
ATOM 2721 C CA . ALA B 1 145 ? 3.738 24.828 5.34 1 95.69 145 ALA B CA 1
ATOM 2722 C C . ALA B 1 145 ? 5.121 25.125 5.91 1 95.69 145 ALA B C 1
ATOM 2724 O O . ALA B 1 145 ? 6.078 25.328 5.16 1 95.69 145 ALA B O 1
ATOM 2725 N N . GLU B 1 146 ? 5.211 25.188 7.18 1 94.75 146 GLU B N 1
ATOM 2726 C CA . GLU B 1 146 ? 6.5 25.422 7.824 1 94.75 146 GLU B CA 1
ATOM 2727 C C . GLU B 1 146 ? 7.48 24.297 7.531 1 94.75 146 GLU B C 1
ATOM 2729 O O . GLU B 1 146 ? 8.656 24.547 7.266 1 94.75 146 GLU B O 1
ATOM 2734 N N . ALA B 1 147 ? 7.016 23.062 7.617 1 95.56 147 ALA B N 1
ATOM 2735 C CA . ALA B 1 147 ? 7.863 21.922 7.301 1 95.56 147 ALA B CA 1
ATOM 2736 C C . ALA B 1 147 ? 8.312 21.969 5.844 1 95.56 147 ALA B C 1
ATOM 2738 O O . ALA B 1 147 ? 9.469 21.641 5.535 1 95.56 147 ALA B O 1
ATOM 2739 N N . VAL B 1 148 ? 7.41 22.312 4.941 1 96.88 148 VAL B N 1
ATOM 2740 C CA . VAL B 1 148 ? 7.73 22.453 3.523 1 96.88 148 VAL B CA 1
ATOM 2741 C C . VAL B 1 148 ? 8.82 23.5 3.342 1 96.88 148 VAL B C 1
ATOM 2743 O O . VAL B 1 148 ? 9.797 23.281 2.627 1 96.88 148 VAL B O 1
ATOM 2746 N N . ARG B 1 149 ? 8.602 24.641 3.994 1 96.38 149 ARG B N 1
ATOM 2747 C CA . ARG B 1 149 ? 9.586 25.719 3.928 1 96.38 149 ARG B CA 1
ATOM 2748 C C . ARG B 1 149 ? 10.969 25.219 4.359 1 96.38 149 ARG B C 1
ATOM 2750 O O . ARG B 1 149 ? 11.961 25.453 3.666 1 96.38 149 ARG B O 1
ATOM 2757 N N . LEU B 1 150 ? 11.023 24.562 5.496 1 96.12 150 LEU B N 1
ATOM 2758 C CA . LEU B 1 150 ? 12.289 24.062 6.039 1 96.12 150 LEU B CA 1
ATOM 2759 C C . LEU B 1 150 ? 12.961 23.109 5.055 1 96.12 150 LEU B C 1
ATOM 2761 O O . LEU B 1 150 ? 14.18 23.203 4.848 1 96.12 150 LEU B O 1
ATOM 2765 N N . ALA B 1 151 ? 12.211 22.172 4.469 1 97.25 151 ALA B N 1
ATOM 2766 C CA . ALA B 1 151 ? 12.758 21.219 3.506 1 97.25 151 ALA B CA 1
ATOM 2767 C C . ALA B 1 151 ? 13.289 21.938 2.268 1 97.25 151 ALA B C 1
ATOM 2769 O O . ALA B 1 151 ? 14.383 21.641 1.788 1 97.25 151 ALA B O 1
ATOM 2770 N N . ARG B 1 152 ? 12.539 22.875 1.776 1 97.38 152 ARG B N 1
ATOM 2771 C CA . ARG B 1 152 ? 12.945 23.641 0.594 1 97.38 152 ARG B CA 1
ATOM 2772 C C . ARG B 1 152 ? 14.203 24.453 0.871 1 97.38 152 ARG B C 1
ATOM 2774 O O . ARG B 1 152 ? 15.141 24.453 0.073 1 97.38 152 ARG B O 1
ATOM 2781 N N . ASP B 1 153 ? 14.156 25.156 1.974 1 97 153 ASP B N 1
ATOM 2782 C CA . ASP B 1 153 ? 15.297 25.984 2.352 1 97 153 ASP B CA 1
ATOM 2783 C C . ASP B 1 153 ? 16.578 25.156 2.473 1 97 153 ASP B C 1
ATOM 2785 O O . ASP B 1 153 ? 17.672 25.656 2.27 1 97 153 ASP B O 1
ATOM 2789 N N . ARG B 1 154 ? 16.438 23.922 2.75 1 97.19 154 ARG B N 1
ATOM 2790 C CA . ARG B 1 154 ? 17.594 23.047 2.955 1 97.19 154 ARG B CA 1
ATOM 2791 C C . ARG B 1 154 ? 17.891 22.234 1.697 1 97.19 154 ARG B C 1
ATOM 2793 O O . ARG B 1 154 ? 18.609 21.234 1.754 1 97.19 154 ARG B O 1
ATOM 2800 N N . GLY B 1 155 ? 17.203 22.5 0.587 1 97.25 155 GLY B N 1
ATOM 2801 C CA . GLY B 1 155 ? 17.672 22.047 -0.711 1 97.25 155 GLY B CA 1
ATOM 2802 C C . GLY B 1 155 ? 16.922 20.828 -1.219 1 97.25 155 GLY B C 1
ATOM 2803 O O . GLY B 1 155 ? 17.375 20.156 -2.143 1 97.25 155 GLY B O 1
ATOM 2804 N N . ALA B 1 156 ? 15.805 20.5 -0.652 1 97.69 156 ALA B N 1
ATOM 2805 C CA . ALA B 1 156 ? 15.055 19.359 -1.167 1 97.69 156 ALA B CA 1
ATOM 2806 C C . ALA B 1 156 ? 14.773 19.516 -2.658 1 97.69 156 ALA B C 1
ATOM 2808 O O . ALA B 1 156 ? 14.32 20.578 -3.105 1 97.69 156 ALA B O 1
ATOM 2809 N N . SER B 1 157 ? 15.055 18.453 -3.469 1 96.88 157 SER B N 1
ATOM 2810 C CA . SER B 1 157 ? 14.859 18.516 -4.914 1 96.88 157 SER B CA 1
ATOM 2811 C C . SER B 1 157 ? 13.383 18.625 -5.266 1 96.88 157 SER B C 1
ATOM 2813 O O . SER B 1 157 ? 13.031 19.172 -6.312 1 96.88 157 SER B O 1
ATOM 2815 N N . LYS B 1 158 ? 12.57 18.016 -4.496 1 97.38 158 LYS B N 1
ATOM 2816 C CA . LYS B 1 158 ? 11.109 18.016 -4.598 1 97.38 158 LYS B CA 1
ATOM 2817 C C . LYS B 1 158 ? 10.461 17.844 -3.227 1 97.38 158 LYS B C 1
ATOM 2819 O O . LYS B 1 158 ? 10.992 17.141 -2.367 1 97.38 158 LYS B O 1
ATOM 2824 N N . VAL B 1 159 ? 9.406 18.578 -3.027 1 98.19 159 VAL B N 1
ATOM 2825 C CA . VAL B 1 159 ? 8.648 18.391 -1.791 1 98.19 159 VAL B CA 1
ATOM 2826 C C . VAL B 1 159 ? 7.234 17.922 -2.115 1 98.19 159 VAL B C 1
ATOM 2828 O O . VAL B 1 159 ? 6.582 18.469 -3.008 1 98.19 159 VAL B O 1
ATOM 2831 N N . VAL B 1 160 ? 6.824 16.891 -1.483 1 98.69 160 VAL B N 1
ATOM 2832 C CA . VAL B 1 160 ? 5.48 16.328 -1.617 1 98.69 160 VAL B CA 1
ATOM 2833 C C . VAL B 1 160 ? 4.816 16.25 -0.245 1 98.69 160 VAL B C 1
ATOM 2835 O O . VAL B 1 160 ? 5.477 15.969 0.757 1 98.69 160 VAL B O 1
ATOM 2838 N N . ILE B 1 161 ? 3.529 16.516 -0.207 1 98.62 161 ILE B N 1
ATOM 2839 C CA . ILE B 1 161 ? 2.793 16.438 1.052 1 98.62 161 ILE B CA 1
ATOM 2840 C C . ILE B 1 161 ? 1.865 15.227 1.038 1 98.62 161 ILE B C 1
ATOM 2842 O O . ILE B 1 161 ? 1.17 14.984 0.05 1 98.62 161 ILE B O 1
ATOM 2846 N N . GLY B 1 162 ? 1.942 14.438 2.07 1 98.69 162 GLY B N 1
ATOM 2847 C CA . GLY B 1 162 ? 1.004 13.359 2.311 1 98.69 162 GLY B CA 1
ATOM 2848 C C . GLY B 1 162 ? 0.206 13.531 3.59 1 98.69 162 GLY B C 1
ATOM 2849 O O . GLY B 1 162 ? 0.77 13.828 4.645 1 98.69 162 GLY B O 1
ATOM 2850 N N . SER B 1 163 ? -1.081 13.359 3.516 1 98.56 163 SER B N 1
ATOM 2851 C CA . SER B 1 163 ? -1.953 13.414 4.684 1 98.56 163 SER B CA 1
ATOM 2852 C C . SER B 1 163 ? -3.066 12.383 4.598 1 98.56 163 SER B C 1
ATOM 2854 O O . SER B 1 163 ? -3.311 11.812 3.529 1 98.56 163 SER B O 1
ATOM 2856 N N . ILE B 1 164 ? -3.668 12.055 5.703 1 98.75 164 ILE B N 1
ATOM 2857 C CA . ILE B 1 164 ? -4.84 11.188 5.691 1 98.75 164 ILE B CA 1
ATOM 2858 C C . ILE B 1 164 ? -6.078 11.992 5.305 1 98.75 164 ILE B C 1
ATOM 2860 O O . ILE B 1 164 ? -6.805 11.625 4.383 1 98.75 164 ILE B O 1
ATOM 2864 N N . ILE B 1 165 ? -6.266 13.078 5.992 1 98.75 165 ILE B N 1
ATOM 2865 C CA . ILE B 1 165 ? -7.367 13.977 5.668 1 98.75 165 ILE B CA 1
ATOM 2866 C C . ILE B 1 165 ? -6.84 15.398 5.492 1 98.75 165 ILE B C 1
ATOM 2868 O O . ILE B 1 165 ? -6.016 15.867 6.281 1 98.75 165 ILE B O 1
ATOM 2872 N N . ALA B 1 166 ? -7.25 16.047 4.48 1 98.25 166 ALA B N 1
ATOM 2873 C CA . ALA B 1 166 ? -6.949 17.453 4.258 1 98.25 166 ALA B CA 1
ATOM 2874 C C . ALA B 1 166 ? -8.227 18.297 4.23 1 98.25 166 ALA B C 1
ATOM 2876 O O . ALA B 1 166 ? -9.289 17.797 3.848 1 98.25 166 ALA B O 1
ATOM 2877 N N . SER B 1 167 ? -8.141 19.5 4.688 1 97.94 167 SER B N 1
ATOM 2878 C CA . SER B 1 167 ? -9.242 20.453 4.512 1 97.94 167 SER B CA 1
ATOM 2879 C C . SER B 1 167 ? -9.055 21.281 3.25 1 97.94 167 SER B C 1
ATOM 2881 O O . SER B 1 167 ? -7.93 21.484 2.787 1 97.94 167 SER B O 1
ATOM 2883 N N . ARG B 1 168 ? -10.117 21.734 2.707 1 97.06 168 ARG B N 1
ATOM 2884 C CA . ARG B 1 168 ? -10.031 22.641 1.566 1 97.06 168 ARG B CA 1
ATOM 2885 C C . ARG B 1 168 ? -9.219 23.875 1.913 1 97.06 168 ARG B C 1
ATOM 2887 O O . ARG B 1 168 ? -8.391 24.328 1.121 1 97.06 168 ARG B O 1
ATOM 2894 N N . GLN B 1 169 ? -9.438 24.438 3.057 1 96 169 GLN B N 1
ATOM 2895 C CA . GLN B 1 169 ? -8.719 25.625 3.523 1 96 169 GLN B CA 1
ATOM 2896 C C . GLN B 1 169 ? -7.219 25.359 3.604 1 96 169 GLN B C 1
ATOM 2898 O O . GLN B 1 169 ? -6.414 26.203 3.197 1 96 169 GLN B O 1
ATOM 2903 N N . GLY B 1 170 ? -6.895 24.188 4.148 1 96.06 170 GLY B N 1
ATOM 2904 C CA . GLY B 1 170 ? -5.488 23.844 4.242 1 96.06 170 GLY B CA 1
ATOM 2905 C C . GLY B 1 170 ? -4.816 23.703 2.889 1 96.06 170 GLY B C 1
ATOM 2906 O O . GLY B 1 170 ? -3.703 24.203 2.695 1 96.06 170 GLY B O 1
ATOM 2907 N N . VAL B 1 171 ? -5.461 23.047 1.962 1 97.19 171 VAL B N 1
ATOM 2908 C CA . VAL B 1 171 ? -4.941 22.859 0.611 1 97.19 171 VAL B CA 1
ATOM 2909 C C . VAL B 1 171 ? -4.777 24.219 -0.07 1 97.19 171 VAL B C 1
ATOM 2911 O O . VAL B 1 171 ? -3.758 24.469 -0.713 1 97.19 171 VAL B O 1
ATOM 2914 N N . GLU B 1 172 ? -5.746 25.062 0.079 1 95.94 172 GLU B N 1
ATOM 2915 C CA . GLU B 1 172 ? -5.688 26.391 -0.504 1 95.94 172 GLU B CA 1
ATOM 2916 C C . GLU B 1 172 ? -4.523 27.203 0.074 1 95.94 172 GLU B C 1
ATOM 2918 O O . GLU B 1 172 ? -3.838 27.922 -0.654 1 95.94 172 GLU B O 1
ATOM 2923 N N . TYR B 1 173 ? -4.395 27.109 1.337 1 95.12 173 TYR B N 1
ATOM 2924 C CA . TYR B 1 173 ? -3.299 27.812 1.993 1 95.12 173 TYR B CA 1
ATOM 2925 C C . TYR B 1 173 ? -1.951 27.359 1.444 1 95.12 173 TYR B C 1
ATOM 2927 O O . TYR B 1 173 ? -1.122 28.188 1.056 1 95.12 173 TYR B O 1
ATOM 2935 N N . ILE B 1 174 ? -1.709 26.031 1.397 1 97 174 ILE B N 1
ATOM 2936 C CA . ILE B 1 174 ? -0.464 25.484 0.861 1 97 174 ILE B CA 1
ATOM 2937 C C . ILE B 1 174 ? -0.273 25.969 -0.578 1 97 174 ILE B C 1
ATOM 2939 O O . ILE B 1 174 ? 0.822 26.391 -0.959 1 97 174 ILE B O 1
ATOM 2943 N N . SER B 1 175 ? -1.331 25.875 -1.356 1 96 175 SER B N 1
ATOM 2944 C CA . SER B 1 175 ? -1.283 26.266 -2.76 1 96 175 SER B CA 1
ATOM 2945 C C . SER B 1 175 ? -0.875 27.734 -2.906 1 96 175 SER B C 1
ATOM 2947 O O . SER B 1 175 ? -0.156 28.078 -3.844 1 96 175 SER B O 1
ATOM 2949 N N . SER B 1 176 ? -1.321 28.578 -2.029 1 96.06 176 SER B N 1
ATOM 2950 C CA . SER B 1 176 ? -1.017 30 -2.09 1 96.06 176 SER B CA 1
ATOM 2951 C C . SER B 1 176 ? 0.461 30.266 -1.818 1 96.06 176 SER B C 1
ATOM 2953 O O . SER B 1 176 ? 1.029 31.234 -2.328 1 96.06 176 SER B O 1
ATOM 2955 N N . LEU B 1 177 ? 1.062 29.422 -1.078 1 95.19 177 LEU B N 1
ATOM 2956 C CA . LEU B 1 177 ? 2.467 29.609 -0.723 1 95.19 177 LEU B CA 1
ATOM 2957 C C . LEU B 1 177 ? 3.371 28.812 -1.663 1 95.19 177 LEU B C 1
ATOM 2959 O O . LEU B 1 177 ? 4.422 29.312 -2.08 1 95.19 177 LEU B O 1
ATOM 2963 N N . TYR B 1 178 ? 2.941 27.547 -1.88 1 94.81 178 TYR B N 1
ATOM 2964 C CA . TYR B 1 178 ? 3.732 26.578 -2.615 1 94.81 178 TYR B CA 1
ATOM 2965 C C . TYR B 1 178 ? 2.895 25.891 -3.693 1 94.81 178 TYR B C 1
ATOM 2967 O O . TYR B 1 178 ? 2.678 24.688 -3.648 1 94.81 178 TYR B O 1
ATOM 2975 N N . GLY B 1 179 ? 2.574 26.609 -4.695 1 92.75 179 GLY B N 1
ATOM 2976 C CA . GLY B 1 179 ? 1.651 26.156 -5.73 1 92.75 179 GLY B CA 1
ATOM 2977 C C . GLY B 1 179 ? 2.16 24.969 -6.504 1 92.75 179 GLY B C 1
ATOM 2978 O O . GLY B 1 179 ? 1.38 24.25 -7.148 1 92.75 179 GLY B O 1
ATOM 2979 N N . ASP B 1 180 ? 3.385 24.641 -6.395 1 93.56 180 ASP B N 1
ATOM 2980 C CA . ASP B 1 180 ? 3.99 23.562 -7.16 1 93.56 180 ASP B CA 1
ATOM 2981 C C . ASP B 1 180 ? 4.141 22.297 -6.305 1 93.56 180 ASP B C 1
ATOM 2983 O O . ASP B 1 180 ? 4.66 21.281 -6.77 1 93.56 180 ASP B O 1
ATOM 2987 N N . THR B 1 181 ? 3.689 22.312 -5.105 1 97.12 181 THR B N 1
ATOM 2988 C CA . THR B 1 181 ? 3.857 21.188 -4.191 1 97.12 181 THR B CA 1
ATOM 2989 C C . THR B 1 181 ? 2.672 20.219 -4.289 1 97.12 181 THR B C 1
ATOM 2991 O O . THR B 1 181 ? 1.545 20.578 -3.941 1 97.12 181 THR B O 1
ATOM 2994 N N . PRO B 1 182 ? 2.889 19.016 -4.785 1 98.12 182 PRO B N 1
ATOM 2995 C CA . PRO B 1 182 ? 1.78 18.062 -4.844 1 98.12 182 PRO B CA 1
ATOM 2996 C C . PRO B 1 182 ? 1.285 17.656 -3.459 1 98.12 182 PRO B C 1
ATOM 2998 O O . PRO B 1 182 ? 2.086 17.5 -2.535 1 98.12 182 PRO B O 1
ATOM 3001 N N . ILE B 1 183 ? 0.011 17.531 -3.34 1 98.62 183 ILE B N 1
ATOM 3002 C CA . ILE B 1 183 ? -0.629 17.062 -2.113 1 98.62 183 ILE B CA 1
ATOM 3003 C C . ILE B 1 183 ? -1.394 15.773 -2.391 1 98.62 183 ILE B C 1
ATOM 3005 O O . ILE B 1 183 ? -2.205 15.711 -3.316 1 98.62 183 ILE B O 1
ATOM 3009 N N . TYR B 1 184 ? -1.068 14.758 -1.676 1 98.81 184 TYR B N 1
ATOM 3010 C CA . TYR B 1 184 ? -1.797 13.492 -1.695 1 98.81 184 TYR B CA 1
ATOM 3011 C C . TYR B 1 184 ? -2.543 13.273 -0.385 1 98.81 184 TYR B C 1
ATOM 3013 O O . TYR B 1 184 ? -1.964 13.398 0.696 1 98.81 184 TYR B O 1
ATOM 3021 N N . THR B 1 185 ? -3.805 12.984 -0.469 1 98.88 185 THR B N 1
ATOM 3022 C CA . THR B 1 185 ? -4.609 12.75 0.725 1 98.88 185 THR B CA 1
ATOM 3023 C C . THR B 1 185 ? -5.641 11.656 0.476 1 98.88 185 THR B C 1
ATOM 3025 O O . THR B 1 185 ? -6.055 11.43 -0.664 1 98.88 185 THR B O 1
ATOM 3028 N N . LEU B 1 186 ? -6.016 10.906 1.529 1 98.88 186 LEU B N 1
ATOM 3029 C CA . LEU B 1 186 ? -7.074 9.914 1.359 1 98.88 186 LEU B CA 1
ATOM 3030 C C . LEU B 1 186 ? -8.43 10.594 1.198 1 98.88 186 LEU B C 1
ATOM 3032 O O . LEU B 1 186 ? -9.297 10.094 0.476 1 98.88 186 LEU B O 1
ATOM 3036 N N . ALA B 1 187 ? -8.586 11.766 1.854 1 98.75 187 ALA B N 1
ATOM 3037 C CA . ALA B 1 187 ? -9.859 12.477 1.774 1 98.75 187 ALA B CA 1
ATOM 3038 C C . ALA B 1 187 ? -9.648 13.992 1.832 1 98.75 187 ALA B C 1
ATOM 3040 O O . ALA B 1 187 ? -8.711 14.469 2.484 1 98.75 187 ALA B O 1
ATOM 3041 N N . LEU B 1 188 ? -10.477 14.688 1.191 1 98.38 188 LEU B N 1
ATOM 3042 C CA . LEU B 1 188 ? -10.578 16.141 1.252 1 98.38 188 LEU B CA 1
ATOM 3043 C C . LEU B 1 188 ? -11.906 16.578 1.873 1 98.38 188 LEU B C 1
ATOM 3045 O O . LEU B 1 188 ? -12.961 16.438 1.249 1 98.38 188 LEU B O 1
ATOM 3049 N N . ASP B 1 189 ? -11.844 17.062 3.066 1 98.25 189 ASP B N 1
ATOM 3050 C CA . ASP B 1 189 ? -13.055 17.469 3.779 1 98.25 189 ASP B CA 1
ATOM 3051 C C . ASP B 1 189 ? -13.352 18.953 3.553 1 98.25 189 ASP B C 1
ATOM 3053 O O . ASP B 1 189 ? -12.445 19.75 3.297 1 98.25 189 ASP B O 1
ATOM 3057 N N . PRO B 1 190 ? -14.5 19.375 3.713 1 96.12 190 PRO B N 1
ATOM 3058 C CA . PRO B 1 190 ? -14.938 20.672 3.189 1 96.12 190 PRO B CA 1
ATOM 3059 C C . PRO B 1 190 ? -14.57 21.844 4.117 1 96.12 190 PRO B C 1
ATOM 3061 O O . PRO B 1 190 ? -14.398 22.969 3.656 1 96.12 190 PRO B O 1
ATOM 3064 N N . GLU B 1 191 ? -14.477 21.562 5.434 1 93.31 191 GLU B N 1
ATOM 3065 C CA . GLU B 1 191 ? -14.375 22.766 6.25 1 93.31 191 GLU B CA 1
ATOM 3066 C C . GLU B 1 191 ? -13.609 22.5 7.543 1 93.31 191 GLU B C 1
ATOM 3068 O O . GLU B 1 191 ? -13.383 21.344 7.906 1 93.31 191 GLU B O 1
ATOM 3073 N N . LEU B 1 192 ? -13.289 23.594 8.195 1 95.88 192 LEU B N 1
ATOM 3074 C CA . LEU B 1 192 ? -12.734 23.656 9.539 1 95.88 192 LEU B CA 1
ATOM 3075 C C . LEU B 1 192 ? -13.742 24.281 10.508 1 95.88 192 LEU B C 1
ATOM 3077 O O . LEU B 1 192 ? -14.438 25.234 10.164 1 95.88 192 LEU B O 1
ATOM 3081 N N . ASP B 1 193 ? -13.828 23.766 11.625 1 95.12 193 ASP B N 1
ATOM 3082 C CA . ASP B 1 193 ? -14.695 24.406 12.617 1 95.12 193 ASP B CA 1
ATOM 3083 C C . ASP B 1 193 ? -13.961 25.531 13.344 1 95.12 193 ASP B C 1
ATOM 3085 O O . ASP B 1 193 ? -12.883 25.953 12.922 1 95.12 193 ASP B O 1
ATOM 3089 N N . GLU B 1 194 ? -14.516 26.078 14.383 1 92.5 194 GLU B N 1
ATOM 3090 C CA . GLU B 1 194 ? -13.992 27.25 15.086 1 92.5 194 GLU B CA 1
ATOM 3091 C C . GLU B 1 194 ? -12.688 26.922 15.805 1 92.5 194 GLU B C 1
ATOM 3093 O O . GLU B 1 194 ? -11.883 27.828 16.062 1 92.5 194 GLU B O 1
ATOM 3098 N N . ASN B 1 195 ? -12.5 25.672 16.094 1 91.25 195 ASN B N 1
ATOM 3099 C CA . ASN B 1 195 ? -11.281 25.25 16.766 1 91.25 195 ASN B CA 1
ATOM 3100 C C . ASN B 1 195 ? -10.25 24.719 15.781 1 91.25 195 ASN B C 1
ATOM 3102 O O . ASN B 1 195 ? -9.258 24.094 16.188 1 91.25 195 ASN B O 1
ATOM 3106 N N . TYR B 1 196 ? -10.531 24.812 14.453 1 91.56 196 TYR B N 1
ATOM 3107 C CA . TYR B 1 196 ? -9.633 24.453 13.367 1 91.56 196 TYR B CA 1
ATOM 3108 C C . TYR B 1 196 ? -9.547 22.938 13.195 1 91.56 196 TYR B C 1
ATOM 3110 O O . TYR B 1 196 ? -8.547 22.422 12.695 1 91.56 196 TYR B O 1
ATOM 3118 N N . PHE B 1 197 ? -10.539 22.25 13.75 1 95.12 197 PHE B N 1
ATOM 3119 C CA . PHE B 1 197 ? -10.672 20.844 13.414 1 95.12 197 PHE B CA 1
ATOM 3120 C C . PHE B 1 197 ? -11.305 20.672 12.031 1 95.12 197 PHE B C 1
ATOM 3122 O O . PHE B 1 197 ? -12.195 21.422 11.656 1 95.12 197 PHE B O 1
ATOM 3129 N N . ILE B 1 198 ? -10.773 19.703 11.367 1 97.31 198 ILE B N 1
ATOM 3130 C CA . ILE B 1 198 ? -11.367 19.344 10.078 1 97.31 198 ILE B CA 1
ATOM 3131 C C . ILE B 1 198 ? -12.703 18.656 10.305 1 97.31 198 ILE B C 1
ATOM 3133 O O . ILE B 1 198 ? -12.812 17.734 11.125 1 97.31 198 ILE B O 1
ATOM 3137 N N . VAL B 1 199 ? -13.711 19.047 9.617 1 97.81 199 VAL B N 1
ATOM 3138 C CA . VAL B 1 199 ? -15.047 18.469 9.719 1 97.81 199 VAL B CA 1
ATOM 3139 C C . VAL 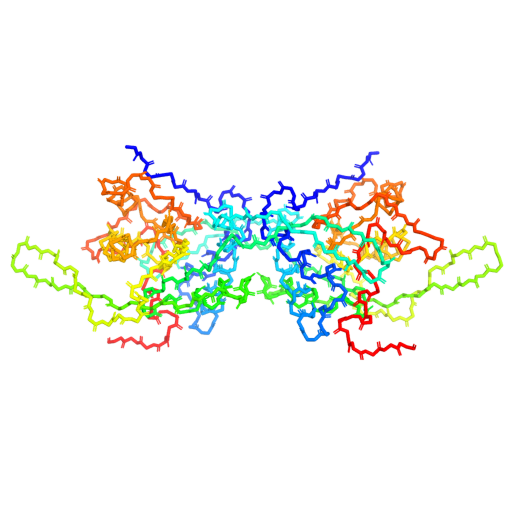B 1 199 ? -15.492 17.938 8.359 1 97.81 199 VAL B C 1
ATOM 3141 O O . VAL B 1 199 ? -15.469 18.656 7.359 1 97.81 199 VAL B O 1
ATOM 3144 N N . PRO B 1 200 ? -15.961 16.578 8.25 1 97.81 200 PRO B N 1
ATOM 3145 C CA . PRO B 1 200 ? -16.234 15.695 9.391 1 97.81 200 PRO B CA 1
ATOM 3146 C C . PRO B 1 200 ? -14.961 15.258 10.109 1 97.81 200 PRO B C 1
ATOM 3148 O O . PRO B 1 200 ? -14.984 15.016 11.32 1 97.81 200 PRO B O 1
ATOM 3151 N N . GLY B 1 201 ? -13.844 15.133 9.336 1 97.75 201 GLY B N 1
ATOM 3152 C CA . GLY B 1 201 ? -12.555 14.844 9.945 1 97.75 201 GLY B CA 1
ATOM 3153 C C . GLY B 1 201 ? -12.539 13.531 10.719 1 97.75 201 GLY B C 1
ATOM 3154 O O . GLY B 1 201 ? -13.273 12.602 10.383 1 97.75 201 GLY B O 1
ATOM 3155 N N . LEU B 1 202 ? -11.586 13.383 11.609 1 97.44 202 LEU B N 1
ATOM 3156 C CA . LEU B 1 202 ? -11.461 12.188 12.43 1 97.44 202 LEU B CA 1
ATOM 3157 C C . LEU B 1 202 ? -11.07 12.539 13.859 1 97.44 202 LEU B C 1
ATOM 3159 O O . LEU B 1 202 ? -10.594 11.688 14.609 1 97.44 202 LEU B O 1
ATOM 3163 N N . GLY B 1 203 ? -11.211 13.852 14.195 1 94.12 203 GLY B N 1
ATOM 3164 C CA . GLY B 1 203 ? -10.797 14.305 15.516 1 94.12 203 GLY B CA 1
ATOM 3165 C C . GLY B 1 203 ? -9.312 14.586 15.617 1 94.12 203 GLY B C 1
ATOM 3166 O O . GLY B 1 203 ? -8.672 14.93 14.617 1 94.12 203 GLY B O 1
ATOM 3167 N N . ASP B 1 204 ? -8.758 14.586 16.797 1 92.69 204 ASP B N 1
ATOM 3168 C CA . ASP B 1 204 ? -7.332 14.789 17.031 1 92.69 204 ASP B CA 1
ATOM 3169 C C . ASP B 1 204 ? -6.551 13.5 16.781 1 92.69 204 ASP B C 1
ATOM 3171 O O . ASP B 1 204 ? -6.562 12.594 17.625 1 92.69 204 ASP B O 1
ATOM 3175 N N . ALA B 1 205 ? -5.867 13.477 15.734 1 93.81 205 ALA B N 1
ATOM 3176 C CA . ALA B 1 205 ? -5.172 12.258 15.328 1 93.81 205 ALA B CA 1
ATOM 3177 C C . ALA B 1 205 ? -4.109 11.867 16.344 1 93.81 205 ALA B C 1
ATOM 3179 O O . ALA B 1 205 ? -3.857 10.68 16.562 1 93.81 205 ALA B O 1
ATOM 3180 N N . GLY B 1 206 ? -3.418 12.867 16.906 1 91.44 206 GLY B N 1
ATOM 3181 C CA . GLY B 1 206 ? -2.416 12.57 17.922 1 91.44 206 GLY B CA 1
ATOM 3182 C C . GLY B 1 206 ? -2.984 11.859 19.141 1 91.44 206 GLY B C 1
ATOM 3183 O O . GLY B 1 206 ? -2.473 10.812 19.547 1 91.44 206 GLY B O 1
ATOM 3184 N N . ASP B 1 207 ? -4.039 12.383 19.688 1 90.75 207 ASP B N 1
ATOM 3185 C CA . ASP B 1 207 ? -4.699 11.781 20.844 1 90.75 207 ASP B CA 1
ATOM 3186 C C . ASP B 1 207 ? -5.199 10.375 20.516 1 90.75 207 ASP B C 1
ATOM 3188 O O . ASP B 1 207 ? -5.043 9.453 21.312 1 90.75 207 ASP B O 1
ATOM 3192 N N . ARG B 1 208 ? -5.754 10.227 19.359 1 93.94 208 ARG B N 1
ATOM 3193 C CA . ARG B 1 208 ? -6.387 8.969 18.984 1 93.94 208 ARG B CA 1
ATOM 3194 C C . ARG B 1 208 ? -5.34 7.902 18.672 1 93.94 208 ARG B C 1
ATOM 3196 O O . ARG B 1 208 ? -5.582 6.711 18.875 1 93.94 208 ARG B O 1
ATOM 3203 N N . ALA B 1 209 ? -4.176 8.336 18.219 1 93 209 ALA B N 1
ATOM 3204 C CA . ALA B 1 209 ? -3.143 7.375 17.828 1 93 209 ALA B CA 1
ATOM 3205 C C . ALA B 1 209 ? -2.293 6.98 19.047 1 93 209 ALA B C 1
ATOM 3207 O O . ALA B 1 209 ? -1.913 5.816 19.188 1 93 209 ALA B O 1
ATOM 3208 N N . LEU B 1 210 ? -1.975 7.973 19.906 1 89.19 210 LEU B N 1
ATOM 3209 C CA . LEU B 1 210 ? -0.989 7.754 20.953 1 89.19 210 LEU B CA 1
ATOM 3210 C C . LEU B 1 210 ? -1.664 7.309 22.25 1 89.19 210 LEU B C 1
ATOM 3212 O O . LEU B 1 210 ? -1.016 6.73 23.125 1 89.19 210 L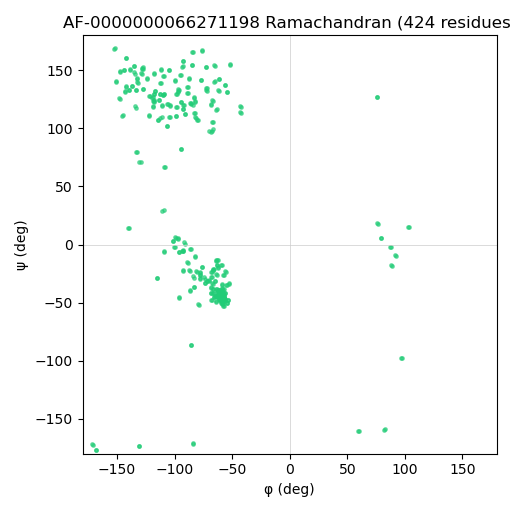EU B O 1
ATOM 3216 N N . GLY B 1 211 ? -2.914 7.582 22.422 1 86.62 211 GLY B N 1
ATOM 3217 C CA . GLY B 1 211 ? -3.643 7.148 23.594 1 86.62 211 GLY B CA 1
ATOM 3218 C C . GLY B 1 211 ? -3.393 8.023 24.812 1 86.62 211 GLY B C 1
ATOM 3219 O O . GLY B 1 211 ? -3.684 7.625 25.938 1 86.62 211 GLY B O 1
ATOM 3220 N N . VAL B 1 212 ? -2.672 9.086 24.641 1 81 212 VAL B N 1
ATOM 3221 C CA . VAL B 1 212 ? -2.418 10.055 25.703 1 81 212 VAL B CA 1
ATOM 3222 C C . VAL B 1 212 ? -2.975 11.422 25.312 1 81 212 VAL B C 1
ATOM 3224 O O . VAL B 1 212 ? -2.875 11.82 24.156 1 81 212 VAL B O 1
ATOM 3227 N N . GLU B 1 213 ? -3.863 11.844 26.109 1 71.5 213 GLU B N 1
ATOM 3228 C CA . GLU B 1 213 ? -4.395 13.188 25.906 1 71.5 213 GLU B CA 1
ATOM 3229 C C . GLU B 1 213 ? -3.635 14.211 26.734 1 71.5 213 GLU B C 1
ATOM 3231 O O . GLU B 1 213 ? -3.52 14.07 27.953 1 71.5 213 GLU B O 1
ATOM 3236 N N . PRO B 1 214 ? -2.984 15.125 25.984 1 62.09 214 PRO B N 1
ATOM 3237 C CA . PRO B 1 214 ? -2.232 16.094 26.797 1 62.09 214 PRO B CA 1
ATOM 3238 C C . PRO B 1 214 ? -3.115 16.859 27.766 1 62.09 214 PRO B C 1
ATOM 3240 O O . PRO B 1 214 ? -4.32 17 27.547 1 62.09 214 PRO B O 1
#

Solvent-accessible surface area (backbone atoms only — not comparable to full-atom values): 21313 Å² total; per-residue (Å²): 103,74,31,53,69,47,54,43,34,82,75,25,52,48,44,24,32,45,44,36,54,49,21,24,55,82,53,48,29,72,60,33,30,51,43,38,16,39,50,17,34,55,47,39,50,65,50,36,70,71,54,52,68,36,82,42,77,35,45,14,64,72,72,30,70,45,81,25,32,38,69,67,49,58,39,32,38,36,25,37,60,73,44,9,51,44,24,46,51,20,25,36,65,66,38,76,81,48,41,81,27,40,34,31,70,43,81,40,85,46,98,96,42,85,42,76,45,74,81,42,77,54,63,71,88,57,41,78,20,27,34,38,38,33,32,47,67,30,34,68,24,60,68,59,43,50,53,51,50,54,44,49,77,29,47,30,76,38,58,36,38,39,28,48,38,27,14,48,61,6,52,50,46,36,17,74,77,41,27,83,35,42,34,40,21,37,35,75,32,77,35,60,50,98,86,55,44,39,40,41,48,43,55,60,54,36,40,43,39,69,65,53,75,132,103,73,32,52,70,44,55,43,34,81,75,25,52,49,44,23,32,45,45,37,54,49,20,23,55,79,53,48,29,71,61,34,28,51,42,38,16,39,51,17,34,56,47,39,50,65,51,37,71,71,55,52,69,35,82,43,78,36,46,14,64,72,71,30,68,44,80,25,33,38,69,66,48,58,41,33,38,35,24,39,60,72,43,9,52,44,24,47,52,20,27,36,65,68,38,77,80,48,41,80,27,40,34,31,69,44,81,40,84,44,96,96,41,86,41,77,43,74,81,42,74,52,62,70,86,55,42,77,21,27,32,37,39,33,33,48,68,31,32,67,22,59,67,61,45,50,54,51,49,54,42,50,75,28,47,29,75,38,59,36,38,38,28,47,38,29,15,48,61,6,51,51,45,36,17,73,77,40,24,84,35,40,33,40,22,36,35,74,31,77,35,60,50,96,86,53,44,40,42,43,49,45,54,60,54,37,39,44,39,69,65,52,74,132